Protein AF-0000000084817078 (afdb_homodimer)

Foldseek 3Di:
DQADDQAWDKFKFDDQQRQKIKIFTGHGNVPFWFFQFCVVVWDDPVVNPDGHTFQAWEWEQAPVQCVLQVHLTQIWGKHQQQRMWMFHHFPPDPDRPVSLCDPDPVNVDADDFPVVCLVVDPTDIDGCCQVVWPPNVVVDHHTQWDWDDDPPDDPGKTWIAGNPPGHTFFMKGFDDPVCVVGTHDIDPPGGIMGIGGLVRTHPVVNPDPSNFRQYYGCCVPRHDVVCSVPPQTNPPDPPD/DQADDQAWDKFKFDDQQRQKIKIFTGHGNVPFWFFQFCVVVWDDPVVNPDGHTFQAWEWEQAPVQCVLQVHLTQIWGKHQQQRMWMFHHFPPDPDRPVSLNDDDPVNVDADDFPVVCLVVDPTDIGGCCQVVWPPSPPPDHHTQWDWDDDPPDDPGKTWIAGNPPGHTFFMKGFDDPVCVVGTHDIDPPGGIMGIGGLVRTHPVVNPDPSNFRQYYGCCVPRHDVVCSVPPQTNPPDPPD

Nearest PDB structures (foldseek):
  8ajq-assembly2_C  TM=7.999E-01  e=2.360E-05  Pseudomonas aeruginosa PAO1
  5amk-assembly4_D  TM=5.423E-01  e=1.879E-01  Magnetospirillum gryphiswaldense MSR-1
  8qbn-assembly1_Y  TM=4.848E-01  e=2.842E-01  Homo sapiens
  7cto-assembly6_F  TM=4.925E-01  e=1.174E+00  Staphylococcus aureus
  2bea-assembly2_B  TM=2.921E-01  e=6.515E+00  Psophocarpus tetragonolobus

Radius of gyration: 21.14 Å; Cα contacts (8 Å, |Δi|>4): 1146; chains: 2; bounding box: 54×61×49 Å

Solvent-accessible surface area (backbone atoms only — not comparable to full-atom values): 24711 Å² total; per-residue (Å²): 103,47,55,68,71,56,61,60,50,73,49,48,30,36,46,41,47,52,53,35,33,36,38,38,55,41,54,31,53,94,72,34,47,64,50,39,60,42,43,70,80,50,37,54,73,75,64,39,70,51,90,55,38,40,66,38,40,27,30,42,28,25,33,41,50,16,35,53,41,28,15,76,60,29,42,27,33,38,30,56,20,88,35,27,31,33,21,50,32,39,63,85,51,78,77,66,50,74,31,74,28,40,24,52,75,70,17,34,41,70,55,80,53,71,64,74,49,59,85,70,47,88,40,64,74,36,53,26,74,63,68,61,29,81,82,55,67,53,94,57,73,62,41,34,70,34,64,26,70,45,46,66,38,62,87,60,39,30,36,35,18,34,63,63,54,21,20,34,42,36,38,26,33,51,72,49,80,89,44,50,88,55,27,48,85,50,85,79,80,60,48,45,34,31,33,36,29,50,35,32,38,29,46,77,54,55,55,36,66,44,58,38,30,38,38,59,30,40,42,90,79,34,28,43,57,60,50,53,72,24,49,49,59,32,56,50,90,79,77,123,103,48,52,69,70,56,60,60,50,74,50,48,30,36,45,43,50,56,53,34,34,39,38,38,54,41,56,29,52,94,70,34,47,64,49,38,58,41,44,70,80,50,36,54,73,77,63,41,69,52,90,56,37,41,63,39,39,28,30,42,29,27,33,41,50,17,34,54,39,26,14,76,61,29,40,27,34,38,28,54,20,89,37,28,30,33,19,50,33,41,63,83,52,79,79,66,53,76,34,75,25,37,26,53,76,71,18,34,39,72,57,80,52,71,62,74,51,59,83,73,47,88,42,63,74,37,52,25,75,65,68,62,32,78,84,60,66,54,97,57,73,62,42,35,70,34,62,27,69,46,49,66,38,62,87,61,39,28,37,35,19,34,63,63,54,21,18,35,43,36,38,26,34,52,72,49,80,89,45,51,86,56,27,47,86,52,81,85,78,59,49,45,35,32,33,37,29,50,34,32,38,31,45,76,53,57,54,37,66,42,59,40,31,37,38,60,30,40,42,89,80,36,28,44,57,58,51,53,74,24,49,49,58,32,56,53,90,79,77,121

pLDDT: mean 87.15, std 13.7, range [23.23, 98.56]

Secondary structure (DSSP, 8-state):
-----SS-EEEEEE-TTSSEEEEEEEPPGGGPPBPSB-HHHHS-HHHHTS--BSSEEEEE-SHHHHHHHT-SS-EEEEEEGGGEEEEE-BTT-------S---SGGGGSPPS-GGGGGGG-SSPPEEHHHHS-TT---SS--BSEEEE--TT--TTEEEEEETTT--EEEEEEE--GGGTTTBPPPTTS--EEEEEEGGGB-HHHHTSGGGS--EEESHHHH--HHHHHHB-TT--TT--/-----SS-EEEEEE-TTSSEEEEEEEPPGGGPPBPSB-GGGTS-HHHHTS--BSSEEEEE-SHHHHHHHT-SS-EEEEEEGGGEEEEE-BTT-------S---SGGGGSPPS-GGGGGGG-SSPPEEHHHHS-TT---SS--BSEEEE--TT--TTEEEEEETTT--EEEEEEE--GGGTTTBPPPTTS--EEEEEEGGGB-HHHHTSGGGS--EEESHHHH--HHHHHHB-TT--TT--

Organism: Colletotrichum graminicola (strain M1.001 / M2 / FGSC 10212) (NCBI:txid645133)

Sequence (480 aa):
MPSLPDHAFTITGGCNCSAIRYKISVPALADRPPTHMKVSVFLSPEKAKKDWRLPTLAVCHCASCRRGFGSVVPAMAQCAAYMVSVSALPVKSTEKAEDVGTGGFSALAPRESAGELDGKRQAEFRPATEVFKPGSVSGDEETWVGFYHASGCVRDAARVFCGRCGVHFGKAYRITEEMYGFMDKPAGGWDEVVNINIATMDDEWLGQDWMEPAAQAFGGLWGIPWVVRTVKMGEDEGQVMPSLPDHAFTITGGCNCSAIRYKISVPALADRPPTHMKVSVFLSPEKAKKDWRLPTLAVCHCASCRRGFGSVVPAMAQCAAYMVSVSALPVKSTEKAEDVGTGGFSALAPRESAGELDGKRQAEFRPATEVFKPGSVSGDEETWVGFYHASGCVRDAARVFCGRCGVHFGKAYRITEEMYGFMDKPAGGWDEVVNINIATMDDEWLGQDWMEPAAQAFGGLWGIPWVVRTVKMGEDEGQV

Structure (mmCIF, N/CA/C/O backbone):
data_AF-0000000084817078-model_v1
#
loop_
_entity.id
_entity.type
_entity.pdbx_description
1 polymer 'CENP-V/GFA domain-containing protein'
#
loop_
_atom_site.group_PDB
_atom_site.id
_atom_site.type_symbol
_atom_site.label_atom_id
_atom_site.label_alt_id
_atom_site.label_comp_id
_atom_site.label_asym_id
_atom_site.label_entity_id
_atom_site.label_seq_id
_atom_site.pdbx_PDB_ins_code
_atom_site.Cartn_x
_atom_site.Cartn_y
_atom_site.Cartn_z
_atom_site.occupancy
_atom_site.B_iso_or_equiv
_atom_site.auth_seq_id
_atom_site.auth_comp_id
_atom_site.auth_asym_id
_atom_site.auth_atom_id
_atom_site.pdbx_PDB_model_num
ATOM 1 N N . MET A 1 1 ? -19.844 -12.75 -9.094 1 57.59 1 MET A N 1
ATOM 2 C CA . MET A 1 1 ? -18.469 -12.609 -8.602 1 57.59 1 MET A CA 1
ATOM 3 C C . MET A 1 1 ? -17.5 -12.469 -9.766 1 57.59 1 MET A C 1
ATOM 5 O O . MET A 1 1 ? -17.625 -13.164 -10.773 1 57.59 1 MET A O 1
ATOM 9 N N . PRO A 1 2 ? -16.578 -11.492 -9.648 1 66.19 2 PRO A N 1
ATOM 10 C CA . PRO A 1 2 ? -15.641 -11.367 -10.766 1 66.19 2 PRO A CA 1
ATOM 11 C C . PRO A 1 2 ? -14.766 -12.602 -10.938 1 66.19 2 PRO A C 1
ATOM 13 O O . PRO A 1 2 ? -14.375 -13.234 -9.945 1 66.19 2 PRO A O 1
ATOM 16 N N . SER A 1 3 ? -14.859 -13.055 -12.141 1 79.5 3 SER A N 1
ATOM 17 C CA . SER A 1 3 ? -13.992 -14.164 -12.516 1 79.5 3 SER A CA 1
ATOM 18 C C . SER A 1 3 ? -13.047 -13.773 -13.641 1 79.5 3 SER A C 1
ATOM 20 O O . SER A 1 3 ? -13.43 -13.023 -14.547 1 79.5 3 SER A O 1
ATOM 22 N N . LEU A 1 4 ? -11.828 -14.281 -13.469 1 94.5 4 LEU A N 1
ATOM 23 C CA . LEU A 1 4 ? -10.867 -14.094 -14.547 1 94.5 4 LEU A CA 1
ATOM 24 C C . LEU A 1 4 ? -11.352 -14.758 -15.828 1 94.5 4 LEU A C 1
ATOM 26 O O . LEU A 1 4 ? -12.125 -15.727 -15.781 1 94.5 4 LEU A O 1
ATOM 30 N N . PRO A 1 5 ? -10.891 -14.234 -16.938 1 96.31 5 PRO A N 1
ATOM 31 C CA . PRO A 1 5 ? -11.258 -14.859 -18.203 1 96.31 5 PRO A CA 1
ATOM 32 C C . PRO A 1 5 ? -10.836 -16.328 -18.297 1 96.31 5 PRO A C 1
ATOM 34 O O . PRO A 1 5 ? -9.82 -16.703 -17.703 1 96.31 5 PRO A O 1
ATOM 37 N N . ASP A 1 6 ? -11.586 -17.062 -19.141 1 96.56 6 ASP A N 1
ATOM 38 C CA . ASP A 1 6 ? -11.352 -18.5 -19.219 1 96.56 6 ASP A CA 1
ATOM 39 C C . ASP A 1 6 ? -10.148 -18.812 -20.109 1 96.56 6 ASP A C 1
ATOM 41 O O . ASP A 1 6 ? -9.508 -19.859 -19.953 1 96.56 6 ASP A O 1
ATOM 45 N N . HIS A 1 7 ? -9.883 -17.984 -21.047 1 97.25 7 HIS A N 1
ATOM 46 C CA . HIS A 1 7 ? -8.758 -18.234 -21.938 1 97.25 7 HIS A CA 1
ATOM 47 C C . HIS A 1 7 ? -7.438 -17.812 -21.297 1 97.25 7 HIS A C 1
ATOM 49 O O . HIS A 1 7 ? -7.43 -17.062 -20.312 1 97.25 7 HIS A O 1
ATOM 55 N N . ALA A 1 8 ? -6.371 -18.375 -21.828 1 98.12 8 ALA A N 1
ATOM 56 C CA . ALA A 1 8 ? -5.043 -18 -21.359 1 98.12 8 ALA A CA 1
ATOM 57 C C . ALA A 1 8 ? -4.711 -16.562 -21.703 1 98.12 8 ALA A C 1
ATOM 59 O O . ALA A 1 8 ? -5.043 -16.078 -22.797 1 98.12 8 ALA A O 1
ATOM 60 N N . PHE A 1 9 ? -4.047 -15.844 -20.844 1 97.56 9 PHE A N 1
ATOM 61 C CA . PHE A 1 9 ? -3.594 -14.477 -21.078 1 97.56 9 PHE A CA 1
ATOM 62 C C . PHE A 1 9 ? -2.469 -14.109 -20.109 1 97.56 9 PHE A C 1
ATOM 64 O O . PHE A 1 9 ? -2.084 -14.914 -19.266 1 97.56 9 PHE A O 1
ATOM 71 N N . THR A 1 10 ? -1.902 -12.93 -20.375 1 96.88 10 THR A N 1
ATOM 72 C CA . THR A 1 10 ? -0.792 -12.461 -19.547 1 96.88 10 THR A CA 1
ATOM 73 C C . THR A 1 10 ? -1.111 -11.109 -18.922 1 96.88 10 THR A C 1
ATOM 75 O O . THR A 1 10 ? -1.581 -10.195 -19.609 1 96.88 10 THR A O 1
ATOM 78 N N . ILE A 1 11 ? -0.94 -11.047 -17.594 1 96.62 11 ILE A N 1
ATOM 79 C CA . ILE A 1 11 ? -1.029 -9.773 -16.891 1 96.62 11 ILE A CA 1
ATOM 80 C C . ILE A 1 11 ? 0.371 -9.203 -16.672 1 96.62 11 ILE A C 1
ATOM 82 O O . ILE A 1 11 ? 1.29 -9.93 -16.281 1 96.62 11 ILE A O 1
ATOM 86 N N . THR A 1 12 ? 0.571 -7.973 -17 1 96.06 12 THR A N 1
ATOM 87 C CA . THR A 1 12 ? 1.854 -7.316 -16.766 1 96.06 12 THR A CA 1
ATOM 88 C C . THR A 1 12 ? 1.737 -6.258 -15.672 1 96.06 12 THR A C 1
ATOM 90 O O . THR A 1 12 ? 0.646 -5.75 -15.406 1 96.06 12 THR A O 1
ATOM 93 N N . GLY A 1 13 ? 2.824 -5.996 -15.031 1 95.31 13 GLY A N 1
ATOM 94 C CA . GLY A 1 13 ? 2.896 -4.984 -13.984 1 95.31 13 GLY A CA 1
ATOM 95 C C . GLY A 1 13 ? 4.316 -4.68 -13.547 1 95.31 13 GLY A C 1
ATOM 96 O O . GLY A 1 13 ? 5.273 -5.184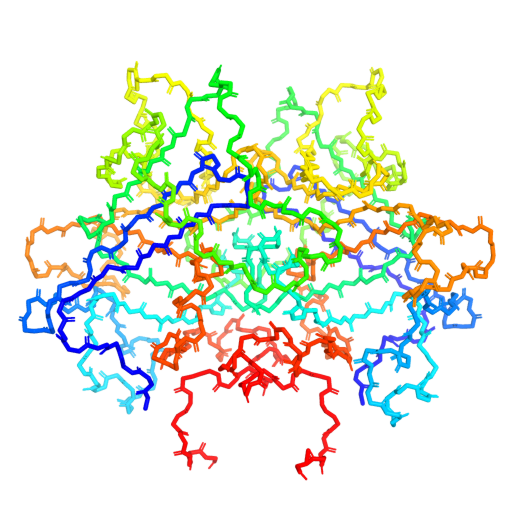 -14.141 1 95.31 13 GLY A O 1
ATOM 97 N N . GLY A 1 14 ? 4.449 -3.799 -12.547 1 94.19 14 GLY A N 1
ATOM 98 C CA . GLY A 1 14 ? 5.75 -3.396 -12.031 1 94.19 14 GLY A CA 1
ATOM 99 C C . GLY A 1 14 ? 5.664 -2.287 -11.008 1 94.19 14 GLY A C 1
ATOM 100 O O . GLY A 1 14 ? 4.574 -1.817 -10.68 1 94.19 14 GLY A O 1
ATOM 101 N N . CYS A 1 15 ? 6.863 -1.994 -10.469 1 93.44 15 CYS A N 1
ATOM 102 C CA . CYS A 1 15 ? 6.922 -0.924 -9.477 1 93.44 15 CYS A CA 1
ATOM 103 C C . CYS A 1 15 ? 6.879 0.443 -10.148 1 93.44 15 CYS A C 1
ATOM 105 O O . CYS A 1 15 ? 6.801 0.534 -11.375 1 93.44 15 CYS A O 1
ATOM 107 N N . ASN A 1 16 ? 6.848 1.482 -9.383 1 89.44 16 ASN A N 1
ATOM 108 C CA . ASN A 1 16 ? 6.668 2.854 -9.852 1 89.44 16 ASN A CA 1
ATOM 109 C C . ASN A 1 16 ? 7.836 3.307 -10.719 1 89.44 16 ASN A C 1
ATOM 111 O O . ASN A 1 16 ? 7.645 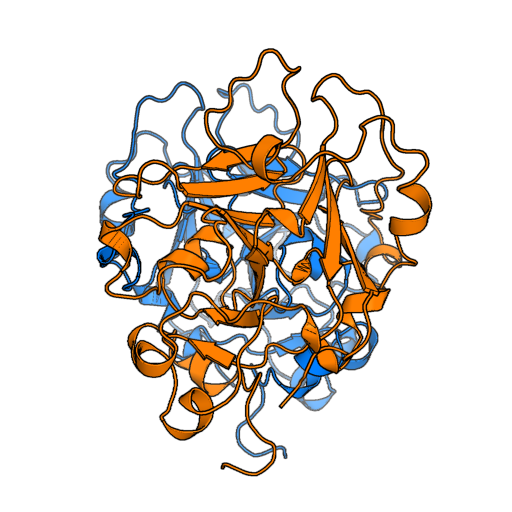4.031 -11.695 1 89.44 16 ASN A O 1
ATOM 115 N N . CYS A 1 17 ? 9.039 2.92 -10.438 1 88.69 17 CYS A N 1
ATOM 116 C CA . CYS A 1 17 ? 10.234 3.4 -11.117 1 88.69 17 CYS A CA 1
ATOM 117 C C . CYS A 1 17 ? 10.617 2.48 -12.273 1 88.69 17 CYS A C 1
ATOM 119 O O . CYS A 1 17 ? 11.594 2.736 -12.977 1 88.69 17 CYS A O 1
ATOM 121 N N . SER A 1 18 ? 9.969 1.377 -12.383 1 89.06 18 SER A N 1
ATOM 122 C CA . SER A 1 18 ? 10.125 0.41 -13.461 1 89.06 18 SER A CA 1
ATOM 123 C C . SER A 1 18 ? 11.391 -0.424 -13.281 1 89.06 18 SER A C 1
ATOM 125 O O . SER A 1 18 ? 11.766 -1.196 -14.172 1 89.06 18 SER A O 1
ATOM 127 N N . ALA A 1 19 ? 12.07 -0.251 -12.188 1 91.75 19 ALA A N 1
ATOM 128 C CA . ALA A 1 19 ? 13.242 -1.093 -11.938 1 91.75 19 ALA A CA 1
ATOM 129 C C . ALA A 1 19 ? 12.852 -2.568 -11.891 1 91.75 19 ALA A C 1
ATOM 131 O O . ALA A 1 19 ? 13.656 -3.438 -12.227 1 91.75 19 ALA A O 1
ATOM 132 N N . ILE A 1 20 ? 11.672 -2.832 -11.492 1 93.62 20 ILE A N 1
ATOM 133 C CA . ILE A 1 20 ? 11.164 -4.199 -11.43 1 93.62 20 ILE A CA 1
ATOM 134 C C . ILE A 1 20 ? 9.859 -4.309 -12.219 1 93.62 20 ILE A C 1
ATOM 136 O O . ILE A 1 20 ? 8.938 -3.52 -12.008 1 93.62 20 ILE A O 1
ATOM 140 N N . ARG A 1 21 ? 9.82 -5.203 -13.133 1 95.19 21 ARG A N 1
ATOM 141 C CA . ARG A 1 21 ? 8.633 -5.551 -13.906 1 95.19 21 ARG A CA 1
ATOM 142 C C . ARG A 1 21 ? 8.328 -7.043 -13.805 1 95.19 21 ARG A C 1
ATOM 144 O O . ARG A 1 21 ? 9.227 -7.848 -13.547 1 95.19 21 ARG A O 1
ATOM 151 N N . TYR A 1 22 ? 7.086 -7.395 -13.969 1 96.69 22 TYR A N 1
ATOM 152 C CA . TYR A 1 22 ? 6.73 -8.805 -13.914 1 96.69 22 TYR A CA 1
ATOM 153 C C . TYR A 1 22 ? 5.648 -9.141 -14.938 1 96.69 22 TYR A C 1
ATOM 155 O O . TYR A 1 22 ? 5.004 -8.234 -15.477 1 96.69 22 TYR A O 1
ATOM 163 N N . LYS A 1 23 ? 5.531 -10.391 -15.234 1 97.5 23 LYS A N 1
ATOM 164 C CA . LYS A 1 23 ? 4.465 -10.992 -16.031 1 97.5 23 LYS A CA 1
ATOM 165 C C . LYS A 1 23 ? 3.826 -12.164 -15.289 1 97.5 23 LYS A C 1
ATOM 167 O O . LYS A 1 23 ? 4.527 -12.992 -14.695 1 97.5 23 LYS A O 1
ATOM 172 N N . ILE A 1 24 ? 2.533 -12.148 -15.219 1 98.31 24 ILE A N 1
ATOM 173 C CA . ILE A 1 24 ? 1.785 -13.305 -14.742 1 98.31 24 ILE A CA 1
ATOM 174 C C . ILE A 1 24 ? 1.171 -14.047 -15.93 1 98.31 24 ILE A C 1
ATOM 176 O O . ILE A 1 24 ? 0.239 -13.539 -16.562 1 98.31 24 ILE A O 1
ATOM 180 N N . SER A 1 25 ? 1.685 -15.188 -16.203 1 98.56 25 SER A N 1
ATOM 181 C CA . SER A 1 25 ? 1.107 -16.031 -17.234 1 98.56 25 SER A CA 1
ATOM 182 C C . SER A 1 25 ? -0.069 -16.844 -16.703 1 98.56 25 SER A C 1
ATOM 184 O O . SER A 1 25 ? 0.123 -17.891 -16.094 1 98.56 25 SER A O 1
ATOM 186 N N . VAL A 1 26 ? -1.255 -16.406 -17 1 98.38 26 VAL A N 1
ATOM 187 C CA . VAL A 1 26 ? -2.467 -17.062 -16.531 1 98.38 26 VAL A CA 1
ATOM 188 C C . VAL A 1 26 ? -2.879 -18.156 -17.516 1 98.38 26 VAL A C 1
ATOM 190 O O . VAL A 1 26 ? -3.195 -17.875 -18.672 1 98.38 26 VAL A O 1
ATOM 193 N N . PRO A 1 27 ? -2.877 -19.391 -17.062 1 97.5 27 PRO A N 1
ATOM 194 C CA . PRO A 1 27 ? -3.301 -20.453 -17.969 1 97.5 27 PRO A CA 1
ATOM 195 C C . PRO A 1 27 ? -4.797 -20.422 -18.266 1 97.5 27 PRO A C 1
ATOM 197 O O . PRO A 1 27 ? -5.543 -19.688 -17.609 1 97.5 27 PRO A O 1
ATOM 200 N N . ALA A 1 28 ? -5.176 -21.172 -19.297 1 98 28 ALA A N 1
ATOM 201 C CA . ALA A 1 28 ? -6.602 -21.391 -19.5 1 98 28 ALA A CA 1
ATOM 202 C C . ALA A 1 28 ? -7.242 -22.047 -18.281 1 98 28 ALA A C 1
ATOM 204 O O . ALA A 1 28 ? -6.578 -22.766 -17.531 1 98 28 ALA A O 1
ATOM 205 N N . LEU A 1 29 ? -8.523 -21.75 -18.109 1 96.56 29 LEU A N 1
ATOM 206 C CA . LEU A 1 29 ? -9.242 -22.172 -16.922 1 96.56 29 LEU A CA 1
ATOM 207 C C . LEU A 1 29 ? -9.031 -23.656 -16.656 1 96.56 29 LEU A C 1
ATOM 209 O O . LEU A 1 29 ? -8.781 -24.078 -15.523 1 96.56 29 LEU A O 1
ATOM 213 N N . ALA A 1 30 ? -9.125 -24.516 -17.719 1 95.44 30 ALA A N 1
ATOM 214 C CA . ALA A 1 30 ? -9.023 -25.969 -17.594 1 95.44 30 ALA A CA 1
ATOM 215 C C . ALA A 1 30 ? -7.66 -26.391 -17.047 1 95.44 30 ALA A C 1
ATOM 217 O O . ALA A 1 30 ? -7.523 -27.453 -16.453 1 95.44 30 ALA A O 1
ATOM 218 N N . ASP A 1 31 ? -6.652 -25.562 -17.156 1 95.56 31 ASP A N 1
ATOM 219 C CA . ASP A 1 31 ? -5.285 -25.891 -16.766 1 95.56 31 ASP A CA 1
ATOM 220 C C . ASP A 1 31 ? -4.887 -25.188 -15.484 1 95.56 31 ASP A C 1
ATOM 222 O O . ASP A 1 31 ? -3.754 -25.328 -15.016 1 95.56 31 ASP A O 1
ATOM 226 N N . ARG A 1 32 ? -5.746 -24.391 -14.898 1 96.19 32 ARG A N 1
ATOM 227 C CA . ARG A 1 32 ? -5.441 -23.672 -13.672 1 96.19 32 ARG A CA 1
ATOM 228 C C . ARG A 1 32 ? -5.562 -24.578 -12.453 1 96.19 32 ARG A C 1
ATOM 230 O O . ARG A 1 32 ? -6.551 -25.297 -12.305 1 96.19 32 ARG A O 1
ATOM 237 N N . PRO A 1 33 ? -4.512 -24.609 -11.648 1 95.88 33 PRO A N 1
ATOM 238 C CA . PRO A 1 33 ? -4.629 -25.422 -10.438 1 95.88 33 PRO A CA 1
ATOM 239 C C . PRO A 1 33 ? -5.629 -24.844 -9.43 1 95.88 33 PRO A C 1
ATOM 241 O O . PRO A 1 33 ? -5.906 -23.656 -9.453 1 95.88 33 PRO A O 1
ATOM 244 N N . PRO A 1 34 ? -6.223 -25.703 -8.57 1 94.38 34 PRO A N 1
ATOM 245 C CA . PRO A 1 34 ? -7.027 -25.172 -7.469 1 94.38 34 PRO A CA 1
ATOM 246 C C . PRO A 1 34 ? -6.215 -24.281 -6.52 1 94.38 34 PRO A C 1
ATOM 248 O O . PRO A 1 34 ? -4.992 -24.422 -6.441 1 94.38 34 PRO A O 1
ATOM 251 N N . THR A 1 35 ? -6.91 -23.375 -5.871 1 94.12 35 THR A N 1
ATOM 252 C CA . THR A 1 35 ? -6.242 -22.578 -4.844 1 94.12 35 THR A CA 1
ATOM 253 C C . THR A 1 35 ? -5.633 -23.484 -3.773 1 94.12 35 THR A C 1
ATOM 255 O O . THR A 1 35 ? -6.188 -24.531 -3.455 1 94.12 35 THR A O 1
ATOM 258 N N . HIS A 1 36 ? -4.535 -23.078 -3.248 1 93.88 36 HIS A N 1
ATOM 259 C CA . HIS A 1 36 ? -3.879 -23.797 -2.166 1 93.88 36 HIS A CA 1
ATOM 260 C C . HIS A 1 36 ? -4.477 -23.438 -0.813 1 93.88 36 HIS A C 1
ATOM 262 O O . HIS A 1 36 ? -4.16 -24.062 0.202 1 93.88 36 HIS A O 1
ATOM 268 N N . MET A 1 37 ? -5.336 -22.422 -0.782 1 92.75 37 MET A N 1
ATOM 269 C CA . MET A 1 37 ? -5.938 -21.953 0.465 1 92.75 37 MET A CA 1
ATOM 270 C C . MET A 1 37 ? -7.078 -22.875 0.896 1 92.75 37 MET A C 1
ATOM 272 O O . MET A 1 37 ? -7.883 -23.297 0.067 1 92.75 37 MET A O 1
ATOM 276 N N . LYS A 1 38 ? -7.047 -23.219 2.152 1 91.56 38 LYS A N 1
ATOM 277 C CA . LYS A 1 38 ? -8.242 -23.844 2.713 1 91.56 38 LYS A CA 1
ATOM 278 C C . LYS A 1 38 ? -9.375 -22.844 2.873 1 91.56 38 LYS A C 1
ATOM 280 O O . LYS A 1 38 ? -9.609 -22.328 3.971 1 91.56 38 LYS A O 1
ATOM 285 N N . VAL A 1 39 ? -10.141 -22.578 1.86 1 89.62 39 VAL A N 1
ATOM 286 C CA . VAL A 1 39 ? -11.055 -21.453 1.736 1 89.62 39 VAL A CA 1
ATOM 287 C C . VAL A 1 39 ? -12.164 -21.578 2.783 1 89.62 39 VAL A C 1
ATOM 289 O O . VAL A 1 39 ? -12.742 -20.562 3.197 1 89.62 39 VAL A O 1
ATOM 292 N N . SER A 1 40 ? -12.492 -22.812 3.25 1 87.75 40 SER A N 1
ATOM 293 C CA . SER A 1 40 ? -13.555 -23.016 4.234 1 87.75 40 SER A CA 1
ATOM 294 C C . SER A 1 40 ? -13.195 -22.375 5.574 1 87.75 40 SER A C 1
ATOM 296 O O . SER A 1 40 ? -14.07 -22.141 6.406 1 87.75 40 SER A O 1
ATOM 298 N N . VAL A 1 41 ? -11.922 -22.156 5.738 1 83.44 41 VAL A N 1
ATOM 299 C CA . VAL A 1 41 ? -11.445 -21.562 6.98 1 83.44 41 VAL A CA 1
ATOM 300 C C . VAL A 1 41 ? -11.664 -20.047 6.941 1 83.44 41 VAL A C 1
ATOM 302 O O . VAL A 1 41 ? -11.82 -19.406 7.984 1 83.44 41 VAL A O 1
ATOM 305 N N . PHE A 1 42 ? -11.75 -19.469 5.746 1 82.69 42 PHE A N 1
ATOM 306 C CA . PHE A 1 42 ? -11.633 -18.016 5.633 1 82.69 42 PHE A CA 1
ATOM 307 C C . PHE A 1 42 ? -12.906 -17.406 5.055 1 82.69 42 PHE A C 1
ATOM 309 O O . PHE A 1 42 ? -13.164 -16.219 5.215 1 82.69 42 PHE A O 1
ATOM 316 N N . LEU A 1 43 ? -13.617 -18.234 4.371 1 86.12 43 LEU A N 1
ATOM 317 C CA . LEU A 1 43 ? -14.766 -17.703 3.635 1 86.12 43 LEU A CA 1
ATOM 318 C C . LEU A 1 43 ? -16.062 -18.281 4.184 1 86.12 43 LEU A C 1
ATOM 320 O O . LEU A 1 43 ? -16.047 -19.312 4.867 1 86.12 43 LEU A O 1
ATOM 324 N N . SER A 1 44 ? -17.141 -17.578 3.873 1 83.88 44 SER A N 1
ATOM 325 C CA . SER A 1 44 ? -18.453 -18.109 4.195 1 83.88 44 SER A CA 1
ATOM 326 C C . SER A 1 44 ? -18.719 -19.438 3.482 1 83.88 44 SER A C 1
ATOM 328 O O . SER A 1 44 ? -18.078 -19.719 2.463 1 83.88 44 SER A O 1
ATOM 330 N N . PRO A 1 45 ? -19.625 -20.234 4.02 1 88 45 PRO A N 1
ATOM 331 C CA . PRO A 1 45 ? -19.938 -21.516 3.379 1 88 45 PRO A CA 1
ATOM 332 C C . PRO A 1 45 ? -20.328 -21.359 1.912 1 88 45 PRO A C 1
ATOM 334 O O . PRO A 1 45 ? -19.953 -22.188 1.08 1 88 45 PRO A O 1
ATOM 337 N N . GLU A 1 46 ? -21.094 -20.297 1.653 1 85.75 46 GLU A N 1
ATOM 338 C CA . GLU A 1 46 ? -21.531 -20.062 0.283 1 85.75 46 GLU A CA 1
ATOM 339 C C . GLU A 1 46 ? -20.359 -19.797 -0.643 1 85.75 46 GLU A C 1
ATOM 341 O O . GLU A 1 46 ? -20.266 -20.375 -1.725 1 85.75 46 GLU A O 1
ATOM 346 N N . LYS A 1 47 ? -19.438 -19.047 -0.238 1 86.56 47 LYS A N 1
ATOM 347 C CA . LYS A 1 47 ? -18.281 -18.719 -1.05 1 86.56 47 LYS A CA 1
ATOM 348 C C . LYS A 1 47 ? -17.297 -19.891 -1.113 1 86.56 47 LYS A C 1
ATOM 350 O O . LYS A 1 47 ? -16.641 -20.094 -2.131 1 86.56 47 LYS A O 1
ATOM 355 N N . ALA A 1 48 ? -17.266 -20.609 -0.065 1 89.75 48 ALA A N 1
ATOM 356 C CA . ALA A 1 48 ? -16.312 -21.719 0.025 1 89.75 48 ALA A CA 1
ATOM 357 C C . ALA A 1 48 ? -16.656 -22.812 -0.975 1 89.75 48 ALA A C 1
ATOM 359 O O . ALA A 1 48 ? -15.797 -23.656 -1.303 1 89.75 48 ALA A O 1
ATOM 360 N N . LYS A 1 49 ? -17.859 -22.891 -1.44 1 90.81 49 LYS A N 1
ATOM 361 C CA . LYS A 1 49 ? -18.312 -23.938 -2.342 1 90.81 49 LYS A CA 1
ATOM 362 C C . LYS A 1 49 ? -17.891 -23.656 -3.779 1 90.81 49 LYS A C 1
ATOM 364 O O . LYS A 1 49 ? -17.953 -24.531 -4.641 1 90.81 49 LYS A O 1
ATOM 369 N N . LYS A 1 50 ? -17.422 -22.5 -3.982 1 89.88 50 LYS A N 1
ATOM 370 C CA . LYS A 1 50 ? -17.016 -22.125 -5.336 1 89.88 50 LYS A CA 1
ATOM 371 C C . LYS A 1 50 ? -15.711 -22.812 -5.727 1 89.88 50 LYS A C 1
ATOM 373 O O . LYS A 1 50 ? -14.93 -23.219 -4.855 1 89.88 50 LYS A O 1
ATOM 378 N N . ASP A 1 51 ? -15.562 -22.953 -7.059 1 92 51 ASP A N 1
ATOM 379 C CA . ASP A 1 51 ? -14.336 -23.547 -7.578 1 92 51 ASP A CA 1
ATOM 380 C C . ASP A 1 51 ? -13.227 -22.516 -7.707 1 92 51 ASP A C 1
ATOM 382 O O . ASP A 1 51 ? -13.055 -21.906 -8.766 1 92 51 ASP A O 1
ATOM 386 N N . TRP A 1 52 ? -12.477 -22.375 -6.68 1 93.5 52 TRP A N 1
ATOM 387 C CA . TRP A 1 52 ? -11.422 -21.359 -6.633 1 93.5 52 TRP A CA 1
ATOM 388 C C . TRP A 1 52 ? -10.148 -21.875 -7.309 1 93.5 52 TRP A C 1
ATOM 390 O O . TRP A 1 52 ? -9.578 -22.875 -6.879 1 93.5 52 TRP A O 1
ATOM 400 N N . ARG A 1 53 ? -9.75 -21.156 -8.344 1 95.06 53 ARG A N 1
ATOM 401 C CA . ARG A 1 53 ? -8.539 -21.5 -9.078 1 95.06 53 ARG A CA 1
ATOM 402 C C . ARG A 1 53 ? -7.512 -20.375 -8.992 1 95.06 53 ARG A C 1
ATOM 404 O O . ARG A 1 53 ? -7.867 -19.234 -8.703 1 95.06 53 ARG A O 1
ATOM 411 N N . LEU A 1 54 ? -6.227 -20.719 -9.203 1 95.94 54 LEU A N 1
ATOM 412 C CA . LEU A 1 54 ? -5.18 -19.703 -9.273 1 95.94 54 LEU A CA 1
ATOM 413 C C . LEU A 1 54 ? -5.047 -19.156 -10.688 1 95.94 54 LEU A C 1
ATOM 415 O O . LEU A 1 54 ? -5.277 -19.875 -11.656 1 95.94 54 LEU A O 1
ATOM 419 N N . PRO A 1 55 ? -4.699 -17.922 -10.836 1 97.5 55 PRO A N 1
ATOM 420 C CA . PRO A 1 55 ? -4.559 -16.953 -9.75 1 97.5 55 PRO A CA 1
ATOM 421 C C . PRO A 1 55 ? -5.895 -16.578 -9.109 1 97.5 55 PRO A C 1
ATOM 423 O O . PRO A 1 55 ? -6.91 -16.484 -9.805 1 97.5 55 PRO A O 1
ATOM 426 N N . THR A 1 56 ? -5.883 -16.375 -7.809 1 96.06 56 THR A N 1
ATOM 427 C CA . THR A 1 56 ? -7.055 -15.906 -7.078 1 96.06 56 THR A CA 1
ATOM 428 C C . THR A 1 56 ? -6.859 -14.477 -6.594 1 96.06 56 THR A C 1
ATOM 430 O O . THR A 1 56 ? -5.879 -14.172 -5.914 1 96.06 56 THR A O 1
ATOM 433 N N . LEU A 1 57 ? -7.738 -13.578 -6.984 1 97.06 57 LEU A N 1
ATOM 434 C CA . LEU A 1 57 ? -7.707 -12.195 -6.52 1 97.06 57 LEU A CA 1
ATOM 435 C C . LEU A 1 57 ? -8.516 -12.031 -5.238 1 97.06 57 LEU A C 1
ATOM 437 O O . LEU A 1 57 ? -9.703 -12.375 -5.199 1 97.06 57 LEU A O 1
ATOM 441 N N . ALA A 1 58 ? -7.883 -11.57 -4.203 1 96 58 ALA A N 1
ATOM 442 C CA . ALA A 1 58 ? -8.562 -11.477 -2.912 1 96 58 ALA A CA 1
ATOM 443 C C . ALA A 1 58 ? -7.996 -10.328 -2.08 1 96 58 ALA A C 1
ATOM 445 O O . ALA A 1 58 ? -6.91 -9.82 -2.371 1 96 58 ALA A O 1
ATOM 446 N N . VAL A 1 59 ? -8.766 -9.867 -1.104 1 96.5 59 VAL A N 1
ATOM 447 C CA . VAL A 1 59 ? -8.328 -8.938 -0.065 1 96.5 59 VAL A CA 1
ATOM 448 C C . VAL A 1 59 ? -8.117 -9.688 1.245 1 96.5 59 VAL A C 1
ATOM 450 O O . VAL A 1 59 ? -8.922 -10.547 1.613 1 96.5 59 VAL A O 1
ATOM 453 N N . CYS A 1 60 ? -7.012 -9.469 1.847 1 94.81 60 CYS A N 1
ATOM 454 C CA . CYS A 1 60 ? -6.766 -10.031 3.17 1 94.81 60 CYS A CA 1
ATOM 455 C C . CYS A 1 60 ? -6.816 -8.945 4.242 1 94.81 60 CYS A C 1
ATOM 457 O O . CYS A 1 60 ? -6.102 -7.949 4.152 1 94.81 60 CYS A O 1
ATOM 459 N N . HIS A 1 61 ? -7.625 -9.133 5.316 1 95.12 61 HIS A N 1
ATOM 460 C CA . HIS A 1 61 ? -7.828 -8.094 6.324 1 95.12 61 HIS A CA 1
ATOM 461 C C . HIS A 1 61 ? -6.953 -8.344 7.551 1 95.12 61 HIS A C 1
ATOM 463 O O . HIS A 1 61 ? -7.055 -7.621 8.547 1 95.12 61 HIS A O 1
ATOM 469 N N . CYS A 1 62 ? -6.055 -9.359 7.488 1 92.88 62 CYS A N 1
ATOM 470 C CA . CYS A 1 62 ? -5.223 -9.594 8.664 1 92.88 62 CYS A CA 1
ATOM 471 C C . CYS A 1 62 ? -4.234 -8.453 8.867 1 92.88 62 CYS A C 1
ATOM 473 O O . CYS A 1 62 ? -3.895 -7.746 7.914 1 92.88 62 CYS A O 1
ATOM 475 N N . ALA A 1 63 ? -3.783 -8.297 10.086 1 91.81 63 ALA A N 1
ATOM 476 C CA . ALA A 1 63 ? -2.881 -7.199 10.438 1 91.81 63 ALA A CA 1
ATOM 477 C C . ALA A 1 63 ? -1.521 -7.375 9.766 1 91.81 63 ALA A C 1
ATOM 479 O O . ALA A 1 63 ? -0.872 -6.395 9.391 1 91.81 63 ALA A O 1
ATOM 480 N N . SER A 1 64 ? -1.079 -8.602 9.594 1 90.19 64 SER A N 1
ATOM 481 C CA . SER A 1 64 ? 0.208 -8.867 8.961 1 90.19 64 SER A CA 1
ATOM 482 C C . SER A 1 64 ? 0.228 -8.359 7.52 1 90.19 64 SER A C 1
ATOM 484 O O . SER A 1 64 ? 1.17 -7.68 7.109 1 90.19 64 SER A O 1
ATOM 486 N N . CYS A 1 65 ? -0.843 -8.68 6.738 1 93.56 65 CYS A N 1
ATOM 487 C CA . CYS A 1 65 ? -0.9 -8.219 5.355 1 93.56 65 CYS A CA 1
ATOM 488 C C . CYS A 1 65 ? -1.04 -6.703 5.285 1 93.56 65 CYS A C 1
ATOM 490 O O . CYS A 1 65 ? -0.418 -6.055 4.445 1 93.56 65 CYS A O 1
ATOM 492 N N . ARG A 1 66 ? -1.86 -6.168 6.211 1 94.19 66 ARG A N 1
ATOM 493 C CA . ARG A 1 66 ? -1.998 -4.715 6.25 1 94.19 66 ARG A CA 1
ATOM 494 C C . ARG A 1 66 ? -0.648 -4.043 6.473 1 94.19 66 ARG A C 1
ATOM 496 O O . ARG A 1 66 ? -0.267 -3.141 5.723 1 94.19 66 ARG A O 1
ATOM 503 N N . ARG A 1 67 ? 0.106 -4.473 7.422 1 91.62 67 ARG A N 1
ATOM 504 C CA . ARG A 1 67 ? 1.386 -3.867 7.777 1 91.62 67 ARG A CA 1
ATOM 505 C C . ARG A 1 67 ? 2.418 -4.082 6.676 1 91.62 67 ARG A C 1
ATOM 507 O O . ARG A 1 67 ? 3.195 -3.18 6.363 1 91.62 67 ARG A O 1
ATOM 514 N N . GLY A 1 68 ? 2.443 -5.227 6.152 1 91.06 68 GLY A N 1
ATOM 515 C CA . GLY A 1 68 ? 3.402 -5.535 5.102 1 91.06 68 GLY A CA 1
ATOM 516 C C . GLY A 1 68 ? 3.152 -4.758 3.822 1 91.06 68 GLY A C 1
ATOM 517 O O . GLY A 1 68 ? 4.066 -4.133 3.279 1 91.06 68 GLY A O 1
ATOM 518 N N . PHE A 1 69 ? 1.925 -4.754 3.377 1 93.81 69 PHE A N 1
ATOM 519 C CA . PHE A 1 69 ? 1.55 -4.074 2.145 1 93.81 69 PHE A CA 1
ATOM 520 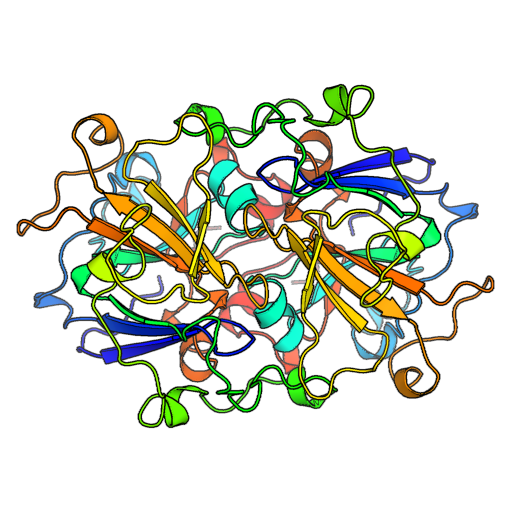C C . PHE A 1 69 ? 1.502 -2.564 2.35 1 93.81 69 PHE A C 1
ATOM 522 O O . PHE A 1 69 ? 1.562 -1.799 1.386 1 93.81 69 PHE A O 1
ATOM 529 N N . GLY A 1 70 ? 1.401 -2.143 3.562 1 93.75 70 GLY A N 1
ATOM 530 C CA . GLY A 1 70 ? 1.108 -0.737 3.787 1 93.75 70 GLY A CA 1
ATOM 531 C C . GLY A 1 70 ? -0.211 -0.298 3.18 1 93.75 70 GLY A C 1
ATOM 532 O O . GLY A 1 70 ? -0.278 0.732 2.506 1 93.75 70 GLY A O 1
ATOM 533 N N . SER A 1 71 ? -1.192 -1.07 3.344 1 97.12 71 SER A N 1
ATOM 534 C CA . SER A 1 71 ? -2.508 -0.814 2.764 1 97.12 71 SER A CA 1
ATOM 535 C C . SER A 1 71 ? -3.621 -1.264 3.701 1 97.12 71 SER A C 1
ATOM 537 O O . SER A 1 71 ? -3.525 -2.322 4.324 1 97.12 71 SER A O 1
ATOM 539 N N . VAL A 1 72 ? -4.668 -0.417 3.82 1 97.19 72 VAL A N 1
ATOM 540 C CA . VAL A 1 72 ? -5.809 -0.821 4.637 1 97.19 72 VAL A CA 1
ATOM 541 C C . VAL A 1 72 ? -6.645 -1.85 3.879 1 97.19 72 VAL A C 1
ATOM 543 O O . VAL A 1 72 ? -7.492 -2.525 4.469 1 97.19 72 VAL A O 1
ATOM 546 N N . VAL A 1 73 ? -6.43 -1.973 2.627 1 97.38 73 VAL A N 1
ATOM 547 C CA . VAL A 1 73 ? -7.098 -2.953 1.776 1 97.38 73 VAL A CA 1
ATOM 548 C C . VAL A 1 73 ? -6.059 -3.701 0.94 1 97.38 73 VAL A C 1
ATOM 550 O O . VAL A 1 73 ? -5.965 -3.494 -0.271 1 97.38 73 VAL A O 1
ATOM 553 N N . PRO A 1 74 ? -5.273 -4.551 1.571 1 97.19 74 PRO A N 1
ATOM 554 C CA . PRO A 1 74 ? -4.297 -5.309 0.786 1 97.19 74 PRO A CA 1
ATOM 555 C C . PRO A 1 74 ? -4.953 -6.25 -0.22 1 97.19 74 PRO A C 1
ATOM 557 O O . PRO A 1 74 ? -5.34 -7.367 0.135 1 97.19 74 PRO A O 1
ATOM 560 N N . ALA A 1 75 ? -5.027 -5.801 -1.43 1 97.69 75 ALA A N 1
ATOM 561 C CA . ALA A 1 75 ? -5.547 -6.598 -2.539 1 97.69 75 ALA A CA 1
ATOM 562 C C . ALA A 1 75 ? -4.418 -7.293 -3.291 1 97.69 75 ALA A C 1
ATOM 564 O O . ALA A 1 75 ? -3.438 -6.656 -3.684 1 97.69 75 ALA A O 1
ATOM 565 N N . MET A 1 76 ? -4.574 -8.617 -3.516 1 97.94 76 MET A N 1
ATOM 566 C CA . MET A 1 76 ? -3.467 -9.359 -4.113 1 97.94 76 MET A CA 1
ATOM 567 C C . MET A 1 76 ? -3.98 -10.438 -5.062 1 97.94 76 MET A C 1
ATOM 569 O O . MET A 1 76 ? -5.129 -10.867 -4.957 1 97.94 76 MET A O 1
ATOM 573 N N . ALA A 1 77 ? -3.154 -10.773 -6.008 1 98.12 77 ALA A N 1
ATOM 574 C CA . ALA A 1 77 ? -3.314 -11.969 -6.824 1 98.12 77 ALA A CA 1
ATOM 575 C C . ALA A 1 77 ? -2.445 -13.109 -6.297 1 98.12 77 ALA A C 1
ATOM 577 O O . ALA A 1 77 ? -1.215 -13.039 -6.355 1 98.12 77 ALA A O 1
ATOM 578 N N . GLN A 1 78 ? -3.086 -14.102 -5.766 1 97.06 78 GLN A N 1
ATOM 579 C CA . GLN A 1 78 ? -2.357 -15.297 -5.344 1 97.06 78 GLN A CA 1
ATOM 580 C C . GLN A 1 78 ? -1.987 -16.172 -6.543 1 97.06 78 GLN A C 1
ATOM 582 O O . GLN A 1 78 ? -2.861 -16.609 -7.293 1 97.06 78 GLN A O 1
ATOM 587 N N . CYS A 1 79 ? -0.701 -16.391 -6.691 1 97.69 79 CYS A N 1
ATOM 588 C CA . CYS A 1 79 ? -0.208 -17.125 -7.852 1 97.69 79 CYS A CA 1
ATOM 589 C C . CYS A 1 79 ? 0.716 -18.266 -7.422 1 97.69 79 CYS A C 1
ATOM 591 O O . CYS A 1 79 ? 1.5 -18.109 -6.484 1 97.69 79 CYS A O 1
ATOM 593 N N . ALA A 1 80 ? 0.537 -19.406 -8.133 1 97.38 80 ALA A N 1
ATOM 594 C CA . ALA A 1 80 ? 1.71 -20.266 -8.109 1 97.38 80 ALA A CA 1
ATOM 595 C C . ALA A 1 80 ? 2.932 -19.562 -8.688 1 97.38 80 ALA A C 1
ATOM 597 O O . ALA A 1 80 ? 2.836 -18.891 -9.711 1 97.38 80 ALA A O 1
ATOM 598 N N . ALA A 1 81 ? 4.043 -19.703 -8.047 1 96.81 81 ALA A N 1
ATOM 599 C CA . ALA A 1 81 ? 5.219 -18.938 -8.43 1 96.81 81 ALA A CA 1
ATOM 600 C C . ALA A 1 81 ? 5.613 -19.219 -9.875 1 96.81 81 ALA A C 1
ATOM 602 O O . ALA A 1 81 ? 6.141 -18.328 -10.562 1 96.81 81 ALA A O 1
ATOM 603 N N . TYR A 1 82 ? 5.367 -20.406 -10.344 1 96.44 82 TYR A N 1
ATOM 604 C CA . TYR A 1 82 ? 5.777 -20.766 -11.695 1 96.44 82 TYR A CA 1
ATOM 605 C C . TYR A 1 82 ? 4.992 -19.984 -12.742 1 96.44 82 TYR A C 1
ATOM 607 O O . TYR A 1 82 ? 5.363 -19.953 -13.914 1 96.44 82 TYR A O 1
ATOM 615 N N . MET A 1 83 ? 3.898 -19.344 -12.391 1 98 83 MET A N 1
ATOM 616 C CA . MET A 1 83 ? 3.104 -18.516 -13.305 1 98 83 MET A CA 1
ATOM 617 C C . MET A 1 83 ? 3.727 -17.141 -13.492 1 98 83 MET A C 1
ATOM 619 O O . MET A 1 83 ? 3.322 -16.391 -14.375 1 98 83 MET A O 1
ATOM 623 N N . VAL A 1 84 ? 4.711 -16.812 -12.648 1 98.44 84 VAL A N 1
ATOM 624 C CA . VAL A 1 84 ? 5.184 -15.43 -12.586 1 98.44 84 VAL A CA 1
ATOM 625 C C . VAL A 1 84 ? 6.641 -15.359 -13.039 1 98.44 84 VAL A C 1
ATOM 627 O O . VAL A 1 84 ? 7.473 -16.156 -12.602 1 98.44 84 VAL A O 1
ATOM 630 N N . SER A 1 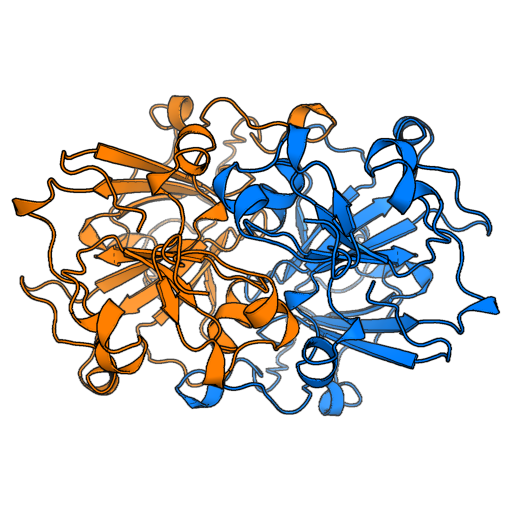85 ? 6.941 -14.469 -13.906 1 98 85 SER A N 1
ATOM 631 C CA . SER A 1 85 ? 8.305 -14.109 -14.281 1 98 85 SER A CA 1
ATOM 632 C C . SER A 1 85 ? 8.609 -12.648 -13.945 1 98 85 SER A C 1
ATOM 634 O O . SER A 1 85 ? 7.711 -11.805 -13.977 1 98 85 SER A O 1
ATOM 636 N N . VAL A 1 86 ? 9.891 -12.359 -13.602 1 97 86 VAL A N 1
ATOM 637 C CA . VAL A 1 86 ? 10.25 -11.047 -13.086 1 97 86 VAL A CA 1
ATOM 638 C C . VAL A 1 86 ? 11.531 -10.555 -13.766 1 97 86 VAL A C 1
ATOM 640 O O . VAL A 1 86 ? 12.477 -11.32 -13.945 1 97 86 VAL A O 1
ATOM 643 N N . SER A 1 87 ? 11.445 -9.359 -14.195 1 95.12 87 SER A N 1
ATOM 644 C CA . SER A 1 87 ? 12.625 -8.617 -14.625 1 95.12 87 SER A CA 1
ATOM 645 C C . SER A 1 87 ? 13.031 -7.574 -13.594 1 95.12 87 SER A C 1
ATOM 647 O O . SER A 1 87 ? 12.266 -6.66 -13.281 1 95.12 87 SER A O 1
ATOM 649 N N . ALA A 1 88 ? 14.203 -7.707 -13.031 1 94.56 88 ALA A N 1
ATOM 650 C CA . ALA A 1 88 ? 14.719 -6.797 -12.008 1 94.56 88 ALA A CA 1
ATOM 651 C C . ALA A 1 88 ? 16.062 -6.207 -12.422 1 94.56 88 ALA A C 1
ATOM 653 O O . ALA A 1 88 ? 17.016 -6.941 -12.656 1 94.56 88 ALA A O 1
ATOM 654 N N . LEU A 1 89 ? 16.125 -4.887 -12.477 1 92.06 89 LEU A N 1
ATOM 655 C CA . LEU A 1 89 ? 17.359 -4.207 -12.859 1 92.06 89 LEU A CA 1
ATOM 656 C C . LEU A 1 89 ? 18.406 -4.332 -11.766 1 92.06 89 LEU A C 1
ATOM 658 O O . LEU A 1 89 ? 18.094 -4.227 -10.578 1 92.06 89 LEU A O 1
ATOM 662 N N . PRO A 1 90 ? 19.672 -4.543 -12.203 1 91.56 90 PRO A N 1
ATOM 663 C CA . PRO A 1 90 ? 20.75 -4.402 -11.219 1 91.56 90 PRO A CA 1
ATOM 664 C C . PRO A 1 90 ? 20.828 -3 -10.625 1 91.56 90 PRO A C 1
ATOM 666 O O . PRO A 1 90 ? 20.5 -2.02 -11.297 1 91.56 90 PRO A O 1
ATOM 669 N N . VAL A 1 91 ? 21.266 -2.939 -9.398 1 91.31 91 VAL A N 1
ATOM 670 C CA . VAL A 1 91 ? 21.391 -1.647 -8.727 1 91.31 91 VAL A CA 1
ATOM 671 C C . VAL A 1 91 ? 22.344 -0.753 -9.508 1 91.31 91 VAL A C 1
ATOM 673 O O . VAL A 1 91 ? 22.156 0.462 -9.586 1 91.31 91 VAL A O 1
ATOM 676 N N . LYS A 1 92 ? 23.359 -1.291 -10.172 1 89.19 92 LYS A N 1
ATOM 677 C CA . LYS A 1 92 ? 24.375 -0.543 -10.898 1 89.19 92 LYS A CA 1
ATOM 678 C C . LYS A 1 92 ? 23.875 -0.129 -12.281 1 89.19 92 LYS A C 1
ATOM 680 O O . LYS A 1 92 ? 24.531 0.633 -12.984 1 89.19 92 LYS A O 1
ATOM 685 N N . SER A 1 93 ? 22.703 -0.684 -12.586 1 85.25 93 SER A N 1
ATOM 686 C CA . SER A 1 93 ? 22.172 -0.366 -13.914 1 85.25 93 SER A CA 1
ATOM 687 C C . SER A 1 93 ? 21.922 1.133 -14.062 1 85.25 93 SER A C 1
ATOM 689 O O . SER A 1 93 ? 21.484 1.795 -13.125 1 85.25 93 SER A O 1
ATOM 691 N N . THR A 1 94 ? 22.141 1.636 -15.234 1 77.44 94 THR A N 1
ATOM 692 C CA . THR A 1 94 ? 21.922 3.047 -15.539 1 77.44 94 THR A CA 1
ATOM 693 C C . THR A 1 94 ? 20.594 3.244 -16.266 1 77.44 94 THR A C 1
ATOM 695 O O . THR A 1 94 ? 20.266 4.359 -16.672 1 77.44 94 THR A O 1
ATOM 698 N N . GLU A 1 95 ? 20.062 2.074 -16.516 1 75.25 95 GLU A N 1
ATOM 699 C CA . GLU A 1 95 ? 18.766 2.18 -17.172 1 75.25 95 GLU A CA 1
ATOM 700 C C . GLU A 1 95 ? 17.766 2.957 -16.312 1 75.25 95 GLU A C 1
ATOM 702 O O . GLU A 1 95 ? 17.625 2.684 -15.117 1 75.25 95 GLU A O 1
ATOM 707 N N . LYS A 1 96 ? 17.547 4.129 -16.781 1 60.75 96 LYS A N 1
ATOM 708 C CA . LYS A 1 96 ? 16.469 4.875 -16.141 1 60.75 96 LYS A CA 1
ATOM 709 C C . LYS A 1 96 ? 15.164 4.75 -16.922 1 60.75 96 LYS A C 1
ATOM 711 O O . LYS A 1 96 ? 15.117 5.074 -18.125 1 60.75 96 LYS A O 1
ATOM 716 N N . ALA A 1 97 ? 14.625 3.582 -16.891 1 54.81 97 ALA A N 1
ATOM 717 C CA . ALA A 1 97 ? 13.359 3.543 -17.609 1 54.81 97 ALA A CA 1
ATOM 718 C C . ALA A 1 97 ? 12.508 4.766 -17.297 1 54.81 97 ALA A C 1
ATOM 720 O O . ALA A 1 97 ? 12.617 5.344 -16.219 1 54.81 97 ALA A O 1
ATOM 721 N N . GLU A 1 98 ? 12.156 5.496 -18.422 1 52.28 98 GLU A N 1
ATOM 722 C CA . GLU A 1 98 ? 11.203 6.578 -18.203 1 52.28 98 GLU A CA 1
ATOM 723 C C . GLU A 1 98 ? 10.297 6.277 -17.016 1 52.28 98 GLU A C 1
ATOM 725 O O . GLU A 1 98 ? 9.664 5.223 -16.953 1 52.28 98 GLU A O 1
ATOM 730 N N . ASP A 1 99 ? 11.07 6.41 -15.93 1 50.91 99 ASP A N 1
ATOM 731 C CA . ASP A 1 99 ? 10.211 6.301 -14.758 1 50.91 99 ASP A CA 1
ATOM 732 C C . ASP A 1 99 ? 8.75 6.539 -15.117 1 50.91 99 ASP A C 1
ATOM 734 O O . ASP A 1 99 ? 8.398 7.594 -15.648 1 50.91 99 ASP A O 1
ATOM 738 N N . VAL A 1 100 ? 8.164 5.559 -15.727 1 49.88 100 VAL A N 1
ATOM 739 C CA . VAL A 1 100 ? 6.711 5.664 -15.828 1 49.88 100 VAL A CA 1
ATOM 740 C C . VAL A 1 100 ? 6.172 6.551 -14.711 1 49.88 100 VAL A C 1
ATOM 742 O O . VAL A 1 100 ? 4.996 6.918 -14.711 1 49.88 100 VAL A O 1
ATOM 745 N N . GLY A 1 101 ? 7.012 6.715 -13.648 1 50.5 101 GLY A N 1
ATOM 746 C CA . GLY A 1 101 ? 6.508 7.586 -12.602 1 50.5 101 GLY A CA 1
ATOM 747 C C . GLY A 1 101 ? 6.512 9.055 -12.992 1 50.5 101 GLY A C 1
ATOM 748 O O . GLY A 1 101 ? 7.535 9.727 -12.875 1 50.5 101 GLY A O 1
ATOM 749 N N . THR A 1 102 ? 5.695 9.297 -14.039 1 52.59 102 THR A N 1
ATOM 750 C CA . THR A 1 102 ? 5.539 10.688 -14.461 1 52.59 102 THR A CA 1
ATOM 751 C C . THR A 1 102 ? 4.992 11.539 -13.328 1 52.59 102 THR A C 1
ATOM 753 O O . THR A 1 102 ? 4.074 11.125 -12.617 1 52.59 102 THR A O 1
ATOM 756 N N . GLY A 1 103 ? 5.973 12.312 -12.781 1 57.88 103 GLY A N 1
ATOM 757 C CA . GLY A 1 103 ? 5.488 13.375 -11.906 1 57.88 103 GLY A CA 1
ATOM 758 C C . GLY A 1 103 ? 4.629 14.398 -12.625 1 57.88 103 GLY A C 1
ATOM 759 O O . GLY A 1 103 ? 4.27 14.203 -13.789 1 57.88 103 GLY A O 1
ATOM 760 N N . GLY A 1 104 ? 4.078 15.188 -12.047 1 64.06 104 GLY A N 1
ATOM 761 C CA . GLY A 1 104 ? 3.234 16.234 -12.594 1 64.06 104 GLY A CA 1
ATOM 762 C C . GLY A 1 104 ? 1.79 15.812 -12.773 1 64.06 104 GLY A C 1
ATOM 763 O O . GLY A 1 104 ? 1.385 14.758 -12.281 1 64.06 104 GLY A O 1
ATOM 764 N N . PHE A 1 105 ? 1.105 16.578 -13.445 1 71.75 105 PHE A N 1
ATOM 765 C CA . PHE A 1 105 ? -0.331 16.359 -13.586 1 71.75 105 PHE A CA 1
ATOM 766 C C . PHE A 1 105 ? -0.618 15.141 -14.445 1 71.75 105 PHE A C 1
ATOM 768 O O . PHE A 1 105 ? -1.608 14.438 -14.227 1 71.75 105 PHE A O 1
ATOM 775 N N . SER A 1 106 ? 0.279 14.867 -15.328 1 75.44 106 SER A N 1
ATOM 776 C CA . SER A 1 106 ? 0.077 13.719 -16.219 1 75.44 106 SER A CA 1
ATOM 777 C C . SER A 1 106 ? 0.16 12.406 -15.438 1 75.44 106 SER A C 1
ATOM 779 O O . SER A 1 106 ? -0.422 11.406 -15.852 1 75.44 106 SER A O 1
ATOM 781 N N . ALA A 1 107 ? 0.829 12.445 -14.312 1 78.69 107 ALA A N 1
ATOM 782 C CA . ALA A 1 107 ? 1.012 11.234 -13.523 1 78.69 107 ALA A CA 1
ATOM 783 C C . ALA A 1 107 ? -0.272 10.859 -12.789 1 78.69 107 ALA A C 1
ATOM 785 O O . ALA A 1 107 ? -0.399 9.742 -12.273 1 78.69 107 ALA A O 1
ATOM 786 N N . LEU A 1 108 ? -1.221 11.742 -12.805 1 83.44 108 LEU A N 1
ATOM 787 C CA . LEU A 1 108 ? -2.467 11.516 -12.078 1 83.44 108 LEU A CA 1
ATOM 788 C C . LEU A 1 108 ? -3.381 10.57 -12.852 1 83.44 108 LEU A C 1
ATOM 790 O O . LEU A 1 108 ? -4.184 9.852 -12.258 1 83.44 108 LEU A O 1
ATOM 794 N N . ALA A 1 109 ? -3.125 10.586 -14.164 1 85.38 109 ALA A N 1
ATOM 795 C CA . ALA A 1 109 ? -3.971 9.773 -15.039 1 85.38 109 ALA A CA 1
ATOM 796 C C . ALA A 1 109 ? -3.352 8.406 -15.281 1 85.38 109 ALA A C 1
ATOM 798 O O . ALA A 1 109 ? -2.131 8.242 -15.195 1 85.38 109 ALA A O 1
ATOM 799 N N . PRO A 1 110 ? -4.277 7.426 -15.57 1 84.38 110 PRO A N 1
ATOM 800 C CA . PRO A 1 110 ? -3.748 6.121 -15.984 1 84.38 110 PRO A CA 1
ATOM 801 C C . PRO A 1 110 ? -2.84 6.215 -17.203 1 84.38 110 PRO A C 1
ATOM 803 O O . PRO A 1 110 ? -3.059 7.059 -18.078 1 84.38 110 PRO A O 1
ATOM 806 N N . ARG A 1 111 ? -1.765 5.496 -17.141 1 77.88 111 ARG A N 1
ATOM 807 C CA . ARG A 1 111 ? -0.812 5.523 -18.25 1 77.88 111 ARG A CA 1
ATOM 808 C C . ARG A 1 111 ? -1.101 4.406 -19.25 1 77.88 111 ARG A C 1
ATOM 810 O O . ARG A 1 111 ? -1.767 3.426 -18.922 1 77.88 111 ARG A O 1
ATOM 817 N N . GLU A 1 112 ? -0.524 4.859 -20.438 1 65.75 112 GLU A N 1
ATOM 818 C CA . GLU A 1 112 ? -0.461 3.764 -21.391 1 65.75 112 GLU A CA 1
ATOM 819 C C . GLU A 1 112 ? 0.641 2.773 -21.031 1 65.75 112 GLU A C 1
ATOM 821 O O . GLU A 1 112 ? 1.751 3.174 -20.672 1 65.75 112 GLU A O 1
ATOM 826 N N . SER A 1 113 ? 0.323 1.518 -21.078 1 59.47 113 SER A N 1
ATOM 827 C CA . SER A 1 113 ? 0.931 0.285 -20.578 1 59.47 113 SER A CA 1
ATOM 828 C C . SER A 1 113 ? 2.451 0.338 -20.688 1 59.47 113 SER A C 1
ATOM 830 O O . SER A 1 113 ? 2.996 0.574 -21.766 1 59.47 113 SER A O 1
ATOM 832 N N . ALA A 1 114 ? 3.189 0.502 -19.531 1 63.5 114 ALA A N 1
ATOM 833 C CA . ALA A 1 114 ? 4.637 0.323 -19.422 1 63.5 114 ALA A CA 1
ATOM 834 C C . ALA A 1 114 ? 5.07 -1.001 -20.047 1 63.5 114 ALA A C 1
ATOM 836 O O . ALA A 1 114 ? 6.234 -1.167 -20.422 1 63.5 114 ALA A O 1
ATOM 837 N N . GLY A 1 115 ? 4.121 -1.837 -20.359 1 68.25 115 GLY A N 1
ATOM 838 C CA . GLY A 1 115 ? 4.406 -3.17 -20.859 1 68.25 115 GLY A CA 1
ATOM 839 C C . GLY A 1 115 ? 4.992 -3.162 -22.266 1 68.25 115 GLY A C 1
ATOM 840 O O . GLY A 1 115 ? 5.66 -4.117 -22.672 1 68.25 115 GLY A O 1
ATOM 841 N N . GLU A 1 116 ? 4.742 -2.07 -22.891 1 72.5 116 GLU A N 1
ATOM 842 C CA . GLU A 1 116 ? 5.242 -1.998 -24.25 1 72.5 116 GLU A CA 1
ATOM 843 C C . GLU A 1 116 ? 6.766 -1.965 -24.281 1 72.5 116 GLU A C 1
ATOM 845 O O . GLU A 1 116 ? 7.383 -2.416 -25.25 1 72.5 116 GLU A O 1
ATOM 850 N N . LEU A 1 117 ? 7.258 -1.558 -23.188 1 76.69 117 LEU A N 1
ATOM 851 C CA . LEU A 1 117 ? 8.711 -1.404 -23.156 1 76.69 117 LEU A CA 1
ATOM 852 C C . LEU A 1 117 ? 9.367 -2.633 -22.531 1 76.69 117 LEU A C 1
ATOM 854 O O . LEU A 1 117 ? 10.594 -2.719 -22.469 1 76.69 117 LEU A O 1
ATOM 858 N N . ASP A 1 118 ? 8.594 -3.588 -22.156 1 86.38 118 ASP A N 1
ATOM 859 C CA . ASP A 1 118 ? 9.117 -4.762 -21.469 1 86.38 118 ASP A CA 1
ATOM 860 C C . ASP A 1 118 ? 10.102 -5.527 -22.359 1 86.38 118 ASP A C 1
ATOM 862 O O . ASP A 1 118 ? 11.055 -6.121 -21.859 1 86.38 118 ASP A O 1
ATOM 866 N N . GLY A 1 119 ? 9.836 -5.477 -23.656 1 83.94 119 GLY A N 1
ATOM 867 C CA . GLY A 1 119 ? 10.711 -6.18 -24.578 1 83.94 119 GLY A CA 1
ATOM 868 C C . GLY A 1 119 ? 12.07 -5.523 -24.734 1 83.94 119 GLY A C 1
ATOM 869 O O . GLY A 1 119 ? 13.008 -6.137 -25.25 1 83.94 119 GLY A O 1
ATOM 870 N N . LYS A 1 120 ? 12.281 -4.344 -24.297 1 83.19 120 LYS A N 1
ATOM 871 C CA . LYS A 1 120 ? 13.508 -3.586 -24.484 1 83.19 120 LYS A CA 1
ATOM 872 C C . LYS A 1 120 ? 14.289 -3.453 -23.188 1 83.19 120 LYS A C 1
ATOM 874 O O . LYS A 1 120 ? 15.32 -2.773 -23.141 1 83.19 120 LYS A O 1
ATOM 879 N N . ARG A 1 121 ? 13.836 -4.141 -22.219 1 87.06 121 ARG A N 1
ATOM 880 C CA . ARG A 1 121 ? 14.484 -4.02 -20.906 1 87.06 121 ARG A CA 1
ATOM 881 C C . ARG A 1 121 ? 15.859 -4.688 -20.922 1 87.06 121 ARG A C 1
ATOM 883 O O . ARG A 1 121 ? 16.047 -5.727 -21.562 1 87.06 121 ARG A O 1
ATOM 890 N N . GLN A 1 122 ? 16.734 -4.027 -20.172 1 80.88 122 GLN A N 1
ATOM 891 C CA . GLN A 1 122 ? 18.078 -4.578 -20.047 1 80.88 122 GLN A CA 1
ATOM 892 C C . GLN A 1 122 ? 18.062 -5.895 -19.281 1 80.88 122 GLN A C 1
ATOM 894 O O . GLN A 1 122 ? 18.812 -6.824 -19.609 1 80.88 122 GLN A O 1
ATOM 899 N N . ALA A 1 123 ? 17.281 -5.953 -18.266 1 88.81 123 ALA A N 1
ATOM 900 C CA . ALA A 1 123 ? 17.188 -7.156 -17.453 1 88.81 123 ALA A CA 1
ATOM 901 C C . ALA A 1 123 ? 16.156 -8.125 -18.016 1 88.81 123 ALA A C 1
ATOM 903 O O . ALA A 1 123 ? 15.023 -7.734 -18.312 1 88.81 123 ALA A O 1
ATOM 904 N N . GLU A 1 124 ? 16.562 -9.359 -18.141 1 93.25 124 GLU A N 1
ATOM 905 C CA . GLU A 1 124 ? 15.672 -10.391 -18.672 1 93.25 124 GLU A CA 1
ATOM 906 C C . GLU A 1 124 ? 14.617 -10.805 -17.641 1 93.25 124 GLU A C 1
ATOM 908 O O . GLU A 1 124 ? 14.852 -10.703 -16.438 1 93.25 124 GLU A O 1
ATOM 913 N N . PHE A 1 125 ? 13.516 -11.289 -18.172 1 96.19 125 PHE A N 1
ATOM 914 C CA . PHE A 1 125 ? 12.516 -11.906 -17.297 1 96.19 125 PHE A CA 1
ATOM 915 C C . PHE A 1 125 ? 12.953 -13.305 -16.875 1 96.19 125 PHE A C 1
ATOM 917 O O . PHE A 1 125 ? 13.289 -14.133 -17.734 1 96.19 125 PHE A O 1
ATOM 924 N N . ARG A 1 126 ? 12.984 -13.539 -15.625 1 95.81 126 ARG A N 1
ATOM 925 C CA . ARG A 1 126 ? 13.336 -14.828 -15.039 1 95.81 126 ARG A CA 1
ATOM 926 C C . ARG A 1 126 ? 12.234 -15.312 -14.102 1 95.81 126 ARG A C 1
ATOM 928 O O . ARG A 1 126 ? 11.422 -14.523 -13.625 1 95.81 126 ARG A O 1
ATOM 935 N N . PRO A 1 127 ? 12.172 -16.641 -13.891 1 96.19 127 PRO A N 1
ATOM 936 C CA . PRO A 1 127 ? 11.125 -17.156 -13 1 96.19 127 PRO A CA 1
ATOM 937 C C . PRO A 1 127 ? 11.133 -16.469 -11.633 1 96.19 127 PRO A C 1
ATOM 939 O O . PRO A 1 127 ? 12.203 -16.188 -11.086 1 96.19 127 PRO A O 1
ATOM 942 N N . ALA A 1 128 ? 9.961 -16.203 -11.117 1 96.12 128 ALA A N 1
ATOM 943 C CA . ALA A 1 128 ? 9.844 -15.578 -9.805 1 96.12 128 ALA A CA 1
ATOM 944 C C . ALA A 1 128 ? 10.523 -16.422 -8.734 1 96.12 128 ALA A C 1
ATOM 946 O O . ALA A 1 128 ? 11.031 -15.898 -7.738 1 96.12 128 ALA A O 1
ATOM 947 N N . THR A 1 129 ? 10.625 -17.75 -8.922 1 93.31 129 THR A N 1
ATOM 948 C CA . THR A 1 129 ? 11.25 -18.672 -7.965 1 93.31 129 THR A CA 1
ATOM 949 C C . THR A 1 129 ? 12.75 -18.391 -7.848 1 93.31 129 THR A C 1
ATOM 951 O O . THR A 1 129 ? 13.398 -18.844 -6.906 1 93.31 129 THR A O 1
ATOM 954 N N . GLU A 1 130 ? 13.227 -17.594 -8.812 1 92.19 130 GLU A N 1
ATOM 955 C CA . GLU A 1 130 ? 14.641 -17.234 -8.797 1 92.19 130 GLU A CA 1
ATOM 956 C C . GLU A 1 130 ? 14.844 -15.805 -8.32 1 92.19 130 GLU A C 1
ATOM 958 O O . GLU A 1 130 ? 15.836 -15.492 -7.664 1 92.19 130 GLU A O 1
ATOM 963 N N . VAL A 1 131 ? 13.906 -14.938 -8.664 1 93.75 131 VAL A N 1
ATOM 964 C CA . VAL A 1 131 ? 14.094 -13.508 -8.461 1 93.75 131 VAL A CA 1
ATOM 965 C C . VAL A 1 131 ? 13.461 -13.086 -7.141 1 93.75 131 VAL A C 1
ATOM 967 O O . VAL A 1 131 ? 14.07 -12.336 -6.371 1 93.75 131 VAL A O 1
ATOM 970 N N . PHE A 1 132 ? 12.234 -13.57 -6.871 1 92.69 132 PHE A N 1
ATOM 971 C CA . PHE A 1 132 ? 11.539 -13.266 -5.621 1 92.69 132 PHE A CA 1
ATOM 972 C C . PHE A 1 132 ? 11.844 -14.32 -4.566 1 92.69 132 PHE A C 1
ATOM 974 O O . PHE A 1 132 ? 10.93 -14.852 -3.928 1 92.69 132 PHE A O 1
ATOM 981 N N . LYS A 1 133 ? 13.055 -14.75 -4.453 1 82.94 133 LYS A N 1
ATOM 982 C CA . LYS A 1 133 ? 13.523 -15.734 -3.486 1 82.94 133 LYS A CA 1
ATOM 983 C C . LYS A 1 133 ? 14.523 -15.109 -2.512 1 82.94 133 LYS A C 1
ATOM 985 O O . LYS A 1 133 ? 15.656 -14.805 -2.885 1 82.94 133 LYS A O 1
ATOM 990 N N . PRO A 1 134 ? 13.953 -14.953 -1.22 1 68.38 134 PRO A N 1
ATOM 991 C CA . PRO A 1 134 ? 14.93 -14.391 -0.281 1 68.38 134 PRO A CA 1
ATOM 992 C C . PRO A 1 134 ? 16.188 -15.242 -0.165 1 68.38 134 PRO A C 1
ATOM 994 O O . PRO A 1 134 ? 16.109 -16.469 -0.199 1 68.38 134 PRO A O 1
ATOM 997 N N . GLY A 1 135 ? 17.328 -14.594 0.109 1 61.91 135 GLY A N 1
ATOM 998 C CA . GLY A 1 135 ? 18.594 -15.297 0.306 1 61.91 135 GLY A CA 1
ATOM 999 C C . GLY A 1 135 ? 19.188 -15.828 -0.985 1 61.91 135 GLY A C 1
ATOM 1000 O O . GLY A 1 135 ? 20.281 -16.391 -0.986 1 61.91 135 GLY A O 1
ATOM 1001 N N . SER A 1 136 ? 18.328 -15.984 -1.932 1 54.69 136 SER A N 1
ATOM 1002 C CA . SER A 1 136 ? 18.891 -16.531 -3.156 1 54.69 136 SER A CA 1
ATOM 1003 C C . SER A 1 136 ? 20.016 -15.641 -3.691 1 54.69 136 SER A C 1
ATOM 1005 O O . SER A 1 136 ? 19.781 -14.461 -3.967 1 54.69 136 SER A O 1
ATOM 1007 N N . VAL A 1 137 ? 21.031 -15.562 -2.846 1 48.31 137 VAL A N 1
ATOM 1008 C CA . VAL A 1 137 ? 22.203 -14.883 -3.371 1 48.31 137 VAL A CA 1
ATOM 1009 C C . VAL A 1 137 ? 22.516 -15.398 -4.773 1 48.31 137 VAL A C 1
ATOM 1011 O O . VAL A 1 137 ? 23.062 -16.5 -4.934 1 48.31 137 VAL A O 1
ATOM 1014 N N . SER A 1 138 ? 21.547 -15.562 -5.488 1 41.62 138 SER A N 1
ATOM 1015 C CA . SER A 1 138 ? 22.156 -16.094 -6.711 1 41.62 138 SER A CA 1
ATOM 1016 C C . SER A 1 138 ? 23.266 -15.172 -7.223 1 41.62 138 SER A C 1
ATOM 1018 O O . SER A 1 138 ? 23.016 -14.008 -7.535 1 41.62 138 SER A O 1
ATOM 1020 N N . GLY A 1 139 ? 24.5 -15.594 -6.902 1 49.59 139 GLY A N 1
ATOM 1021 C CA . GLY A 1 139 ? 25.672 -15.125 -7.617 1 49.59 139 GLY A CA 1
ATOM 1022 C C . GLY A 1 139 ? 25.438 -13.828 -8.359 1 49.59 139 GLY A C 1
ATOM 1023 O O . GLY A 1 139 ? 26.375 -13.273 -8.969 1 49.59 139 GLY A O 1
ATOM 1024 N N . ASP A 1 140 ? 24.219 -13.539 -8.586 1 56.62 140 ASP A N 1
ATOM 1025 C CA . ASP A 1 140 ? 23.844 -12.484 -9.531 1 56.62 140 ASP A CA 1
ATOM 1026 C C . ASP A 1 140 ? 23.938 -11.109 -8.875 1 56.62 140 ASP A C 1
ATOM 1028 O O . ASP A 1 140 ? 23.922 -11 -7.648 1 56.62 140 ASP A O 1
ATOM 1032 N N . GLU A 1 141 ? 24.297 -10.227 -9.625 1 73.81 141 GLU A N 1
ATOM 1033 C CA . GLU A 1 141 ? 24.375 -8.789 -9.383 1 73.81 141 GLU A CA 1
ATOM 1034 C C . GLU A 1 141 ? 23.203 -8.297 -8.555 1 73.81 141 GLU A C 1
ATOM 1036 O O . GLU A 1 141 ? 22.078 -8.781 -8.719 1 73.81 141 GLU A O 1
ATOM 1041 N N . GLU A 1 142 ? 23.531 -7.668 -7.438 1 87.56 142 GLU A N 1
ATOM 1042 C CA . GLU A 1 142 ? 22.516 -7.043 -6.602 1 87.56 142 GLU A CA 1
ATOM 1043 C C . GLU A 1 142 ? 21.5 -6.285 -7.445 1 87.56 142 GLU A C 1
ATOM 1045 O O . GLU A 1 142 ? 21.859 -5.527 -8.344 1 87.56 142 GLU A O 1
ATOM 1050 N N . THR A 1 143 ? 20.234 -6.676 -7.293 1 92.88 143 THR A N 1
ATOM 1051 C CA . THR A 1 143 ? 19.172 -5.984 -8.008 1 92.88 143 THR A CA 1
ATOM 1052 C C . THR A 1 143 ? 18.375 -5.078 -7.062 1 92.88 143 THR A C 1
ATOM 1054 O O . THR A 1 143 ? 18.672 -5.027 -5.863 1 92.88 143 THR A O 1
ATOM 1057 N N . TRP A 1 144 ? 17.422 -4.418 -7.562 1 93.31 144 TRP A N 1
ATOM 1058 C CA . TRP A 1 144 ? 16.609 -3.506 -6.777 1 93.31 144 TRP A CA 1
ATOM 1059 C C . TRP A 1 144 ? 15.531 -4.266 -6.012 1 93.31 144 TRP A C 1
ATOM 1061 O O . TRP A 1 144 ? 14.727 -3.664 -5.293 1 93.31 144 TRP A O 1
ATOM 1071 N N . VAL A 1 145 ? 15.5 -5.629 -6.129 1 95.56 145 VAL A N 1
ATOM 1072 C CA . VAL A 1 145 ? 14.555 -6.414 -5.344 1 95.56 145 VAL A CA 1
ATOM 1073 C C . VAL A 1 145 ? 14.992 -6.441 -3.881 1 95.56 145 VAL A C 1
ATOM 1075 O O . VAL A 1 145 ? 16.109 -6.855 -3.57 1 95.56 145 VAL A O 1
ATOM 1078 N N . GLY A 1 146 ? 14.188 -5.902 -3.059 1 94.62 146 GLY A N 1
ATOM 1079 C CA . GLY A 1 146 ? 14.391 -5.98 -1.621 1 94.62 146 GLY A CA 1
ATOM 1080 C C . GLY A 1 146 ? 13.508 -7.016 -0.95 1 94.62 146 GLY A C 1
ATOM 1081 O O . GLY A 1 146 ? 12.406 -7.309 -1.43 1 94.62 146 GLY A O 1
ATOM 1082 N N . PHE A 1 147 ? 14 -7.535 0.152 1 93.5 147 PHE A N 1
ATOM 1083 C CA . PHE A 1 147 ? 13.266 -8.531 0.927 1 93.5 147 PHE A CA 1
ATOM 1084 C C . PHE A 1 147 ? 13.188 -8.125 2.393 1 93.5 147 PHE A C 1
ATOM 1086 O O . PHE A 1 147 ? 14.133 -7.547 2.936 1 93.5 147 PHE A O 1
ATOM 1093 N N . TYR A 1 148 ? 12.062 -8.414 2.973 1 91.44 148 TYR A N 1
ATOM 1094 C CA . TYR A 1 148 ? 11.93 -8.289 4.422 1 91.44 148 TYR A CA 1
ATOM 1095 C C . TYR A 1 148 ? 11.383 -9.578 5.027 1 91.44 148 TYR A C 1
ATOM 1097 O O . TYR A 1 148 ? 10.344 -10.078 4.602 1 91.44 148 TYR A O 1
ATOM 1105 N N . HIS A 1 149 ? 12.133 -10.023 5.902 1 88 149 HIS A N 1
ATOM 1106 C CA . HIS A 1 149 ? 11.766 -11.211 6.676 1 88 149 HIS A CA 1
ATOM 1107 C C . HIS A 1 149 ? 11.516 -10.859 8.141 1 88 149 HIS A C 1
ATOM 1109 O O . HIS A 1 149 ? 12.461 -10.602 8.891 1 88 149 HIS A O 1
ATOM 1115 N N . ALA A 1 150 ? 10.266 -10.875 8.508 1 80.06 150 ALA A N 1
ATOM 1116 C CA . ALA A 1 150 ? 9.914 -10.477 9.867 1 80.06 150 ALA A CA 1
ATOM 1117 C C . ALA A 1 150 ? 10.289 -11.562 10.867 1 80.06 150 ALA A C 1
ATOM 1119 O O . ALA A 1 150 ? 10.359 -12.75 10.516 1 80.06 150 ALA A O 1
ATOM 1120 N N . SER A 1 151 ? 10.461 -11.102 12.047 1 72.81 151 SER A N 1
ATOM 1121 C CA . SER A 1 151 ? 10.719 -12.07 13.109 1 72.81 151 SER A CA 1
ATOM 1122 C C . SER A 1 151 ? 9.523 -13 13.312 1 72.81 151 SER A C 1
ATOM 1124 O O . SER A 1 151 ? 8.375 -12.562 13.289 1 72.81 151 SER A O 1
ATOM 1126 N N . GLY A 1 152 ? 9.82 -14.32 13.43 1 72.56 152 GLY A N 1
ATOM 1127 C CA . GLY A 1 152 ? 8.773 -15.305 13.648 1 72.56 152 GLY A CA 1
ATOM 1128 C C . GLY A 1 152 ? 8.148 -15.805 12.367 1 72.56 152 GLY A C 1
ATOM 1129 O O . GLY A 1 152 ? 7.297 -16.703 12.391 1 72.56 152 GLY A O 1
ATOM 1130 N N . CYS A 1 153 ? 8.594 -15.211 11.328 1 77.31 153 CYS A N 1
ATOM 1131 C CA . CYS A 1 153 ? 8.086 -15.656 10.031 1 77.31 153 CYS A CA 1
ATOM 1132 C C . CYS A 1 153 ? 8.664 -17.016 9.664 1 77.31 153 CYS A C 1
ATOM 1134 O O . CYS A 1 153 ? 9.766 -17.359 10.078 1 77.31 153 CYS A O 1
ATOM 1136 N N . VAL A 1 154 ? 7.859 -17.734 8.922 1 76.12 154 VAL A N 1
ATOM 1137 C CA . VAL A 1 154 ? 8.352 -19.016 8.43 1 76.12 154 VAL A CA 1
ATOM 1138 C C . VAL A 1 154 ? 9.578 -18.797 7.547 1 76.12 154 VAL A C 1
ATOM 1140 O O . VAL A 1 154 ? 9.711 -17.75 6.906 1 76.12 154 VAL A O 1
ATOM 1143 N N . ARG A 1 155 ? 10.531 -19.688 7.52 1 76.12 155 ARG A N 1
ATOM 1144 C CA . ARG A 1 155 ? 11.875 -19.547 6.953 1 76.12 155 ARG A CA 1
ATOM 1145 C C . ARG A 1 155 ? 11.805 -19.172 5.477 1 76.12 155 ARG A C 1
ATOM 1147 O O . ARG A 1 155 ? 12.547 -18.297 5.023 1 76.12 155 ARG A O 1
ATOM 1154 N N . ASP A 1 156 ? 10.953 -19.797 4.656 1 82.38 156 ASP A N 1
ATOM 1155 C CA . ASP A 1 156 ? 10.945 -19.578 3.213 1 82.38 156 ASP A CA 1
ATOM 1156 C C . ASP A 1 156 ? 9.82 -18.625 2.811 1 82.38 156 ASP A C 1
ATOM 1158 O O . ASP A 1 156 ? 9.055 -18.906 1.888 1 82.38 156 ASP A O 1
ATOM 1162 N N . ALA A 1 157 ? 9.734 -17.547 3.59 1 88.5 157 ALA A N 1
ATOM 1163 C CA . ALA A 1 157 ? 8.758 -16.516 3.285 1 88.5 157 ALA A CA 1
ATOM 1164 C C . ALA A 1 157 ? 9.383 -15.117 3.41 1 88.5 157 ALA A C 1
ATOM 1166 O O . ALA A 1 157 ? 10.227 -14.891 4.277 1 88.5 157 ALA A O 1
ATOM 1167 N N . ALA A 1 158 ? 9.031 -14.266 2.572 1 91.12 158 ALA A N 1
ATOM 1168 C CA . ALA A 1 158 ? 9.5 -12.883 2.656 1 91.12 158 ALA A CA 1
ATOM 1169 C C . ALA A 1 158 ? 8.523 -11.93 1.974 1 91.12 158 ALA A C 1
ATOM 1171 O O . ALA A 1 158 ? 7.809 -12.32 1.046 1 91.12 158 ALA A O 1
ATOM 1172 N N . ARG A 1 159 ? 8.523 -10.781 2.508 1 93.94 159 ARG A N 1
ATOM 1173 C CA . ARG A 1 159 ? 7.941 -9.68 1.746 1 93.94 159 ARG A CA 1
ATOM 1174 C C . ARG A 1 159 ? 8.906 -9.188 0.669 1 93.94 159 ARG A C 1
ATOM 1176 O O . ARG A 1 159 ? 10.125 -9.211 0.862 1 93.94 159 ARG A O 1
ATOM 1183 N N . VAL A 1 160 ? 8.359 -8.773 -0.414 1 95.62 160 VAL A N 1
ATOM 1184 C CA . VAL A 1 160 ? 9.18 -8.336 -1.541 1 95.62 160 VAL A CA 1
ATOM 1185 C C . VAL A 1 160 ? 8.805 -6.902 -1.923 1 95.62 160 VAL A C 1
ATOM 1187 O O . VAL A 1 160 ? 7.625 -6.559 -1.987 1 95.62 160 VAL A O 1
ATOM 1190 N N . PHE A 1 161 ? 9.828 -6.082 -2.131 1 96.75 161 PHE A N 1
ATOM 1191 C CA . PHE A 1 161 ? 9.578 -4.695 -2.5 1 96.75 161 PHE A CA 1
ATOM 1192 C C . PHE A 1 161 ? 10.711 -4.156 -3.371 1 96.75 161 PHE A C 1
ATOM 1194 O O . PHE A 1 161 ? 11.75 -4.797 -3.516 1 96.75 161 PHE A O 1
ATOM 1201 N N . CYS A 1 162 ? 10.43 -3.043 -4.066 1 96 162 CYS A N 1
ATOM 1202 C CA . CYS A 1 162 ? 11.477 -2.361 -4.82 1 96 162 CYS A CA 1
ATOM 1203 C C . CYS A 1 162 ? 12.32 -1.479 -3.91 1 96 162 CYS A C 1
ATOM 1205 O O . CYS A 1 162 ? 11.812 -0.527 -3.316 1 96 162 CYS A O 1
ATOM 1207 N N . GLY A 1 163 ? 13.562 -1.691 -3.875 1 95.19 163 GLY A N 1
ATOM 1208 C CA . GLY A 1 163 ? 14.469 -0.932 -3.025 1 95.19 163 GLY A CA 1
ATOM 1209 C C . GLY A 1 163 ? 14.719 0.476 -3.529 1 95.19 163 GLY A C 1
ATOM 1210 O O . GLY A 1 163 ? 15.242 1.319 -2.797 1 95.19 163 GLY A O 1
ATOM 1211 N N . ARG A 1 164 ? 14.32 0.747 -4.727 1 92.69 164 ARG A N 1
ATOM 1212 C CA . ARG A 1 164 ? 14.57 2.047 -5.34 1 92.69 164 ARG A CA 1
ATOM 1213 C C . ARG A 1 164 ? 13.398 2.998 -5.109 1 92.69 164 ARG A C 1
ATOM 1215 O O . ARG A 1 164 ? 13.602 4.172 -4.793 1 92.69 164 ARG A O 1
ATOM 1222 N N . CYS A 1 165 ? 12.156 2.521 -5.234 1 92.88 165 CYS A N 1
ATOM 1223 C CA . CYS A 1 165 ? 11.031 3.443 -5.164 1 92.88 165 CYS A CA 1
ATOM 1224 C C . CYS A 1 165 ? 10.102 3.082 -4.008 1 92.88 165 CYS A C 1
ATOM 1226 O O . CYS A 1 165 ? 9.141 3.799 -3.732 1 92.88 165 CYS A O 1
ATOM 1228 N N . GLY A 1 166 ? 10.328 1.978 -3.387 1 95.06 166 GLY A N 1
ATOM 1229 C CA . GLY A 1 166 ? 9.609 1.658 -2.16 1 95.06 166 GLY A CA 1
ATOM 1230 C C . GLY A 1 166 ? 8.305 0.923 -2.404 1 95.06 166 GLY A C 1
ATOM 1231 O O . GLY A 1 166 ? 7.594 0.584 -1.458 1 95.06 166 GLY A O 1
ATOM 1232 N N . VAL A 1 167 ? 7.949 0.611 -3.635 1 95.81 167 VAL A N 1
ATOM 1233 C CA . VAL A 1 167 ? 6.688 -0.063 -3.922 1 95.81 167 VAL A CA 1
ATOM 1234 C C . VAL A 1 167 ? 6.762 -1.515 -3.455 1 95.81 167 VAL A C 1
ATOM 1236 O O . VAL A 1 167 ? 7.75 -2.207 -3.713 1 95.81 167 VAL A O 1
ATOM 1239 N N . HIS A 1 168 ? 5.715 -1.884 -2.75 1 96.69 168 HIS A N 1
ATOM 1240 C CA . HIS A 1 168 ? 5.586 -3.236 -2.219 1 96.69 168 HIS A CA 1
ATOM 1241 C C . HIS A 1 168 ? 4.926 -4.164 -3.232 1 96.69 168 HIS A C 1
ATOM 1243 O O . HIS A 1 168 ? 3.811 -3.904 -3.684 1 96.69 168 HIS A O 1
ATOM 1249 N N . PHE A 1 169 ? 5.57 -5.277 -3.596 1 95.88 169 PHE A N 1
ATOM 1250 C CA . PHE A 1 169 ? 5.051 -6.207 -4.59 1 95.88 169 PHE A CA 1
ATOM 1251 C C . PHE A 1 169 ? 4.18 -7.27 -3.936 1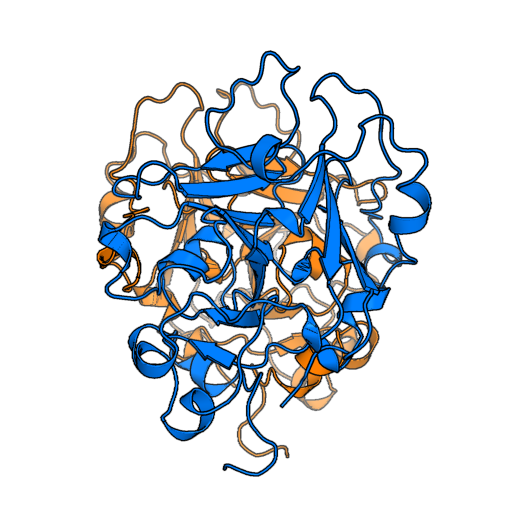 95.88 169 PHE A C 1
ATOM 1253 O O . PHE A 1 169 ? 3.299 -7.844 -4.578 1 95.88 169 PHE A O 1
ATOM 1260 N N . GLY A 1 170 ? 4.5 -7.59 -2.787 1 94.94 170 GLY A N 1
ATOM 1261 C CA . GLY A 1 170 ? 3.734 -8.617 -2.102 1 94.94 170 GLY A CA 1
ATOM 1262 C C . GLY A 1 170 ? 4.602 -9.562 -1.294 1 94.94 170 GLY A C 1
ATOM 1263 O O . GLY A 1 170 ? 5.496 -9.133 -0.568 1 94.94 170 GLY A O 1
ATOM 1264 N N . LYS A 1 171 ? 4.246 -10.828 -1.323 1 94.5 171 LYS A N 1
ATOM 1265 C CA . LYS A 1 171 ? 4.988 -11.812 -0.543 1 94.5 171 LYS A CA 1
ATOM 1266 C C . LYS A 1 171 ? 5.254 -13.078 -1.36 1 94.5 171 LYS A C 1
ATOM 1268 O O . LYS A 1 171 ? 4.461 -13.43 -2.234 1 94.5 171 LYS A O 1
ATOM 1273 N N . ALA A 1 172 ? 6.371 -13.617 -1.123 1 94.62 172 ALA A N 1
ATOM 1274 C CA . ALA A 1 172 ? 6.785 -14.906 -1.666 1 94.62 172 ALA A CA 1
ATOM 1275 C C . ALA A 1 172 ? 7.062 -15.906 -0.548 1 94.62 172 ALA A C 1
ATOM 1277 O O . ALA A 1 172 ? 7.664 -15.562 0.47 1 94.62 172 ALA A O 1
ATOM 1278 N N . TYR A 1 173 ? 6.512 -17.094 -0.755 1 91.94 173 TYR A N 1
ATOM 1279 C CA . TYR A 1 173 ? 6.746 -18.094 0.281 1 91.94 173 TYR A CA 1
ATOM 1280 C C . TYR A 1 173 ? 6.617 -19.5 -0.281 1 91.94 173 TYR A C 1
ATOM 1282 O O . TYR A 1 173 ? 6.082 -19.703 -1.376 1 91.94 173 TYR A O 1
ATOM 1290 N N . ARG A 1 174 ? 7.148 -20.438 0.464 1 92.12 174 ARG A N 1
ATOM 1291 C CA . ARG A 1 174 ? 6.988 -21.859 0.172 1 92.12 174 ARG A CA 1
ATOM 1292 C C . ARG A 1 174 ? 5.973 -22.5 1.113 1 92.12 174 ARG A C 1
ATOM 1294 O O . ARG A 1 174 ? 6.008 -22.266 2.322 1 92.12 174 ARG A O 1
ATOM 1301 N N . ILE A 1 175 ? 5.082 -23.25 0.555 1 91.88 175 ILE A N 1
ATOM 1302 C CA . ILE A 1 175 ? 4.121 -24 1.362 1 91.88 175 ILE A CA 1
ATOM 1303 C C . ILE A 1 175 ? 4.828 -25.156 2.061 1 91.88 175 ILE A C 1
ATOM 1305 O O . ILE A 1 175 ? 5.457 -25.984 1.407 1 91.88 175 ILE A O 1
ATOM 1309 N N . THR A 1 176 ? 4.773 -25.141 3.336 1 88.56 176 THR A N 1
ATOM 1310 C CA . THR A 1 176 ? 5.363 -26.219 4.125 1 88.56 176 THR A CA 1
ATOM 1311 C C . THR A 1 176 ? 4.293 -26.938 4.945 1 88.56 176 THR A C 1
ATOM 1313 O O . THR A 1 176 ? 3.156 -26.469 5.039 1 88.56 176 THR A O 1
ATOM 1316 N N . GLU A 1 177 ? 4.676 -28.047 5.551 1 88.5 177 GLU A N 1
ATOM 1317 C CA . GLU A 1 177 ? 3.74 -28.859 6.328 1 88.5 177 GLU A CA 1
ATOM 1318 C C . GLU A 1 177 ? 3.174 -28.062 7.508 1 88.5 177 GLU A C 1
ATOM 1320 O O . GLU A 1 177 ? 2.027 -28.281 7.906 1 88.5 177 GLU A O 1
ATOM 1325 N N . GLU A 1 178 ? 3.924 -27.172 8.016 1 82.69 178 GLU A N 1
ATOM 1326 C CA . GLU A 1 178 ? 3.506 -26.359 9.156 1 82.69 178 GLU A CA 1
ATOM 1327 C C . GLU A 1 178 ? 2.305 -25.484 8.805 1 82.69 178 GLU A C 1
ATOM 1329 O O . GLU A 1 178 ? 1.566 -25.047 9.688 1 82.69 178 GLU A O 1
ATOM 1334 N N . MET A 1 179 ? 2.057 -25.312 7.484 1 85.19 179 MET A N 1
ATOM 1335 C CA . MET A 1 179 ? 1.007 -24.406 7.039 1 85.19 179 MET A CA 1
ATOM 1336 C C . MET A 1 179 ? -0.255 -25.172 6.66 1 85.19 179 MET A C 1
ATOM 1338 O O . MET A 1 179 ? -1.267 -24.578 6.293 1 85.19 179 MET A O 1
ATOM 1342 N N . TYR A 1 180 ? -0.259 -26.453 6.828 1 87.88 180 TYR A N 1
ATOM 1343 C CA . TYR A 1 180 ? -1.347 -27.281 6.332 1 87.88 180 TYR A CA 1
ATOM 1344 C C . TYR A 1 180 ? -2.619 -27.062 7.141 1 87.88 180 TYR A C 1
ATOM 1346 O O . TYR A 1 180 ? -3.703 -27.484 6.73 1 87.88 180 TYR A O 1
ATOM 1354 N N . GLY A 1 181 ? -2.521 -26.391 8.25 1 82.06 181 GLY A N 1
ATOM 1355 C CA . GLY A 1 181 ? -3.721 -26 8.977 1 82.06 181 GLY A CA 1
ATOM 1356 C C . GLY A 1 181 ? -4.574 -25 8.227 1 82.06 181 GLY A C 1
ATOM 1357 O O . GLY A 1 181 ? -5.789 -24.938 8.414 1 82.06 181 GLY A O 1
ATOM 1358 N N . PHE A 1 182 ? -3.986 -24.203 7.332 1 84 182 PHE A N 1
ATOM 1359 C CA . PHE A 1 182 ? -4.715 -23.141 6.656 1 84 182 PHE A CA 1
ATOM 1360 C C . PHE A 1 182 ? -4.566 -23.266 5.145 1 84 182 PHE A C 1
ATOM 1362 O O . PHE A 1 182 ? -5.27 -22.578 4.391 1 84 182 PHE A O 1
ATOM 1369 N N . MET A 1 183 ? -3.66 -24.203 4.715 1 89.75 183 MET A N 1
ATOM 1370 C CA . MET A 1 183 ? -3.404 -24.375 3.291 1 89.75 183 MET A CA 1
ATOM 1371 C C . MET A 1 183 ? -3.434 -25.859 2.916 1 89.75 183 MET A C 1
ATOM 1373 O O . MET A 1 183 ? -3.203 -26.719 3.762 1 89.75 183 MET A O 1
ATOM 1377 N N . ASP A 1 184 ? -3.721 -26.078 1.747 1 89.38 184 ASP A N 1
ATOM 1378 C CA . ASP A 1 184 ? -3.674 -27.438 1.208 1 89.38 184 ASP A CA 1
ATOM 1379 C C . ASP A 1 184 ? -2.363 -27.688 0.467 1 89.38 184 ASP A C 1
ATOM 1381 O O . ASP A 1 184 ? -1.757 -26.75 -0.065 1 89.38 184 ASP A O 1
ATOM 1385 N N . LYS A 1 185 ? -1.982 -28.922 0.521 1 88.06 185 LYS A N 1
ATOM 1386 C CA . LYS A 1 185 ? -0.885 -29.312 -0.359 1 88.06 185 LYS A CA 1
ATOM 1387 C C . LYS A 1 185 ? -1.273 -29.156 -1.826 1 88.06 185 LYS A C 1
ATOM 1389 O O . LYS A 1 185 ? -2.277 -29.719 -2.271 1 88.06 185 LYS A O 1
ATOM 1394 N N . PRO A 1 186 ? -0.517 -28.328 -2.607 1 89.81 186 PRO A N 1
ATOM 1395 C CA . PRO A 1 186 ? -0.928 -28.094 -3.994 1 89.81 186 PRO A CA 1
ATOM 1396 C C . PRO A 1 186 ? -0.896 -29.375 -4.832 1 89.81 186 PRO A C 1
ATOM 1398 O O . PRO A 1 186 ? -0.017 -30.219 -4.645 1 89.81 186 PRO A O 1
ATOM 1401 N N . ALA A 1 187 ? -1.976 -29.422 -5.832 1 79.31 187 ALA A N 1
ATOM 1402 C CA . ALA A 1 187 ? -2.107 -30.531 -6.789 1 79.31 187 ALA A CA 1
ATOM 1403 C C . ALA A 1 187 ? -1.22 -30.297 -8.008 1 79.31 187 ALA A C 1
ATOM 1405 O O . ALA A 1 187 ? -1.15 -29.188 -8.531 1 79.31 187 ALA A O 1
ATOM 1406 N N . GLY A 1 188 ? 0.071 -30.656 -8.094 1 82.19 188 GLY A N 1
ATOM 1407 C CA . GLY A 1 188 ? 0.882 -30.5 -9.289 1 82.19 188 GLY A CA 1
ATOM 1408 C C . GLY A 1 188 ? 2.369 -30.438 -9 1 82.19 188 GLY A C 1
ATOM 1409 O O . GLY A 1 188 ? 3.166 -30.109 -9.883 1 82.19 188 GLY A O 1
ATOM 1410 N N . GLY A 1 189 ? 2.662 -30.547 -7.832 1 86.06 189 GLY A N 1
ATOM 1411 C CA . GLY A 1 189 ? 4.066 -30.672 -7.48 1 86.06 189 GLY A CA 1
ATOM 1412 C C . GLY A 1 189 ? 4.746 -29.344 -7.223 1 86.06 189 GLY A C 1
ATOM 1413 O O . GLY A 1 189 ? 5.961 -29.281 -7.008 1 86.06 189 GLY A O 1
ATOM 1414 N N . TRP A 1 190 ? 4.016 -28.266 -7.418 1 91.69 190 TRP A N 1
ATOM 1415 C CA . TRP A 1 190 ? 4.586 -26.969 -7.059 1 91.69 190 TRP A CA 1
ATOM 1416 C C . TRP A 1 190 ? 4.336 -26.672 -5.586 1 91.69 190 TRP A C 1
ATOM 1418 O O . TRP A 1 190 ? 3.447 -27.25 -4.961 1 91.69 190 TRP A O 1
ATOM 1428 N N . ASP A 1 191 ? 5.188 -25.797 -4.906 1 94.06 191 ASP A N 1
ATOM 1429 C CA . ASP A 1 191 ? 4.957 -25.438 -3.508 1 94.06 191 ASP A CA 1
ATOM 1430 C C . ASP A 1 191 ? 5.363 -24 -3.236 1 94.06 191 ASP A C 1
ATOM 1432 O O . ASP A 1 191 ? 5.328 -23.531 -2.092 1 94.06 191 ASP A O 1
ATOM 1436 N N . GLU A 1 192 ? 5.762 -23.328 -4.289 1 94.38 192 GLU A N 1
ATOM 1437 C CA . GLU A 1 192 ? 6.141 -21.922 -4.129 1 94.38 192 GLU A CA 1
ATOM 1438 C C . GLU A 1 192 ? 5.035 -21 -4.621 1 94.38 192 GLU A C 1
ATOM 1440 O O . GLU A 1 192 ? 4.445 -21.219 -5.68 1 94.38 192 GLU A O 1
ATOM 1445 N N . VAL A 1 193 ? 4.781 -20 -3.816 1 95.25 193 VAL A N 1
ATOM 1446 C CA . VAL A 1 193 ? 3.688 -19.062 -4.074 1 95.25 193 VAL A CA 1
ATOM 1447 C C . VAL A 1 193 ? 4.227 -17.641 -4.117 1 95.25 193 VAL A C 1
ATOM 1449 O O . VAL A 1 193 ? 5.168 -17.297 -3.396 1 95.25 193 VAL A O 1
ATOM 1452 N N . VAL A 1 194 ? 3.686 -16.859 -4.973 1 96.75 194 VAL A N 1
ATOM 1453 C CA . VAL A 1 194 ? 3.883 -15.414 -4.961 1 96.75 194 VAL A CA 1
ATOM 1454 C C . VAL A 1 194 ? 2.529 -14.703 -4.934 1 96.75 194 VAL A C 1
ATOM 1456 O O . VAL A 1 194 ? 1.687 -14.938 -5.805 1 96.75 194 VAL A O 1
ATOM 1459 N N . ASN A 1 195 ? 2.279 -13.969 -3.943 1 96.75 195 ASN A N 1
ATOM 1460 C CA . ASN A 1 195 ? 1.146 -13.047 -3.896 1 96.75 195 ASN A CA 1
ATOM 1461 C C . ASN A 1 195 ? 1.526 -11.664 -4.414 1 96.75 195 ASN A C 1
ATOM 1463 O O . ASN A 1 195 ? 2.311 -10.953 -3.783 1 96.75 195 ASN A O 1
ATOM 1467 N N . ILE A 1 196 ? 0.928 -11.312 -5.523 1 98.25 196 ILE A N 1
ATOM 1468 C CA . ILE A 1 196 ? 1.289 -10.062 -6.176 1 98.25 196 ILE A CA 1
ATOM 1469 C C . ILE A 1 196 ? 0.281 -8.977 -5.801 1 98.25 196 ILE A C 1
ATOM 1471 O O . ILE A 1 196 ? -0.931 -9.188 -5.891 1 98.25 196 ILE A O 1
ATOM 1475 N N . ASN A 1 197 ? 0.797 -7.855 -5.383 1 98.31 197 ASN A N 1
ATOM 1476 C CA . ASN A 1 197 ? 0.007 -6.664 -5.094 1 98.31 197 ASN A CA 1
ATOM 1477 C C . ASN A 1 197 ? -0.704 -6.148 -6.34 1 98.31 197 ASN A C 1
ATOM 1479 O O . ASN A 1 197 ? -0.056 -5.688 -7.281 1 98.31 197 ASN A O 1
ATOM 1483 N N . ILE A 1 198 ? -1.998 -6.172 -6.363 1 97.88 198 ILE A N 1
ATOM 1484 C CA . ILE A 1 198 ? -2.801 -5.84 -7.535 1 97.88 198 ILE A CA 1
ATOM 1485 C C . ILE A 1 198 ? -2.529 -4.395 -7.953 1 97.88 198 ILE A C 1
ATOM 1487 O O . ILE A 1 198 ? -2.553 -4.07 -9.141 1 97.88 198 ILE A O 1
ATOM 1491 N N . ALA A 1 199 ? -2.197 -3.547 -7.023 1 96.88 199 ALA A N 1
ATOM 1492 C CA . ALA A 1 199 ? -1.989 -2.127 -7.293 1 96.88 199 ALA A CA 1
ATOM 1493 C C . ALA A 1 199 ? -0.787 -1.913 -8.211 1 96.88 199 ALA A C 1
ATOM 1495 O O . ALA A 1 199 ? -0.593 -0.82 -8.75 1 96.88 199 ALA A O 1
ATOM 1496 N N . THR A 1 200 ? 0.047 -2.895 -8.383 1 95.81 200 THR A N 1
ATOM 1497 C CA . THR A 1 200 ? 1.259 -2.75 -9.188 1 95.81 200 THR A CA 1
ATOM 1498 C C . THR A 1 200 ? 1.016 -3.203 -10.625 1 95.81 200 THR A C 1
ATOM 1500 O O . THR A 1 200 ? 1.925 -3.164 -11.453 1 95.81 200 THR A O 1
ATOM 1503 N N . MET A 1 201 ? -0.182 -3.643 -10.93 1 95.75 201 MET A N 1
ATOM 1504 C CA . MET A 1 201 ? -0.492 -4.09 -12.281 1 95.75 201 MET A CA 1
ATOM 1505 C C . MET A 1 201 ? -0.682 -2.9 -13.219 1 95.75 201 MET A C 1
ATOM 1507 O O . MET A 1 201 ? -1.093 -1.823 -12.781 1 95.75 201 MET A O 1
ATOM 1511 N N . ASP A 1 202 ? -0.362 -3.154 -14.453 1 93.62 202 ASP A N 1
ATOM 1512 C CA . ASP A 1 202 ? -0.498 -2.078 -15.43 1 93.62 202 ASP A CA 1
ATOM 1513 C C . ASP A 1 202 ? -1.959 -1.664 -15.586 1 93.62 202 ASP A C 1
ATOM 1515 O O . ASP A 1 202 ? -2.863 -2.49 -15.445 1 93.62 202 ASP A O 1
ATOM 1519 N N . ASP A 1 203 ? -2.16 -0.418 -15.961 1 91.56 203 ASP A N 1
ATOM 1520 C CA . ASP A 1 203 ? -3.471 0.223 -15.969 1 91.56 203 ASP A CA 1
ATOM 1521 C C . ASP A 1 203 ? -4.449 -0.53 -16.859 1 91.56 203 ASP A C 1
ATOM 1523 O O . ASP A 1 203 ? -5.641 -0.611 -16.562 1 91.56 203 ASP A O 1
ATOM 1527 N N . GLU A 1 204 ? -4.004 -1.061 -17.953 1 90.06 204 GLU A N 1
ATOM 1528 C CA . GLU A 1 204 ? -4.895 -1.747 -18.891 1 90.06 204 GLU A CA 1
ATOM 1529 C C . GLU A 1 204 ? -5.559 -2.955 -18.234 1 90.06 204 GLU A C 1
ATOM 1531 O O . GLU A 1 204 ? -6.684 -3.316 -18.578 1 90.06 204 GLU A O 1
ATOM 1536 N N . TRP A 1 205 ? -4.895 -3.516 -17.266 1 93.69 205 TRP A N 1
ATOM 1537 C CA . TRP A 1 205 ? -5.445 -4.676 -16.562 1 93.69 205 TRP A CA 1
ATOM 1538 C C . TRP A 1 205 ? -6.301 -4.242 -15.375 1 93.69 205 TRP A C 1
ATOM 1540 O O . TRP A 1 205 ? -7.391 -4.777 -15.164 1 93.69 205 TRP A O 1
ATOM 1550 N N . LEU A 1 206 ? -5.852 -3.252 -14.625 1 93.5 206 LEU A N 1
ATOM 1551 C CA . LEU A 1 206 ? -6.508 -2.807 -13.398 1 93.5 206 LEU A CA 1
ATOM 1552 C C . LEU A 1 206 ? -7.938 -2.355 -13.688 1 93.5 206 LEU A C 1
ATOM 1554 O O . LEU A 1 206 ? -8.82 -2.5 -12.836 1 93.5 206 LEU A O 1
ATOM 1558 N N . GLY A 1 207 ? -8.117 -1.891 -14.867 1 91.19 207 GLY A N 1
ATOM 1559 C CA . GLY A 1 207 ? -9.414 -1.325 -15.195 1 91.19 207 GLY A CA 1
ATOM 1560 C C . GLY A 1 207 ? -10.445 -2.375 -15.562 1 91.19 207 GLY A C 1
ATOM 1561 O O . GLY A 1 207 ? -11.633 -2.07 -15.672 1 91.19 207 GLY A O 1
ATOM 1562 N N . GLN A 1 208 ? -10.031 -3.617 -15.68 1 94.44 208 GLN A N 1
ATOM 1563 C CA . GLN A 1 208 ? -10.953 -4.68 -16.062 1 94.44 208 GLN A CA 1
ATOM 1564 C C . GLN A 1 208 ? -11.836 -5.09 -14.891 1 94.44 208 GLN A C 1
ATOM 1566 O O . GLN A 1 208 ? -11.352 -5.215 -13.758 1 94.44 208 GLN A O 1
ATOM 1571 N N . ASP A 1 209 ? -13.078 -5.324 -15.164 1 92.69 209 ASP A N 1
ATOM 1572 C CA . ASP A 1 209 ? -14.031 -5.691 -14.117 1 92.69 209 ASP A CA 1
ATOM 1573 C C . ASP A 1 209 ? -13.609 -6.992 -13.43 1 92.69 209 ASP A C 1
ATOM 1575 O O . ASP A 1 209 ? -13.773 -7.137 -12.219 1 92.69 209 ASP A O 1
ATOM 1579 N N . TRP A 1 210 ? -13.07 -7.824 -14.242 1 94.62 210 TRP A N 1
ATOM 1580 C CA . TRP A 1 210 ? -12.742 -9.133 -13.695 1 94.62 210 TRP A CA 1
ATOM 1581 C C . TRP A 1 210 ? -11.484 -9.062 -12.828 1 94.62 210 TRP A C 1
ATOM 1583 O O . TRP A 1 210 ? -11.062 -10.062 -12.25 1 94.62 210 TRP A O 1
ATOM 1593 N N . MET A 1 211 ? -10.898 -7.906 -12.68 1 96.06 211 MET A N 1
ATOM 1594 C CA . MET A 1 211 ? -9.742 -7.691 -11.812 1 96.06 211 MET A CA 1
ATOM 1595 C C . MET A 1 211 ? -10.18 -7.375 -10.391 1 96.06 211 MET A C 1
ATOM 1597 O O . MET A 1 211 ? -9.359 -7.344 -9.469 1 96.06 211 MET A O 1
ATOM 1601 N N . GLU A 1 212 ? -11.477 -7.117 -10.188 1 96.56 212 GLU A N 1
ATOM 1602 C CA . GLU A 1 212 ? -11.977 -6.941 -8.828 1 96.56 212 GLU A CA 1
ATOM 1603 C C . GLU A 1 212 ? -11.742 -8.188 -7.988 1 96.56 212 GLU A C 1
ATOM 1605 O O . GLU A 1 212 ? -12.078 -9.305 -8.406 1 96.56 212 GLU A O 1
ATOM 1610 N N . PRO A 1 213 ? -11.086 -7.996 -6.762 1 96.56 213 PRO A N 1
ATOM 1611 C CA . PRO A 1 213 ? -10.953 -9.164 -5.887 1 96.56 213 PRO A CA 1
ATOM 1612 C C . PRO A 1 213 ? -12.281 -9.875 -5.637 1 96.56 213 PRO A C 1
ATOM 1614 O O . PRO A 1 213 ? -13.289 -9.219 -5.363 1 96.56 213 PRO A O 1
ATOM 1617 N N . ALA A 1 214 ? -12.25 -11.156 -5.707 1 93.25 214 ALA A N 1
ATOM 1618 C CA . ALA A 1 214 ? -13.469 -11.969 -5.66 1 93.25 214 ALA A CA 1
ATOM 1619 C C . ALA A 1 214 ? -13.82 -12.344 -4.223 1 93.25 214 ALA A C 1
ATOM 1621 O O . ALA A 1 214 ? -14.93 -12.805 -3.951 1 93.25 214 ALA A O 1
ATOM 1622 N N . ALA A 1 215 ? -12.906 -12.148 -3.332 1 92.5 215 ALA A N 1
ATOM 1623 C CA . ALA A 1 215 ? -13.133 -12.555 -1.95 1 92.5 215 ALA A CA 1
ATOM 1624 C C . ALA A 1 215 ? -12.367 -11.664 -0.979 1 92.5 215 ALA A C 1
ATOM 1626 O O . ALA A 1 215 ? -11.391 -11.008 -1.361 1 92.5 215 ALA A O 1
ATOM 1627 N N . GLN A 1 216 ? -12.859 -11.602 0.239 1 93.06 216 GLN A N 1
ATOM 1628 C CA . GLN A 1 216 ? -12.188 -10.969 1.373 1 93.06 216 GLN A CA 1
ATOM 1629 C C . GLN A 1 216 ? -12.008 -11.961 2.521 1 93.06 216 GLN A C 1
ATOM 1631 O O . GLN A 1 216 ? -12.961 -12.617 2.939 1 93.06 216 GLN A O 1
ATOM 1636 N N . ALA A 1 217 ? -10.766 -11.984 2.922 1 90.06 217 ALA A N 1
ATOM 1637 C CA . ALA A 1 217 ? -10.469 -12.906 4.016 1 90.06 217 ALA A CA 1
ATOM 1638 C C . ALA A 1 217 ? -10.273 -12.156 5.328 1 90.06 217 ALA A C 1
ATOM 1640 O O . ALA A 1 217 ? -9.789 -11.023 5.34 1 90.06 217 ALA A O 1
ATOM 1641 N N . PHE A 1 218 ? -10.734 -12.672 6.457 1 89.06 218 PHE A N 1
ATOM 1642 C CA . PHE A 1 218 ? -10.438 -12.312 7.84 1 89.06 218 PHE A CA 1
ATOM 1643 C C . PHE A 1 218 ? -11.102 -10.984 8.203 1 89.06 218 PHE A C 1
ATOM 1645 O O . PHE A 1 218 ? -10.688 -10.32 9.156 1 89.06 218 PHE A O 1
ATOM 1652 N N . GLY A 1 219 ? -12.086 -10.57 7.48 1 87.81 219 GLY A N 1
ATOM 1653 C CA . GLY A 1 219 ? -12.758 -9.32 7.77 1 87.81 219 GLY A CA 1
ATOM 1654 C C . GLY A 1 219 ? -13.391 -9.281 9.148 1 87.81 219 GLY A C 1
ATOM 1655 O O . GLY A 1 219 ? -13.188 -8.328 9.906 1 87.81 219 GLY A O 1
ATOM 1656 N N . GLY A 1 220 ? -14.102 -10.273 9.453 1 86.44 220 GLY A N 1
ATOM 1657 C CA . GLY A 1 220 ? -14.797 -10.32 10.727 1 86.44 220 GLY A CA 1
ATOM 1658 C C . GLY A 1 220 ? -13.875 -10.57 11.906 1 86.44 220 GLY A C 1
ATOM 1659 O O . GLY A 1 220 ? -14.203 -10.219 13.039 1 86.44 220 GLY A O 1
ATOM 1660 N N . LEU A 1 221 ? -12.766 -11.086 11.711 1 86.94 221 LEU A N 1
ATOM 1661 C CA . LEU A 1 221 ? -11.867 -11.5 12.781 1 86.94 221 LEU A CA 1
ATOM 1662 C C . LEU A 1 221 ? -10.859 -10.398 13.094 1 86.94 221 LEU A C 1
ATOM 1664 O O . LEU A 1 221 ? -10.734 -9.969 14.242 1 86.94 221 LEU A O 1
ATOM 1668 N N . TRP A 1 222 ? -10.172 -9.914 12.039 1 90.38 222 TRP A N 1
ATOM 1669 C CA . TRP A 1 222 ? -9.031 -9.031 12.289 1 90.38 222 TRP A CA 1
ATOM 1670 C C . TRP A 1 222 ? -9.141 -7.754 11.469 1 90.38 222 TRP A C 1
ATOM 1672 O O . TRP A 1 222 ? -8.234 -6.918 11.484 1 90.38 222 TRP A O 1
ATOM 1682 N N . GLY A 1 223 ? -10.219 -7.633 10.805 1 93.5 223 GLY A N 1
ATOM 1683 C CA . GLY A 1 223 ? -10.367 -6.469 9.945 1 93.5 223 GLY A CA 1
ATOM 1684 C C . GLY A 1 223 ? -10.57 -5.18 10.711 1 93.5 223 GLY A C 1
ATOM 1685 O O . GLY A 1 223 ? -11.094 -5.191 11.828 1 93.5 223 GLY A O 1
ATOM 1686 N N . ILE A 1 224 ? -10.062 -4.051 10.172 1 95.75 224 ILE A N 1
ATOM 1687 C CA . ILE A 1 224 ? -10.406 -2.729 10.68 1 95.75 224 ILE A CA 1
ATOM 1688 C C . ILE A 1 224 ? -11.906 -2.477 10.484 1 95.75 224 ILE A C 1
ATOM 1690 O O . ILE A 1 224 ? -12.414 -2.545 9.359 1 95.75 224 ILE A O 1
ATOM 1694 N N . PRO A 1 225 ? -12.617 -2.127 11.508 1 94.88 225 PRO A N 1
ATOM 1695 C CA . PRO A 1 225 ? -14.078 -2.1 11.43 1 94.88 225 PRO A CA 1
ATOM 1696 C C . PRO A 1 225 ? -14.594 -1.217 10.297 1 94.88 225 PRO A C 1
ATOM 1698 O O . PRO A 1 225 ? -15.461 -1.634 9.531 1 94.88 225 PRO A O 1
ATOM 1701 N N . TRP A 1 226 ? -14.102 -0.013 10.172 1 95.31 226 TRP A N 1
ATOM 1702 C CA . TRP A 1 226 ? -14.625 0.868 9.133 1 95.31 226 TRP A CA 1
ATOM 1703 C C . TRP A 1 226 ? -14.211 0.386 7.746 1 95.31 226 TRP A C 1
ATOM 1705 O O . TRP A 1 226 ? -14.906 0.648 6.762 1 95.31 226 TRP A O 1
ATOM 1715 N N . VAL A 1 227 ? -13.094 -0.326 7.562 1 96.56 227 VAL A N 1
ATOM 1716 C CA . VAL A 1 227 ? -12.727 -0.903 6.273 1 96.56 227 VAL A CA 1
ATOM 1717 C C . VAL A 1 227 ? -13.703 -2.016 5.906 1 96.56 227 VAL A C 1
ATOM 1719 O O . VAL A 1 227 ? -14.219 -2.055 4.789 1 96.56 227 VAL A O 1
ATOM 1722 N N . VAL A 1 228 ? -13.977 -2.902 6.867 1 94.56 228 VAL A N 1
ATOM 1723 C CA . VAL A 1 228 ? -14.891 -4.012 6.641 1 94.56 228 VAL A CA 1
ATOM 1724 C C . VAL A 1 228 ? -16.266 -3.477 6.258 1 94.56 228 VAL A C 1
ATOM 1726 O O . VAL A 1 228 ? -16.938 -4.023 5.371 1 94.56 228 VAL A O 1
ATOM 1729 N N . ARG A 1 229 ? -16.641 -2.441 6.859 1 93.75 229 ARG A N 1
ATOM 1730 C CA . ARG A 1 229 ? -17.969 -1.859 6.613 1 93.75 229 ARG A CA 1
ATOM 1731 C C . ARG A 1 229 ? -18.016 -1.201 5.238 1 93.75 229 ARG A C 1
ATOM 1733 O O . ARG A 1 229 ? -19.062 -1.245 4.57 1 93.75 229 ARG A O 1
ATOM 1740 N N . THR A 1 230 ? -16.953 -0.655 4.773 1 94.56 230 THR A N 1
ATOM 1741 C CA . THR A 1 230 ? -17.047 0.265 3.646 1 94.56 230 THR A CA 1
ATOM 1742 C C . THR A 1 230 ? -16.469 -0.371 2.383 1 94.56 230 THR A C 1
ATOM 1744 O O . THR A 1 230 ? -16.688 0.125 1.276 1 94.56 230 THR A O 1
ATOM 1747 N N . VAL A 1 231 ? -15.703 -1.422 2.467 1 95.06 231 VAL A N 1
ATOM 1748 C CA . VAL A 1 231 ? -15.125 -2.092 1.308 1 95.06 231 VAL A CA 1
ATOM 1749 C C . VAL A 1 231 ? -15.969 -3.307 0.935 1 95.06 231 VAL A C 1
ATOM 1751 O O . VAL A 1 231 ? -15.984 -4.305 1.66 1 95.06 231 VAL A O 1
ATOM 1754 N N . LYS A 1 232 ? -16.547 -3.252 -0.226 1 93.38 232 LYS A N 1
ATOM 1755 C CA . LYS A 1 232 ? -17.547 -4.246 -0.61 1 93.38 232 LYS A CA 1
ATOM 1756 C C . LYS A 1 232 ? -17.062 -5.078 -1.797 1 93.38 232 LYS A C 1
ATOM 1758 O O . LYS A 1 232 ? -17.875 -5.586 -2.574 1 93.38 232 LYS A O 1
ATOM 1763 N N . MET A 1 233 ? -15.805 -5.164 -1.985 1 91.31 233 MET A N 1
ATOM 1764 C CA . MET A 1 233 ? -15.227 -5.988 -3.043 1 91.31 233 MET A CA 1
ATOM 1765 C C . MET A 1 233 ? -15.648 -7.445 -2.891 1 91.31 233 MET A C 1
ATOM 1767 O O . MET A 1 233 ? -15.68 -7.973 -1.776 1 91.31 233 MET A O 1
ATOM 1771 N N . GLY A 1 234 ? -15.922 -8.109 -3.982 1 84.31 234 GLY A N 1
ATOM 1772 C CA . GLY A 1 234 ? -16.219 -9.531 -3.996 1 84.31 234 GLY A CA 1
ATOM 1773 C C . GLY A 1 234 ? -17.641 -9.852 -3.551 1 84.31 234 GLY A C 1
ATOM 1774 O O . GLY A 1 234 ? -18.016 -11.023 -3.463 1 84.31 234 GLY A O 1
ATOM 1775 N N . GLU A 1 235 ? -18.344 -8.852 -3.084 1 78.19 235 GLU A N 1
ATOM 1776 C CA . GLU A 1 235 ? -19.703 -9.109 -2.648 1 78.19 235 GLU A CA 1
ATOM 1777 C C . GLU A 1 235 ? -20.656 -9.242 -3.84 1 78.19 235 GLU A C 1
ATOM 1779 O O . GLU A 1 235 ? -20.453 -8.594 -4.867 1 78.19 235 GLU A O 1
ATOM 1784 N N . ASP A 1 236 ? -21.375 -10.508 -3.762 1 59.16 236 ASP A N 1
ATOM 1785 C CA . ASP A 1 236 ? -22.391 -10.75 -4.785 1 59.16 236 ASP A CA 1
ATOM 1786 C C . ASP A 1 236 ? -23.422 -9.625 -4.82 1 59.16 236 ASP A C 1
ATOM 1788 O O . ASP A 1 236 ? -23.781 -9.086 -3.775 1 59.16 236 ASP A O 1
ATOM 1792 N N . GLU A 1 237 ? -23.562 -9.172 -5.949 1 46 237 GLU A N 1
ATOM 1793 C CA . GLU A 1 237 ? -24.688 -8.289 -6.195 1 46 237 GLU A CA 1
ATOM 1794 C C . GLU A 1 237 ? -25.984 -8.898 -5.668 1 46 237 GLU A C 1
ATOM 1796 O O . GLU A 1 237 ? -26.234 -10.102 -5.828 1 46 237 GLU A O 1
ATOM 1801 N N . GLY A 1 238 ? -26.672 -8.406 -4.477 1 40.44 238 GLY A N 1
ATOM 1802 C CA . GLY A 1 238 ? -27.922 -8.844 -3.889 1 40.44 238 GLY A CA 1
ATOM 1803 C C . GLY A 1 238 ? -27.781 -9.297 -2.447 1 40.44 238 GLY A C 1
ATOM 1804 O O . GLY A 1 238 ? -28.781 -9.648 -1.801 1 40.44 238 GLY A O 1
ATOM 1805 N N . GLN A 1 239 ? -26.797 -9.828 -2.07 1 33.12 239 GLN A N 1
ATOM 1806 C CA . GLN A 1 239 ? -26.812 -10.266 -0.679 1 33.12 239 GLN A CA 1
ATOM 1807 C C . GLN A 1 239 ? -26.656 -9.086 0.274 1 33.12 239 GLN A C 1
ATOM 1809 O O . GLN A 1 239 ? -25.547 -8.547 0.418 1 33.12 239 GLN A O 1
ATOM 1814 N N . VAL A 1 240 ? -27.516 -8.258 0.388 1 23.23 240 VAL A N 1
ATOM 1815 C CA . VAL A 1 240 ? -27.719 -7.293 1.462 1 23.23 240 VAL A CA 1
ATOM 1816 C C . VAL A 1 240 ? -28.328 -7.992 2.678 1 23.23 240 VAL A C 1
ATOM 1818 O O . VAL A 1 240 ? -29.281 -8.766 2.549 1 23.23 240 VAL A O 1
ATOM 1821 N N . MET B 1 1 ? -20.359 11.938 8.562 1 58 1 MET B N 1
ATOM 1822 C CA . MET B 1 1 ? -18.984 11.828 8.086 1 58 1 MET B CA 1
ATOM 1823 C C . MET B 1 1 ? -18.016 11.711 9.25 1 58 1 MET B C 1
ATOM 1825 O O . MET B 1 1 ? -18.172 12.391 10.266 1 58 1 MET B O 1
ATOM 1829 N N . PRO B 1 2 ? -17.078 10.758 9.125 1 66.5 2 PRO B N 1
ATOM 1830 C CA . PRO B 1 2 ? -16.141 10.656 10.242 1 66.5 2 PRO B CA 1
ATOM 1831 C C . PRO B 1 2 ? -15.297 11.922 10.43 1 66.5 2 PRO B C 1
ATOM 1833 O O . PRO B 1 2 ? -14.922 12.57 9.453 1 66.5 2 PRO B O 1
ATOM 1836 N N . SER B 1 3 ? -15.414 12.336 11.648 1 79.44 3 SER B N 1
ATOM 1837 C CA . SER B 1 3 ? -14.586 13.477 12.039 1 79.44 3 SER B CA 1
ATOM 1838 C C . SER B 1 3 ? -13.656 13.117 13.188 1 79.44 3 SER B C 1
ATOM 1840 O O . SER B 1 3 ? -14.039 12.367 14.086 1 79.44 3 SER B O 1
ATOM 1842 N N . LEU B 1 4 ? -12.469 13.656 13.047 1 94.44 4 LEU B N 1
ATOM 1843 C CA . LEU B 1 4 ? -11.523 13.508 14.148 1 94.44 4 LEU B CA 1
ATOM 1844 C C . LEU B 1 4 ? -12.055 14.156 15.414 1 94.44 4 LEU B C 1
ATOM 1846 O O . LEU B 1 4 ? -12.852 15.102 15.352 1 94.44 4 LEU B O 1
ATOM 1850 N N . PRO B 1 5 ? -11.602 13.648 16.547 1 96.31 5 PRO B N 1
ATOM 1851 C CA . PRO B 1 5 ? -12.008 14.273 17.797 1 96.31 5 PRO B CA 1
ATOM 1852 C C . PRO B 1 5 ? -11.625 15.742 17.891 1 96.31 5 PRO B C 1
ATOM 1854 O O . PRO B 1 5 ? -10.602 16.156 17.328 1 96.31 5 PRO B O 1
ATOM 1857 N N . ASP B 1 6 ? -12.406 16.469 18.719 1 96.5 6 ASP B N 1
ATOM 1858 C CA . ASP B 1 6 ? -12.211 17.906 18.812 1 96.5 6 ASP B CA 1
ATOM 1859 C C . ASP B 1 6 ? -11.039 18.25 19.719 1 96.5 6 ASP B C 1
ATOM 1861 O O . ASP B 1 6 ? -10.422 19.312 19.578 1 96.5 6 ASP B O 1
ATOM 1865 N N . HIS B 1 7 ? -10.766 17.438 20.641 1 97.25 7 HIS B N 1
ATOM 1866 C CA . HIS B 1 7 ? -9.664 17.719 21.562 1 97.25 7 HIS B CA 1
ATOM 1867 C C . HIS B 1 7 ? -8.32 17.328 20.953 1 97.25 7 HIS B C 1
ATOM 1869 O O . HIS B 1 7 ? -8.273 16.578 19.969 1 97.25 7 HIS B O 1
ATOM 1875 N N . ALA B 1 8 ? -7.289 17.906 21.516 1 98.06 8 ALA B N 1
ATOM 1876 C CA . ALA B 1 8 ? -5.941 17.578 21.062 1 98.06 8 ALA B CA 1
ATOM 1877 C C . ALA B 1 8 ? -5.578 16.141 21.422 1 98.06 8 ALA B C 1
ATOM 1879 O O . ALA B 1 8 ? -5.926 15.656 22.5 1 98.06 8 ALA B O 1
ATOM 1880 N N . PHE B 1 9 ? -4.875 15.445 20.562 1 97.5 9 PHE B N 1
ATOM 1881 C CA . PHE B 1 9 ? -4.391 14.086 20.812 1 97.5 9 PHE B CA 1
ATOM 1882 C C . PHE B 1 9 ? -3.236 13.75 19.875 1 97.5 9 PHE B C 1
ATOM 1884 O O . PHE B 1 9 ? -2.859 14.562 19.016 1 97.5 9 PHE B O 1
ATOM 1891 N N . THR B 1 10 ? -2.646 12.586 20.141 1 96.88 10 THR B N 1
ATOM 1892 C CA . THR B 1 10 ? -1.506 12.148 19.344 1 96.88 10 THR B CA 1
ATOM 1893 C C . THR B 1 10 ? -1.777 10.789 18.703 1 96.88 10 THR B C 1
ATOM 1895 O O . THR B 1 10 ? -2.24 9.867 19.375 1 96.88 10 THR B O 1
ATOM 1898 N N . ILE B 1 11 ? -1.567 10.727 17.391 1 96.62 11 ILE B N 1
ATOM 1899 C CA . ILE B 1 11 ? -1.607 9.445 16.672 1 96.62 11 ILE B CA 1
ATOM 1900 C C . ILE B 1 11 ? -0.188 8.914 16.5 1 96.62 11 ILE B C 1
ATOM 1902 O O . ILE B 1 11 ? 0.716 9.664 16.109 1 96.62 11 ILE B O 1
ATOM 1906 N N . THR B 1 12 ? 0.03 7.688 16.812 1 96.12 12 THR B N 1
ATOM 1907 C CA . THR B 1 12 ? 1.335 7.066 16.609 1 96.12 12 THR B CA 1
ATOM 1908 C C . THR B 1 12 ? 1.27 6.008 15.516 1 96.12 12 THR B C 1
ATOM 1910 O O . THR B 1 12 ? 0.198 5.469 15.234 1 96.12 12 THR B O 1
ATOM 1913 N N . GLY B 1 13 ? 2.379 5.77 14.898 1 95.31 13 GLY B N 1
ATOM 1914 C CA . GLY B 1 13 ? 2.498 4.758 13.859 1 95.31 13 GLY B CA 1
ATOM 1915 C C . GLY B 1 13 ? 3.936 4.492 13.453 1 95.31 13 GLY B C 1
ATOM 1916 O O . GLY B 1 13 ? 4.867 5.023 14.062 1 95.31 13 GLY B O 1
ATOM 1917 N N . GLY B 1 14 ? 4.105 3.615 12.453 1 94.12 14 GLY B N 1
ATOM 1918 C CA . GLY B 1 14 ? 5.426 3.25 11.961 1 94.12 14 GLY B CA 1
ATOM 1919 C C . GLY B 1 14 ? 5.395 2.139 10.93 1 94.12 14 GLY B C 1
ATOM 1920 O O . GLY B 1 14 ? 4.324 1.636 10.586 1 94.12 14 GLY B O 1
ATOM 1921 N N . CYS B 1 15 ? 6.602 1.887 10.398 1 93.44 15 CYS B N 1
ATOM 1922 C CA . CYS B 1 15 ? 6.707 0.822 9.414 1 93.44 15 CYS B CA 1
ATOM 1923 C C . CYS B 1 15 ? 6.688 -0.548 10.078 1 93.44 15 CYS B C 1
ATOM 1925 O O . CYS B 1 15 ? 6.598 -0.645 11.305 1 93.44 15 CYS B O 1
ATOM 1927 N N . ASN B 1 16 ? 6.691 -1.592 9.312 1 89.5 16 ASN B N 1
ATOM 1928 C CA . ASN B 1 16 ? 6.547 -2.967 9.773 1 89.5 16 ASN B CA 1
ATOM 1929 C C . ASN B 1 16 ? 7.711 -3.389 10.664 1 89.5 16 ASN B C 1
ATOM 1931 O O . ASN B 1 16 ? 7.523 -4.125 11.633 1 89.5 16 ASN B O 1
ATOM 1935 N N . CYS B 1 17 ? 8.906 -2.961 10.414 1 88.75 17 CYS B N 1
ATOM 1936 C CA . CYS B 1 17 ? 10.109 -3.408 11.109 1 88.75 17 CYS B CA 1
ATOM 1937 C C . CYS B 1 17 ? 10.438 -2.48 12.273 1 88.75 17 CYS B C 1
ATOM 1939 O O . CYS B 1 17 ? 11.406 -2.711 13 1 88.75 17 CYS B O 1
ATOM 1941 N N . SER B 1 18 ? 9.758 -1.4 12.375 1 89.06 18 SER B N 1
ATOM 1942 C CA . SER B 1 18 ? 9.867 -0.431 13.461 1 89.06 18 SER B CA 1
ATOM 1943 C C . SER B 1 18 ? 11.109 0.437 13.305 1 89.06 18 SER B C 1
ATOM 1945 O O . SER B 1 18 ? 11.438 1.223 14.195 1 89.06 18 SER B O 1
ATOM 1947 N N . ALA B 1 19 ? 11.828 0.289 12.234 1 91.69 19 ALA B N 1
ATOM 1948 C CA . ALA B 1 19 ? 12.977 1.164 12.008 1 91.69 19 ALA B CA 1
ATOM 1949 C C . ALA B 1 19 ? 12.547 2.627 11.953 1 91.69 19 ALA B C 1
ATOM 1951 O O . ALA B 1 19 ? 13.328 3.52 12.305 1 91.69 19 ALA B O 1
ATOM 1952 N N . ILE B 1 20 ? 11.375 2.855 11.531 1 93.56 20 ILE B N 1
ATOM 1953 C CA . ILE B 1 20 ? 10.836 4.207 11.453 1 93.56 20 ILE B CA 1
ATOM 1954 C C . ILE B 1 20 ? 9.516 4.281 12.211 1 93.56 20 ILE B C 1
ATOM 1956 O O . ILE B 1 20 ? 8.609 3.469 11.984 1 93.56 20 ILE B O 1
ATOM 1960 N N . ARG B 1 21 ? 9.422 5.176 13.133 1 95.12 21 ARG B N 1
ATOM 1961 C CA . ARG B 1 21 ? 8.211 5.492 13.883 1 95.12 21 ARG B CA 1
ATOM 1962 C C . ARG B 1 21 ? 7.871 6.973 13.773 1 95.12 21 ARG B C 1
ATOM 1964 O O . ARG B 1 21 ? 8.75 7.805 13.531 1 95.12 21 ARG B O 1
ATOM 1971 N N . TYR B 1 22 ? 6.613 7.293 13.914 1 96.62 22 TYR B N 1
ATOM 1972 C CA . TYR B 1 22 ? 6.223 8.695 13.852 1 96.62 22 TYR B CA 1
ATOM 1973 C C . TYR B 1 22 ? 5.109 9 14.852 1 96.62 22 TYR B C 1
ATOM 1975 O O . TYR B 1 22 ? 4.477 8.078 15.383 1 96.62 22 TYR B O 1
ATOM 1983 N N . LYS B 1 23 ? 4.953 10.242 15.156 1 97.56 23 LYS B N 1
ATOM 1984 C CA . LYS B 1 23 ? 3.859 10.82 15.93 1 97.56 23 LYS B CA 1
ATOM 1985 C C . LYS B 1 23 ? 3.203 11.977 15.18 1 97.56 23 LYS B C 1
ATOM 1987 O O . LYS B 1 23 ? 3.893 12.82 14.609 1 97.56 23 LYS B O 1
ATOM 1992 N N . ILE B 1 24 ? 1.915 11.93 15.07 1 98.31 24 ILE B N 1
ATOM 1993 C CA . ILE B 1 24 ? 1.145 13.07 14.586 1 98.31 24 ILE B CA 1
ATOM 1994 C C . ILE B 1 24 ? 0.491 13.789 15.766 1 98.31 24 ILE B C 1
ATOM 1996 O O . ILE B 1 24 ? -0.438 13.266 16.391 1 98.31 24 ILE B O 1
ATOM 2000 N N . SER B 1 25 ? 0.971 14.93 16.047 1 98.56 25 SER B N 1
ATOM 2001 C CA . SER B 1 25 ? 0.354 15.766 17.078 1 98.56 25 SER B CA 1
ATOM 2002 C C . SER B 1 25 ? -0.832 16.547 16.516 1 98.56 25 SER B C 1
ATOM 2004 O O . SER B 1 25 ? -0.656 17.609 15.914 1 98.56 25 SER B O 1
ATOM 2006 N N . VAL B 1 26 ? -2.01 16.094 16.797 1 98.38 26 VAL B N 1
ATOM 2007 C CA . VAL B 1 26 ? -3.229 16.719 16.297 1 98.38 26 VAL B CA 1
ATOM 2008 C C . VAL B 1 26 ? -3.691 17.797 17.266 1 98.38 26 VAL B C 1
ATOM 2010 O O . VAL B 1 26 ? -4.023 17.5 18.422 1 98.38 26 VAL B O 1
ATOM 2013 N N . PRO B 1 27 ? -3.725 19.016 16.812 1 97.5 27 PRO B N 1
ATOM 2014 C CA . PRO B 1 27 ? -4.195 20.078 17.703 1 97.5 27 PRO B CA 1
ATOM 2015 C C . PRO B 1 27 ? -5.695 20 17.984 1 97.5 27 PRO B C 1
ATOM 2017 O O . PRO B 1 27 ? -6.406 19.25 17.312 1 97.5 27 PRO B O 1
ATOM 2020 N N . ALA B 1 28 ? -6.109 20.75 19 1 97.94 28 ALA B N 1
ATOM 2021 C CA . ALA B 1 28 ? -7.547 20.938 19.188 1 97.94 28 ALA B CA 1
ATOM 2022 C C . ALA B 1 28 ? -8.18 21.562 17.938 1 97.94 28 ALA B C 1
ATOM 2024 O O . ALA B 1 28 ? -7.516 22.312 17.203 1 97.94 28 ALA B O 1
AT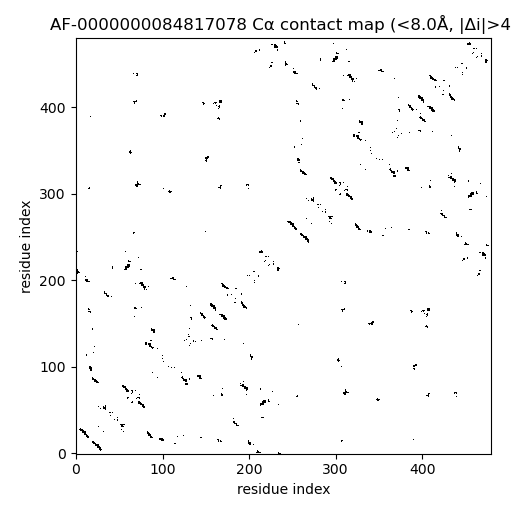OM 2025 N N . LEU B 1 29 ? -9.445 21.25 17.766 1 96.56 29 LEU B N 1
ATOM 2026 C CA . LEU B 1 29 ? -10.141 21.641 16.547 1 96.56 29 LEU B CA 1
ATOM 2027 C C . LEU B 1 29 ? -9.969 23.141 16.297 1 96.56 29 LEU B C 1
ATOM 2029 O O . LEU B 1 29 ? -9.711 23.547 15.164 1 96.56 29 LEU B O 1
ATOM 2033 N N . ALA B 1 30 ? -10.117 24 17.328 1 95.38 30 ALA B N 1
ATOM 2034 C CA . ALA B 1 30 ? -10.047 25.453 17.203 1 95.38 30 ALA B CA 1
ATOM 2035 C C . ALA B 1 30 ? -8.688 25.906 16.688 1 95.38 30 ALA B C 1
ATOM 2037 O O . ALA B 1 30 ? -8.57 26.984 16.094 1 95.38 30 ALA B O 1
ATOM 2038 N N . ASP B 1 31 ? -7.664 25.094 16.844 1 95.62 31 ASP B N 1
ATOM 2039 C CA . ASP B 1 31 ? -6.297 25.469 16.484 1 95.62 31 ASP B CA 1
ATOM 2040 C C . ASP B 1 31 ? -5.855 24.781 15.195 1 95.62 31 ASP B C 1
ATOM 2042 O O . ASP B 1 31 ? -4.719 24.953 14.75 1 95.62 31 ASP B O 1
ATOM 2046 N N . ARG B 1 32 ? -6.676 23.953 14.602 1 96.19 32 ARG B N 1
ATOM 2047 C CA . ARG B 1 32 ? -6.328 23.234 13.375 1 96.19 32 ARG B CA 1
ATOM 2048 C C . ARG B 1 32 ? -6.449 24.141 12.156 1 96.19 32 ARG B C 1
ATOM 2050 O O . ARG B 1 32 ? -7.457 24.828 11.984 1 96.19 32 ARG B O 1
ATOM 2057 N N . PRO B 1 33 ? -5.391 24.203 11.352 1 95.88 33 PRO B N 1
ATOM 2058 C CA . PRO B 1 33 ? -5.508 25.016 10.141 1 95.88 33 PRO B CA 1
ATOM 2059 C C . PRO B 1 33 ? -6.469 24.406 9.117 1 95.88 33 PRO B C 1
ATOM 2061 O O . PRO B 1 33 ? -6.715 23.203 9.133 1 95.88 33 PRO B O 1
ATOM 2064 N N . PRO B 1 34 ? -7.07 25.25 8.242 1 94.44 34 PRO B N 1
ATOM 2065 C CA . PRO B 1 34 ? -7.836 24.688 7.129 1 94.44 34 PRO B CA 1
ATOM 2066 C C . PRO B 1 34 ? -6.98 23.828 6.199 1 94.44 34 PRO B C 1
ATOM 2068 O O . PRO B 1 34 ? -5.762 23.984 6.148 1 94.44 34 PRO B O 1
ATOM 2071 N N . THR B 1 35 ? -7.637 22.891 5.539 1 94.19 35 THR B N 1
ATOM 2072 C CA . THR B 1 35 ? -6.926 22.109 4.531 1 94.19 35 THR B CA 1
ATOM 2073 C C . THR B 1 35 ? -6.316 23.031 3.471 1 94.19 35 THR B C 1
ATOM 2075 O O . THR B 1 35 ? -6.887 24.062 3.137 1 94.19 35 THR B O 1
ATOM 2078 N N . HIS B 1 36 ? -5.203 22.641 2.965 1 93.94 36 HIS B N 1
ATOM 2079 C CA . HIS B 1 36 ? -4.543 23.391 1.896 1 93.94 36 HIS B CA 1
ATOM 2080 C C . HIS B 1 36 ? -5.098 23 0.53 1 93.94 36 HIS B C 1
ATOM 2082 O O . HIS B 1 36 ? -4.77 23.625 -0.478 1 93.94 36 HIS B O 1
ATOM 2088 N N . MET B 1 37 ? -5.93 21.969 0.496 1 92.75 37 MET B N 1
ATOM 2089 C CA . MET B 1 37 ? -6.488 21.484 -0.764 1 92.75 37 MET B CA 1
ATOM 2090 C C . MET B 1 37 ? -7.645 22.375 -1.221 1 92.75 37 MET B C 1
ATOM 2092 O O . MET B 1 37 ? -8.477 22.781 -0.411 1 92.75 37 MET B O 1
ATOM 2096 N N . LYS B 1 38 ? -7.598 22.703 -2.49 1 91.56 38 LYS B N 1
ATOM 2097 C CA . LYS B 1 38 ? -8.797 23.312 -3.078 1 91.56 38 LYS B CA 1
ATOM 2098 C C . LYS B 1 38 ? -9.898 22.266 -3.256 1 91.56 38 LYS B C 1
ATOM 2100 O O . LYS B 1 38 ? -10.094 21.75 -4.359 1 91.56 38 LYS B O 1
ATOM 2105 N N . VAL B 1 39 ? -10.656 21.984 -2.254 1 89.81 39 VAL B N 1
ATOM 2106 C CA . VAL B 1 39 ? -11.547 20.828 -2.146 1 89.81 39 VAL B CA 1
ATOM 2107 C C . VAL B 1 39 ? -12.641 20.922 -3.207 1 89.81 39 VAL B C 1
ATOM 2109 O O . VAL B 1 39 ? -13.188 19.891 -3.639 1 89.81 39 VAL B O 1
ATOM 2112 N N . SER B 1 40 ? -13.008 22.156 -3.67 1 87.81 40 SER B N 1
ATOM 2113 C CA . SER B 1 40 ? -14.055 22.328 -4.672 1 87.81 40 SER B CA 1
ATOM 2114 C C . SER B 1 40 ? -13.656 21.719 -6.004 1 87.81 40 SER B C 1
ATOM 2116 O O . SER B 1 40 ? -14.508 21.453 -6.852 1 87.81 40 SER B O 1
ATOM 2118 N N . VAL B 1 41 ? -12.383 21.516 -6.152 1 83.75 41 VAL B N 1
ATOM 2119 C CA . VAL B 1 41 ? -11.867 20.938 -7.387 1 83.75 41 VAL B CA 1
ATOM 2120 C C . VAL B 1 41 ? -12.055 19.422 -7.355 1 83.75 41 VAL B C 1
ATOM 2122 O O . VAL B 1 41 ? -12.188 18.781 -8.406 1 83.75 41 VAL B O 1
ATOM 2125 N N . PHE B 1 42 ? -12.148 18.828 -6.164 1 82.94 42 PHE B N 1
ATOM 2126 C CA . PHE B 1 42 ? -12 17.391 -6.059 1 82.94 42 PHE B CA 1
ATOM 2127 C C . PHE B 1 42 ? -13.266 16.75 -5.5 1 82.94 42 PHE B C 1
ATOM 2129 O O . PHE B 1 42 ? -13.5 15.555 -5.672 1 82.94 42 PHE B O 1
ATOM 2136 N N . LEU B 1 43 ? -13.992 17.547 -4.816 1 86.44 43 LEU B N 1
ATOM 2137 C CA . LEU B 1 43 ? -15.141 17 -4.105 1 86.44 43 LEU B CA 1
ATOM 2138 C C . LEU B 1 43 ? -16.453 17.547 -4.676 1 86.44 43 LEU B C 1
ATOM 2140 O O . LEU B 1 43 ? -16.453 18.578 -5.355 1 86.44 43 LEU B O 1
ATOM 2144 N N . SER B 1 44 ? -17.516 16.828 -4.383 1 84 44 SER B N 1
ATOM 2145 C CA . SER B 1 44 ? -18.844 17.312 -4.73 1 84 44 SER B CA 1
ATOM 2146 C C . SER B 1 44 ? -19.141 18.641 -4.016 1 84 44 SER B C 1
ATOM 2148 O O . SER B 1 44 ? -18.547 18.938 -2.984 1 84 44 SER B O 1
ATOM 2150 N N . PRO B 1 45 ? -20.062 19.406 -4.574 1 88.19 45 PRO B N 1
ATOM 2151 C CA . PRO B 1 45 ? -20.406 20.672 -3.938 1 88.19 45 PRO B CA 1
ATOM 2152 C C . PRO B 1 45 ? -20.828 20.5 -2.479 1 88.19 45 PRO B C 1
ATOM 2154 O O . PRO B 1 45 ? -20.5 21.344 -1.637 1 88.19 45 PRO B O 1
ATOM 2157 N N . GLU B 1 46 ? -21.562 19.438 -2.24 1 86 46 GLU B N 1
ATOM 2158 C CA . GLU B 1 46 ? -22.031 19.188 -0.88 1 86 46 GLU B CA 1
ATOM 2159 C C . GLU B 1 46 ? -20.859 18.953 0.069 1 86 46 GLU B C 1
ATOM 2161 O O . GLU B 1 46 ? -20.812 19.531 1.155 1 86 46 GLU B O 1
ATOM 2166 N N . LYS B 1 47 ? -19.938 18.219 -0.329 1 86.69 47 LYS B N 1
ATOM 2167 C CA . LYS B 1 47 ? -18.766 17.922 0.504 1 86.69 47 LYS B CA 1
ATOM 2168 C C . LYS B 1 47 ? -17.828 19.109 0.585 1 86.69 47 LYS B C 1
ATOM 2170 O O . LYS B 1 47 ? -17.188 19.328 1.615 1 86.69 47 LYS B O 1
ATOM 2175 N N . ALA B 1 48 ? -17.797 19.844 -0.457 1 89.81 48 ALA B N 1
ATOM 2176 C CA . ALA B 1 48 ? -16.875 20.969 -0.527 1 89.81 48 ALA B CA 1
ATOM 2177 C C . ALA B 1 48 ? -17.266 22.062 0.466 1 89.81 48 ALA B C 1
ATOM 2179 O O . ALA B 1 48 ? -16.438 22.922 0.811 1 89.81 48 ALA B O 1
ATOM 2180 N N . LYS B 1 49 ? -18.469 22.109 0.911 1 90.75 49 LYS B N 1
ATOM 2181 C CA . LYS B 1 49 ? -18.969 23.156 1.802 1 90.75 49 LYS B CA 1
ATOM 2182 C C . LYS B 1 49 ? -18.562 22.875 3.248 1 90.75 49 LYS B C 1
ATOM 2184 O O . LYS B 1 49 ? -18.672 23.75 4.105 1 90.75 49 LYS B O 1
ATOM 2189 N N . LYS B 1 50 ? -18.078 21.734 3.463 1 89.94 50 LYS B N 1
ATOM 2190 C CA . LYS B 1 50 ? -17.688 21.375 4.824 1 89.94 50 LYS B CA 1
ATOM 2191 C C . LYS B 1 50 ? -16.406 22.094 5.238 1 89.94 50 LYS B C 1
ATOM 2193 O O . LYS B 1 50 ? -15.625 22.516 4.387 1 89.94 50 LYS B O 1
ATOM 2198 N N . ASP B 1 51 ? -16.297 22.25 6.578 1 92.06 51 ASP B N 1
ATOM 2199 C CA . ASP B 1 51 ? -15.102 22.875 7.121 1 92.06 51 ASP B CA 1
ATOM 2200 C C . ASP B 1 51 ? -13.969 21.859 7.266 1 92.06 51 ASP B C 1
ATOM 2202 O O . ASP B 1 51 ? -13.805 21.25 8.328 1 92.06 51 ASP B O 1
ATOM 2206 N N . TRP B 1 52 ? -13.18 21.734 6.254 1 93.56 52 TRP B N 1
ATOM 2207 C CA . TRP B 1 52 ? -12.094 20.766 6.227 1 93.56 52 TRP B CA 1
ATOM 2208 C C . TRP B 1 52 ? -10.852 21.312 6.922 1 93.56 52 TRP B C 1
ATOM 2210 O O . TRP B 1 52 ? -10.297 22.328 6.5 1 93.56 52 TRP B O 1
ATOM 2220 N N . ARG B 1 53 ? -10.461 20.609 7.961 1 95.12 53 ARG B N 1
ATOM 2221 C CA . ARG B 1 53 ? -9.266 20.984 8.719 1 95.12 53 ARG B CA 1
ATOM 2222 C C . ARG B 1 53 ? -8.219 19.891 8.656 1 95.12 53 ARG B C 1
ATOM 2224 O O . ARG B 1 53 ? -8.531 18.734 8.359 1 95.12 53 ARG B O 1
ATOM 2231 N N . LEU B 1 54 ? -6.945 20.266 8.883 1 95.94 54 LEU B N 1
ATOM 2232 C CA . LEU B 1 54 ? -5.875 19.281 8.977 1 95.94 54 LEU B CA 1
ATOM 2233 C C . LEU B 1 54 ? -5.762 18.734 10.398 1 95.94 54 LEU B C 1
ATOM 2235 O O . LEU B 1 54 ? -6.031 19.438 11.367 1 95.94 54 LEU B O 1
ATOM 2239 N N . PRO B 1 55 ? -5.387 17.516 10.547 1 97.5 55 PRO B N 1
ATOM 2240 C CA . PRO B 1 55 ? -5.195 16.547 9.461 1 97.5 55 PRO B CA 1
ATOM 2241 C C . PRO B 1 55 ? -6.508 16.141 8.797 1 97.5 55 PRO B C 1
ATOM 2243 O O . PRO B 1 55 ? -7.535 16.016 9.477 1 97.5 55 PRO B O 1
ATOM 2246 N N . THR B 1 56 ? -6.453 15.922 7.504 1 96.12 56 THR B N 1
ATOM 2247 C CA . THR B 1 56 ? -7.602 15.43 6.75 1 96.12 56 THR B CA 1
ATOM 2248 C C . THR B 1 56 ? -7.359 14 6.273 1 96.12 56 THR B C 1
ATOM 2250 O O . THR B 1 56 ? -6.359 13.719 5.613 1 96.12 56 THR B O 1
ATOM 2253 N N . LEU B 1 57 ? -8.234 13.078 6.648 1 97.06 57 LEU B N 1
ATOM 2254 C CA . LEU B 1 57 ? -8.156 11.695 6.188 1 97.06 57 LEU B CA 1
ATOM 2255 C C . LEU B 1 57 ? -8.938 11.516 4.887 1 97.06 57 LEU B C 1
ATOM 2257 O O . LEU B 1 57 ? -10.125 11.828 4.82 1 97.06 57 LEU B O 1
ATOM 2261 N N . ALA B 1 58 ? -8.266 11.07 3.861 1 96.06 58 ALA B N 1
ATOM 2262 C CA . ALA B 1 58 ? -8.914 10.961 2.557 1 96.06 58 ALA B CA 1
ATOM 2263 C C . ALA B 1 58 ? -8.297 9.828 1.737 1 96.06 58 ALA B C 1
ATOM 2265 O O . ALA B 1 58 ? -7.207 9.352 2.047 1 96.06 58 ALA B O 1
ATOM 2266 N N . VAL B 1 59 ? -9.039 9.336 0.749 1 96.62 59 VAL B N 1
ATOM 2267 C CA . VAL B 1 59 ? -8.555 8.422 -0.28 1 96.62 59 VAL B CA 1
ATOM 2268 C C . VAL B 1 59 ? -8.336 9.188 -1.586 1 96.62 59 VAL B C 1
ATOM 2270 O O . VAL B 1 59 ? -9.156 10.023 -1.968 1 96.62 59 VAL B O 1
ATOM 2273 N N . CYS B 1 60 ? -7.219 8.992 -2.162 1 94.94 60 CYS B N 1
ATOM 2274 C CA . CYS B 1 60 ? -6.965 9.562 -3.482 1 94.94 60 CYS B CA 1
ATOM 2275 C C . CYS B 1 60 ? -6.965 8.477 -4.551 1 94.94 60 CYS B C 1
ATOM 2277 O O . CYS B 1 60 ? -6.23 7.492 -4.445 1 94.94 60 CYS B O 1
ATOM 2279 N N . HIS B 1 61 ? -7.762 8.633 -5.641 1 95.25 61 HIS B N 1
ATOM 2280 C CA . HIS B 1 61 ? -7.918 7.594 -6.652 1 95.25 61 HIS B CA 1
ATOM 2281 C C . HIS B 1 61 ? -7.023 7.863 -7.859 1 95.25 61 HIS B C 1
ATOM 2283 O O . HIS B 1 61 ? -7.082 7.137 -8.852 1 95.25 61 HIS B O 1
ATOM 2289 N N . CYS B 1 62 ? -6.16 8.914 -7.789 1 92.88 62 CYS B N 1
ATOM 2290 C CA . CYS B 1 62 ? -5.312 9.172 -8.945 1 92.88 62 CYS B CA 1
ATOM 2291 C C . CYS B 1 62 ? -4.285 8.055 -9.133 1 92.88 62 CYS B C 1
ATOM 2293 O O . CYS B 1 62 ? -3.949 7.352 -8.18 1 92.88 62 CYS B O 1
ATOM 2295 N N . ALA B 1 63 ? -3.793 7.906 -10.344 1 91.81 63 ALA B N 1
ATOM 2296 C CA . ALA B 1 63 ? -2.857 6.832 -10.672 1 91.81 63 ALA B CA 1
ATOM 2297 C C . ALA B 1 63 ? -1.515 7.047 -9.977 1 91.81 63 ALA B C 1
ATOM 2299 O O . ALA B 1 63 ? -0.849 6.082 -9.586 1 91.81 63 ALA B O 1
ATOM 2300 N N . SER B 1 64 ? -1.114 8.289 -9.805 1 90.31 64 SER B N 1
ATOM 2301 C CA . SER B 1 64 ? 0.152 8.586 -9.148 1 90.31 64 SER B CA 1
ATOM 2302 C C . SER B 1 64 ? 0.159 8.078 -7.707 1 90.31 64 SER B C 1
ATOM 2304 O O . SER B 1 64 ? 1.11 7.422 -7.277 1 90.31 64 SER B O 1
ATOM 2306 N N . CYS B 1 65 ? -0.936 8.359 -6.941 1 93.62 65 CYS B N 1
ATOM 2307 C CA . CYS B 1 65 ? -1.005 7.902 -5.559 1 93.62 65 CYS B CA 1
ATOM 2308 C C . CYS B 1 65 ? -1.109 6.383 -5.492 1 93.62 65 CYS B C 1
ATOM 2310 O O . CYS B 1 65 ? -0.485 5.75 -4.637 1 93.62 65 CYS B O 1
ATOM 2312 N N . ARG B 1 66 ? -1.897 5.832 -6.43 1 94.19 66 ARG B N 1
ATOM 2313 C CA . ARG B 1 66 ? -1.997 4.375 -6.469 1 94.19 66 ARG B CA 1
ATOM 2314 C C . ARG B 1 66 ? -0.626 3.736 -6.664 1 94.19 66 ARG B C 1
ATOM 2316 O O . ARG B 1 66 ? -0.238 2.844 -5.91 1 94.19 66 ARG B O 1
ATOM 2323 N N . ARG B 1 67 ? 0.133 4.191 -7.598 1 91.62 67 ARG B N 1
ATOM 2324 C CA . ARG B 1 67 ? 1.433 3.617 -7.93 1 91.62 67 ARG B CA 1
ATOM 2325 C C . ARG B 1 67 ? 2.441 3.859 -6.809 1 91.62 67 ARG B C 1
ATOM 2327 O O . ARG B 1 67 ? 3.234 2.975 -6.48 1 91.62 67 ARG B O 1
ATOM 2334 N N . GLY B 1 68 ? 2.428 5.004 -6.293 1 91.12 68 GLY B N 1
ATOM 2335 C CA . GLY B 1 68 ? 3.361 5.332 -5.227 1 91.12 68 GLY B CA 1
ATOM 2336 C C . GLY B 1 68 ? 3.109 4.555 -3.949 1 91.12 68 GLY B C 1
ATOM 2337 O O . GLY B 1 68 ? 4.031 3.961 -3.387 1 91.12 68 GLY B O 1
ATOM 2338 N N . PHE B 1 69 ? 1.869 4.508 -3.529 1 93.94 69 PHE B N 1
ATOM 2339 C CA . PHE B 1 69 ? 1.489 3.818 -2.303 1 93.94 69 PHE B CA 1
ATOM 2340 C C . PHE B 1 69 ? 1.484 2.309 -2.508 1 93.94 69 PHE B C 1
ATOM 2342 O O . PHE B 1 69 ? 1.549 1.544 -1.542 1 93.94 69 PHE B O 1
ATOM 2349 N N . GLY B 1 70 ? 1.417 1.895 -3.723 1 93.94 70 GLY B N 1
ATOM 2350 C CA . GLY B 1 70 ? 1.167 0.48 -3.951 1 93.94 70 GLY B CA 1
ATOM 2351 C C . GLY B 1 70 ? -0.15 0.005 -3.367 1 93.94 70 GLY B C 1
ATOM 2352 O O . GLY B 1 70 ? -0.199 -1.024 -2.691 1 93.94 70 GLY B O 1
ATOM 2353 N N . SER B 1 71 ? -1.138 0.744 -3.545 1 97.19 71 SER B N 1
ATOM 2354 C CA . SER B 1 71 ? -2.455 0.451 -2.99 1 97.19 71 SER B CA 1
ATOM 2355 C C . SER B 1 71 ? -3.564 0.871 -3.949 1 97.19 71 SER B C 1
ATOM 2357 O O . SER B 1 71 ? -3.49 1.937 -4.562 1 97.19 71 SER B O 1
ATOM 2359 N N . VAL B 1 72 ? -4.586 0.001 -4.094 1 97.19 72 VAL B N 1
ATOM 2360 C CA . VAL B 1 72 ? -5.719 0.374 -4.934 1 97.19 72 VAL B CA 1
ATOM 2361 C C . VAL B 1 72 ? -6.598 1.379 -4.191 1 97.19 72 VAL B C 1
ATOM 2363 O O . VAL B 1 72 ? -7.449 2.033 -4.801 1 97.19 72 VAL B O 1
ATOM 2366 N N . VAL B 1 73 ? -6.414 1.505 -2.936 1 97.38 73 VAL B N 1
ATOM 2367 C CA . VAL B 1 73 ? -7.121 2.467 -2.1 1 97.38 73 VAL B CA 1
ATOM 2368 C C . VAL B 1 73 ? -6.125 3.24 -1.239 1 97.38 73 VAL B C 1
ATOM 2370 O O . VAL B 1 73 ? -6.047 3.029 -0.027 1 97.38 73 VAL B O 1
ATOM 2373 N N . PRO B 1 74 ? -5.352 4.109 -1.853 1 97.19 74 PRO B N 1
ATOM 2374 C CA . PRO B 1 74 ? -4.414 4.895 -1.044 1 97.19 74 PRO B CA 1
ATOM 2375 C C . PRO B 1 74 ? -5.121 5.812 -0.05 1 97.19 74 PRO B C 1
ATOM 2377 O O . PRO B 1 74 ? -5.535 6.918 -0.413 1 97.19 74 PRO B O 1
ATOM 2380 N N . ALA B 1 75 ? -5.211 5.371 1.153 1 97.69 75 ALA B N 1
ATOM 2381 C CA . ALA B 1 75 ? -5.773 6.148 2.252 1 97.69 75 ALA B CA 1
ATOM 2382 C C . ALA B 1 75 ? -4.68 6.875 3.029 1 97.69 75 ALA B C 1
ATOM 2384 O O . ALA B 1 75 ? -3.691 6.262 3.439 1 97.69 75 ALA B O 1
ATOM 2385 N N . MET B 1 76 ? -4.879 8.188 3.25 1 97.94 76 MET B N 1
ATOM 2386 C CA . MET B 1 76 ? -3.801 8.961 3.869 1 97.94 76 MET B CA 1
ATOM 2387 C C . MET B 1 76 ? -4.359 10.023 4.805 1 97.94 76 MET B C 1
ATOM 2389 O O . MET B 1 76 ? -5.516 10.422 4.676 1 97.94 76 MET B O 1
ATOM 2393 N N . ALA B 1 77 ? -3.553 10.391 5.758 1 98.12 77 ALA B N 1
ATOM 2394 C CA . ALA B 1 77 ? -3.758 11.594 6.57 1 98.12 77 ALA B CA 1
ATOM 2395 C C . ALA B 1 77 ? -2.91 12.75 6.055 1 98.12 77 ALA B C 1
ATOM 2397 O O . ALA B 1 77 ? -1.68 12.719 6.141 1 98.12 77 ALA B O 1
ATOM 2398 N N . GLN B 1 78 ? -3.566 13.727 5.512 1 97.06 78 GLN B N 1
ATOM 2399 C CA . GLN B 1 78 ? -2.861 14.938 5.109 1 97.06 78 GLN B CA 1
ATOM 2400 C C . GLN B 1 78 ? -2.537 15.812 6.316 1 97.06 78 GLN B C 1
ATOM 2402 O O . GLN B 1 78 ? -3.438 16.219 7.051 1 97.06 78 GLN B O 1
ATOM 2407 N N . CYS B 1 79 ? -1.263 16.094 6.477 1 97.75 79 CYS B N 1
ATOM 2408 C CA . CYS B 1 79 ? -0.811 16.844 7.645 1 97.75 79 CYS B CA 1
ATOM 2409 C C . CYS B 1 79 ? 0.094 18 7.234 1 97.75 79 CYS B C 1
ATOM 2411 O O . CYS B 1 79 ? 0.899 17.859 6.312 1 97.75 79 CYS B O 1
ATOM 2413 N N . ALA B 1 80 ? -0.13 19.125 7.953 1 97.38 80 ALA B N 1
ATOM 2414 C CA . ALA B 1 80 ? 1.019 20.031 7.953 1 97.38 80 ALA B CA 1
ATOM 2415 C C . ALA B 1 80 ? 2.248 19.344 8.555 1 97.38 80 ALA B C 1
ATOM 2417 O O . ALA B 1 80 ? 2.15 18.672 9.578 1 97.38 80 ALA B O 1
ATOM 2418 N N . ALA B 1 81 ? 3.365 19.531 7.934 1 96.81 81 ALA B N 1
ATOM 2419 C CA . ALA B 1 81 ? 4.555 18.797 8.336 1 96.81 81 ALA B CA 1
ATOM 2420 C C . ALA B 1 81 ? 4.914 19.078 9.789 1 96.81 81 ALA B C 1
ATOM 2422 O O . ALA B 1 81 ? 5.453 18.219 10.484 1 96.81 81 ALA B O 1
ATOM 2423 N N . TYR B 1 82 ? 4.625 20.266 10.258 1 96.44 82 TYR B N 1
ATOM 2424 C CA . TYR B 1 82 ? 5.004 20.641 11.617 1 96.44 82 TYR B CA 1
ATOM 2425 C C . TYR B 1 82 ? 4.219 19.828 12.641 1 96.44 82 TYR B C 1
ATOM 2427 O O . TYR B 1 82 ? 4.57 19.812 13.82 1 96.44 82 TYR B O 1
ATOM 2435 N N . MET B 1 83 ? 3.152 19.156 12.281 1 98 83 MET B N 1
ATOM 2436 C CA . MET B 1 83 ? 2.361 18.312 13.18 1 98 83 MET B CA 1
ATOM 2437 C C . MET B 1 83 ? 3.018 16.953 13.383 1 98 83 MET B C 1
ATOM 2439 O O . MET B 1 83 ? 2.615 16.188 14.258 1 98 83 MET B O 1
ATOM 2443 N N . VAL B 1 84 ? 4.027 16.641 12.555 1 98.44 84 VAL B N 1
ATOM 2444 C CA . VAL B 1 84 ? 4.539 15.273 12.5 1 98.44 84 VAL B CA 1
ATOM 2445 C C . VAL B 1 84 ? 5.988 15.242 12.984 1 98.44 84 VAL B C 1
ATOM 2447 O O . VAL B 1 84 ? 6.805 16.062 12.562 1 98.44 84 VAL B O 1
ATOM 2450 N N . SER B 1 85 ? 6.293 14.352 13.852 1 98 85 SER B N 1
ATOM 2451 C CA . SER B 1 85 ? 7.66 14.031 14.25 1 98 85 SER B CA 1
ATOM 2452 C C . SER B 1 85 ? 8 12.578 13.922 1 98 85 SER B C 1
ATOM 2454 O O . SER B 1 85 ? 7.129 11.711 13.938 1 98 85 SER B O 1
ATOM 2456 N N . VAL B 1 86 ? 9.305 12.328 13.594 1 97.06 86 VAL B N 1
ATOM 2457 C CA . VAL B 1 86 ? 9.711 11.023 13.086 1 97.06 86 VAL B CA 1
ATOM 2458 C C . VAL B 1 86 ? 10.984 10.57 13.789 1 97.06 86 VAL B C 1
ATOM 2460 O O . VAL B 1 86 ? 11.914 11.359 13.984 1 97.06 86 VAL B O 1
ATOM 2463 N N . SER B 1 87 ? 10.922 9.375 14.219 1 95.12 87 SER B N 1
ATOM 2464 C CA . SER B 1 87 ? 12.117 8.664 14.672 1 95.12 87 SER B CA 1
ATOM 2465 C C . SER B 1 87 ? 12.57 7.637 13.648 1 95.12 87 SER B C 1
ATOM 2467 O O . SER B 1 87 ? 11.836 6.699 13.328 1 95.12 87 SER B O 1
ATOM 2469 N N . ALA B 1 88 ? 13.75 7.797 13.102 1 94.56 88 ALA B N 1
ATOM 2470 C CA . ALA B 1 88 ? 14.305 6.902 12.094 1 94.56 88 ALA B CA 1
ATOM 2471 C C . ALA B 1 88 ? 15.656 6.348 12.531 1 94.56 88 ALA B C 1
ATOM 2473 O O . ALA B 1 88 ? 16.594 7.109 12.781 1 94.56 88 ALA B O 1
ATOM 2474 N N . LEU B 1 89 ? 15.75 5.039 12.594 1 92 89 LEU B N 1
ATOM 2475 C CA . LEU B 1 89 ? 17 4.395 13 1 92 89 LEU B CA 1
ATOM 2476 C C . LEU B 1 89 ? 18.062 4.555 11.922 1 92 89 LEU B C 1
ATOM 2478 O O . LEU B 1 89 ? 17.781 4.441 10.727 1 92 89 LEU B O 1
ATOM 2482 N N . PRO B 1 90 ? 19.312 4.797 12.383 1 91.56 90 PRO B N 1
ATOM 2483 C CA . PRO B 1 90 ? 20.422 4.688 11.422 1 91.56 90 PRO B CA 1
ATOM 2484 C C . PRO B 1 90 ? 20.547 3.289 10.82 1 91.56 90 PRO B C 1
ATOM 2486 O O . PRO B 1 90 ? 20.234 2.297 11.492 1 91.56 90 PRO B O 1
ATOM 2489 N N . VAL B 1 91 ? 21 3.246 9.602 1 91.38 91 VAL B N 1
ATOM 2490 C CA . VAL B 1 91 ? 21.172 1.96 8.93 1 91.38 91 VAL B CA 1
ATOM 2491 C C . VAL B 1 91 ? 22.141 1.091 9.727 1 91.38 91 VAL B C 1
ATOM 2493 O O . VAL B 1 91 ? 21.984 -0.129 9.797 1 91.38 91 VAL B O 1
ATOM 2496 N N . LYS B 1 92 ? 23.125 1.652 10.414 1 89.19 92 LYS B N 1
ATOM 2497 C CA . LYS B 1 92 ? 24.141 0.936 11.164 1 89.19 92 LYS B CA 1
ATOM 2498 C C . LYS B 1 92 ? 23.625 0.505 12.531 1 89.19 92 LYS B C 1
ATOM 2500 O O . LYS B 1 92 ? 24.297 -0.239 13.25 1 89.19 92 LYS B O 1
ATOM 2505 N N . SER B 1 93 ? 22.438 1.009 12.82 1 85.19 93 SER B N 1
ATOM 2506 C CA . SER B 1 93 ? 21.891 0.676 14.133 1 85.19 93 SER B CA 1
ATOM 2507 C C . SER B 1 93 ? 21.688 -0.829 14.289 1 85.19 93 SER B C 1
ATOM 2509 O O . SER B 1 93 ? 21.297 -1.505 13.336 1 85.19 93 SER B O 1
ATOM 2511 N N . THR B 1 94 ? 21.906 -1.324 15.477 1 77 94 THR B N 1
ATOM 2512 C CA . THR B 1 94 ? 21.719 -2.74 15.773 1 77 94 THR B CA 1
ATOM 2513 C C . THR B 1 94 ? 20.375 -2.973 16.484 1 77 94 THR B C 1
ATOM 2515 O O . THR B 1 94 ? 20.062 -4.102 16.859 1 77 94 THR B O 1
ATOM 2518 N N . GLU B 1 95 ? 19.812 -1.814 16.719 1 74.94 95 GLU B N 1
ATOM 2519 C CA . GLU B 1 95 ? 18.5 -1.956 17.359 1 74.94 95 GLU B CA 1
ATOM 2520 C C . GLU B 1 95 ? 17.547 -2.766 16.484 1 74.94 95 GLU B C 1
ATOM 2522 O O . GLU B 1 95 ? 17.422 -2.502 15.289 1 7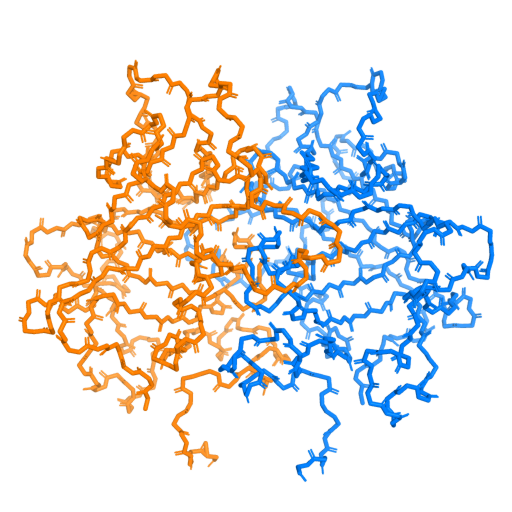4.94 95 GLU B O 1
ATOM 2527 N N . LYS B 1 96 ? 17.391 -3.953 16.984 1 59.66 96 LYS B N 1
ATOM 2528 C CA . LYS B 1 96 ? 16.328 -4.73 16.328 1 59.66 96 LYS B CA 1
ATOM 2529 C C . LYS B 1 96 ? 15.031 -4.668 17.125 1 59.66 96 LYS B C 1
ATOM 2531 O O . LYS B 1 96 ? 15.008 -4.957 18.312 1 59.66 96 LYS B O 1
ATOM 2536 N N . ALA B 1 97 ? 14.414 -3.535 17.109 1 54.09 97 ALA B N 1
ATOM 2537 C CA . ALA B 1 97 ? 13.156 -3.549 17.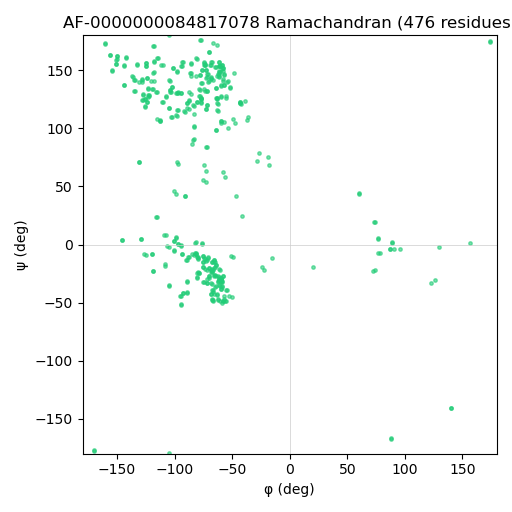844 1 54.09 97 ALA B CA 1
ATOM 2538 C C . ALA B 1 97 ? 12.367 -4.82 17.547 1 54.09 97 ALA B C 1
ATOM 2540 O O . ALA B 1 97 ? 12.508 -5.418 16.484 1 54.09 97 ALA B O 1
ATOM 2541 N N . GLU B 1 98 ? 12.086 -5.586 18.719 1 51.28 98 GLU B N 1
ATOM 2542 C CA . GLU B 1 98 ? 11.195 -6.727 18.531 1 51.28 98 GLU B CA 1
ATOM 2543 C C . GLU B 1 98 ? 10.25 -6.516 17.359 1 51.28 98 GLU B C 1
ATOM 2545 O O . GLU B 1 98 ? 9.562 -5.496 17.281 1 51.28 98 GLU B O 1
ATOM 2550 N N . ASP B 1 99 ? 10.914 -6.754 16.281 1 50.03 99 ASP B N 1
ATOM 2551 C CA . ASP B 1 99 ? 10.117 -6.746 15.047 1 50.03 99 ASP B CA 1
ATOM 2552 C C . ASP B 1 99 ? 8.633 -6.898 15.359 1 50.03 99 ASP B C 1
ATOM 2554 O O . ASP B 1 99 ? 8.195 -7.945 15.844 1 50.03 99 ASP B O 1
ATOM 2558 N N . VAL B 1 100 ? 7.992 -5.945 15.969 1 48.91 100 VAL B N 1
ATOM 2559 C CA . VAL B 1 100 ? 6.539 -5.969 15.859 1 48.91 100 VAL B CA 1
ATOM 2560 C C . VAL B 1 100 ? 6.121 -6.766 14.625 1 48.91 100 VAL B C 1
ATOM 2562 O O . VAL B 1 100 ? 4.945 -7.082 14.453 1 48.91 100 VAL B O 1
ATOM 2565 N N . GLY B 1 101 ? 7.043 -6.906 13.656 1 50.25 101 GLY B N 1
ATOM 2566 C CA . GLY B 1 101 ? 6.652 -7.727 12.523 1 50.25 101 GLY B CA 1
ATOM 2567 C C . GLY B 1 101 ? 6.602 -9.211 12.844 1 50.25 101 GLY B C 1
ATOM 2568 O O . GLY B 1 101 ? 7.578 -9.93 12.641 1 50.25 101 GLY B O 1
ATOM 2569 N N . THR B 1 102 ? 5.816 -9.414 13.906 1 52.38 102 THR B N 1
ATOM 2570 C CA . THR B 1 102 ? 5.645 -10.805 14.312 1 52.38 102 THR B CA 1
ATOM 2571 C C . THR B 1 102 ? 5.098 -11.641 13.164 1 52.38 102 THR B C 1
ATOM 2573 O O . THR B 1 102 ? 4.207 -11.195 12.438 1 52.38 102 THR B O 1
ATOM 2576 N N . GLY B 1 103 ? 6.055 -12.414 12.656 1 57.94 103 GLY B N 1
ATOM 2577 C CA . GLY B 1 103 ? 5.578 -13.469 11.781 1 57.94 103 GLY B CA 1
ATOM 2578 C C . GLY B 1 103 ? 4.754 -14.523 12.492 1 57.94 103 GLY B C 1
ATOM 2579 O O . GLY B 1 103 ? 4.363 -14.328 13.648 1 57.94 103 GLY B O 1
ATOM 2580 N N . GLY B 1 104 ? 4.25 -15.305 11.945 1 64.12 104 GLY B N 1
ATOM 2581 C CA . GLY B 1 104 ? 3.436 -16.391 12.477 1 64.12 104 GLY B CA 1
ATOM 2582 C C . GLY B 1 104 ? 1.975 -16.016 12.633 1 64.12 104 GLY B C 1
ATOM 2583 O O . GLY B 1 104 ? 1.541 -14.969 12.148 1 64.12 104 GLY B O 1
ATOM 2584 N N . PHE B 1 105 ? 1.308 -16.781 13.305 1 71.81 105 PHE B N 1
ATOM 2585 C CA . PHE B 1 105 ? -0.138 -16.625 13.414 1 71.81 105 PHE B CA 1
ATOM 2586 C C . PHE B 1 105 ? -0.484 -15.414 14.266 1 71.81 105 PHE B C 1
ATOM 2588 O O . PHE B 1 105 ? -1.49 -14.742 14.023 1 71.81 105 PHE B O 1
ATOM 2595 N N . SER B 1 106 ? 0.379 -15.109 15.188 1 75.31 106 SER B N 1
ATOM 2596 C CA . SER B 1 106 ? 0.12 -13.969 16.062 1 75.31 106 SER B CA 1
ATOM 2597 C C . SER B 1 106 ? 0.179 -12.656 15.281 1 75.31 106 SER B C 1
ATOM 2599 O O . SER B 1 106 ? -0.448 -11.664 15.672 1 75.31 106 SER B O 1
ATOM 2601 N N . ALA B 1 107 ? 0.883 -12.68 14.172 1 78.5 107 ALA B N 1
ATOM 2602 C CA . ALA B 1 107 ? 1.047 -11.461 13.375 1 78.5 107 ALA B CA 1
ATOM 2603 C C . ALA B 1 107 ? -0.231 -11.133 12.609 1 78.5 107 ALA B C 1
ATOM 2605 O O . ALA B 1 107 ? -0.38 -10.023 12.086 1 78.5 107 ALA B O 1
ATOM 2606 N N . LEU B 1 108 ? -1.149 -12.047 12.625 1 83.38 108 LEU B N 1
ATOM 2607 C CA . LEU B 1 108 ? -2.387 -11.859 11.875 1 83.38 108 LEU B CA 1
ATOM 2608 C C . LEU B 1 108 ? -3.346 -10.945 12.625 1 83.38 108 LEU B C 1
ATOM 2610 O O . LEU B 1 108 ? -4.16 -10.25 12.008 1 83.38 108 LEU B O 1
ATOM 2614 N N . ALA B 1 109 ? -3.125 -10.945 13.938 1 85.25 109 ALA B N 1
ATOM 2615 C CA . ALA B 1 109 ? -4.012 -10.156 14.789 1 85.25 109 ALA B CA 1
ATOM 2616 C C . ALA B 1 109 ? -3.436 -8.773 15.055 1 85.25 109 ALA B C 1
ATOM 2618 O O . ALA B 1 109 ? -2.219 -8.578 15 1 85.25 109 ALA B O 1
ATOM 2619 N N . PRO B 1 110 ? -4.383 -7.832 15.32 1 84.25 110 PRO B N 1
ATOM 2620 C CA . PRO B 1 110 ? -3.896 -6.516 15.742 1 84.25 110 PRO B CA 1
ATOM 2621 C C . PRO B 1 110 ? -3.02 -6.582 16.984 1 84.25 110 PRO B C 1
ATOM 2623 O O . PRO B 1 110 ? -3.248 -7.418 17.859 1 84.25 110 PRO B O 1
ATOM 2626 N N . ARG B 1 111 ? -1.96 -5.844 16.953 1 77.88 111 ARG B N 1
ATOM 2627 C CA . ARG B 1 111 ? -1.035 -5.844 18.078 1 77.88 111 ARG B CA 1
ATOM 2628 C C . ARG B 1 111 ? -1.366 -4.723 19.047 1 77.88 111 ARG B C 1
ATOM 2630 O O . ARG B 1 111 ? -2.037 -3.752 18.688 1 77.88 111 ARG B O 1
ATOM 2637 N N . GLU B 1 112 ? -0.82 -5.137 20.281 1 65.81 112 GLU B N 1
ATOM 2638 C CA . GLU B 1 112 ? -0.792 -4.027 21.219 1 65.81 112 GLU B CA 1
ATOM 2639 C C . GLU B 1 112 ? 0.294 -3.02 20.859 1 65.81 112 GLU B C 1
ATOM 2641 O O . GLU B 1 112 ? 1.417 -3.402 20.531 1 65.81 112 GLU B O 1
ATOM 2646 N N . SER B 1 113 ? -0.102 -1.804 20.859 1 59.19 113 SER B N 1
ATOM 2647 C CA . SER B 1 113 ? 0.498 -0.583 20.344 1 59.19 113 SER B CA 1
ATOM 2648 C C . SER B 1 113 ? 2.012 -0.589 20.516 1 59.19 113 SER B C 1
ATOM 2650 O O . SER B 1 113 ? 2.514 -0.799 21.625 1 59.19 113 SER B O 1
ATOM 2652 N N . ALA B 1 114 ? 2.811 -0.71 19.375 1 63 114 ALA B N 1
ATOM 2653 C CA . ALA B 1 114 ? 4.254 -0.492 19.312 1 63 114 ALA B CA 1
ATOM 2654 C C . ALA B 1 114 ? 4.633 0.848 19.938 1 63 114 ALA B C 1
ATOM 2656 O O . ALA B 1 114 ? 5.785 1.058 20.328 1 63 114 ALA B O 1
ATOM 2657 N N . GLY B 1 115 ? 3.654 1.649 20.234 1 67.62 115 GLY B N 1
ATOM 2658 C CA . GLY B 1 115 ? 3.891 2.99 20.75 1 67.62 115 GLY B CA 1
ATOM 2659 C C . GLY B 1 115 ? 4.445 3 22.156 1 67.62 115 GLY B C 1
ATOM 2660 O O . GLY B 1 115 ? 5.074 3.975 22.578 1 67.62 115 GLY B O 1
ATOM 2661 N N . GLU B 1 116 ? 4.227 1.896 22.781 1 72.25 116 GLU B N 1
ATOM 2662 C CA . GLU B 1 116 ? 4.699 1.836 24.156 1 72.25 116 GLU B CA 1
ATOM 2663 C C . GLU B 1 116 ? 6.227 1.844 24.219 1 72.25 116 GLU B C 1
ATOM 2665 O O . GLU B 1 116 ? 6.809 2.305 25.203 1 72.25 116 GLU B O 1
ATOM 2670 N N . LEU B 1 117 ? 6.754 1.45 23.125 1 76.25 117 LEU B N 1
ATOM 2671 C CA . LEU B 1 117 ? 8.203 1.335 23.109 1 76.25 117 LEU B CA 1
ATOM 2672 C C . LEU B 1 117 ? 8.844 2.584 22.5 1 76.25 117 LEU B C 1
ATOM 2674 O O . LEU B 1 117 ? 10.07 2.701 22.469 1 76.25 117 LEU B O 1
ATOM 2678 N N . ASP B 1 118 ? 8.055 3.529 22.109 1 86.44 118 ASP B N 1
ATOM 2679 C CA . ASP B 1 118 ? 8.562 4.719 21.438 1 86.44 118 ASP B CA 1
ATOM 2680 C C . ASP B 1 118 ? 9.508 5.508 22.344 1 86.44 118 ASP B C 1
ATOM 2682 O O . ASP B 1 118 ? 10.453 6.133 21.859 1 86.44 118 ASP B O 1
ATOM 2686 N N . GLY B 1 119 ? 9.234 5.441 23.641 1 83.31 119 GLY B N 1
ATOM 2687 C CA . GLY B 1 119 ? 10.07 6.168 24.578 1 83.31 119 GLY B CA 1
ATOM 2688 C C . GLY B 1 119 ? 11.438 5.539 24.766 1 83.31 119 GLY B C 1
ATOM 2689 O O . GLY B 1 119 ? 12.352 6.172 25.297 1 83.31 119 GLY B O 1
ATOM 2690 N N . LYS B 1 120 ? 11.719 4.34 24.359 1 82.94 120 LYS B N 1
ATOM 2691 C CA . LYS B 1 120 ? 12.961 3.611 24.578 1 82.94 120 LYS B CA 1
ATOM 2692 C C . LYS B 1 120 ? 13.773 3.51 23.281 1 82.94 120 LYS B C 1
ATOM 2694 O O . LYS B 1 120 ? 14.82 2.859 23.25 1 82.94 120 LYS B O 1
ATOM 2699 N N . ARG B 1 121 ? 13.305 4.227 22.266 1 87.44 121 ARG B N 1
ATOM 2700 C CA . ARG B 1 121 ? 13.992 4.129 20.984 1 87.44 121 ARG B CA 1
ATOM 2701 C C . ARG B 1 121 ? 15.344 4.84 21.016 1 87.44 121 ARG B C 1
ATOM 2703 O O . ARG B 1 121 ? 15.477 5.891 21.656 1 87.44 121 ARG B O 1
ATOM 2710 N N . GLN B 1 122 ? 16.25 4.191 20.297 1 81 122 GLN B N 1
ATOM 2711 C CA . GLN B 1 122 ? 17.578 4.785 20.188 1 81 122 GLN B CA 1
ATOM 2712 C C . GLN B 1 122 ? 17.531 6.105 19.422 1 81 122 GLN B C 1
ATOM 2714 O O . GLN B 1 122 ? 18.234 7.059 19.781 1 81 122 GLN B O 1
ATOM 2719 N N . ALA B 1 123 ? 16.797 6.121 18.391 1 89 123 ALA B N 1
ATOM 2720 C CA . ALA B 1 123 ? 16.688 7.324 17.562 1 89 123 ALA B CA 1
ATOM 2721 C C . ALA B 1 123 ? 15.609 8.266 18.109 1 89 123 ALA B C 1
ATOM 2723 O O . ALA B 1 123 ? 14.492 7.836 18.391 1 89 123 ALA B O 1
ATOM 2724 N N . GLU B 1 124 ? 15.969 9.508 18.266 1 93.12 124 GLU B N 1
ATOM 2725 C CA . GLU B 1 124 ? 15.047 10.516 18.781 1 93.12 124 GLU B CA 1
ATOM 2726 C C . GLU B 1 124 ? 14 10.898 17.734 1 93.12 124 GLU B C 1
ATOM 2728 O O . GLU B 1 124 ? 14.258 10.805 16.531 1 93.12 124 GLU B O 1
ATOM 2733 N N . PHE B 1 125 ? 12.875 11.352 18.25 1 96.19 125 PHE B N 1
ATOM 2734 C CA . PHE B 1 125 ? 11.875 11.938 17.359 1 96.19 125 PHE B CA 1
ATOM 2735 C C . PHE B 1 125 ? 12.281 13.352 16.953 1 96.19 125 PHE B C 1
ATOM 2737 O O . PHE B 1 125 ? 12.578 14.188 17.812 1 96.19 125 PHE B O 1
ATOM 2744 N N . ARG B 1 126 ? 12.336 13.602 15.688 1 96 126 ARG B N 1
ATOM 2745 C CA . ARG B 1 126 ? 12.664 14.898 15.102 1 96 126 ARG B CA 1
ATOM 2746 C C . ARG B 1 126 ? 11.562 15.359 14.148 1 96 126 ARG B C 1
ATOM 2748 O O . ARG B 1 126 ? 10.789 14.539 13.648 1 96 126 ARG B O 1
ATOM 2755 N N . PRO B 1 127 ? 11.469 16.672 13.93 1 96.19 127 PRO B N 1
ATOM 2756 C CA . PRO B 1 127 ? 10.43 17.156 13.016 1 96.19 127 PRO B CA 1
ATOM 2757 C C . PRO B 1 127 ? 10.484 16.484 11.648 1 96.19 127 PRO B C 1
ATOM 2759 O O . PRO B 1 127 ? 11.57 16.234 11.125 1 96.19 127 PRO B O 1
ATOM 2762 N N . ALA B 1 128 ? 9.32 16.188 11.117 1 96.12 128 ALA B N 1
ATOM 2763 C CA . ALA B 1 128 ? 9.242 15.562 9.805 1 96.12 128 ALA B CA 1
ATOM 2764 C C . ALA B 1 128 ? 9.922 16.422 8.742 1 96.12 128 ALA B C 1
ATOM 2766 O O . ALA B 1 128 ? 10.453 15.914 7.758 1 96.12 128 ALA B O 1
ATOM 2767 N N . THR B 1 129 ? 9.984 17.766 8.938 1 93.31 129 THR B N 1
ATOM 2768 C CA . THR B 1 129 ? 10.602 18.688 7.996 1 93.31 129 THR B CA 1
ATOM 2769 C C . THR B 1 129 ? 12.109 18.453 7.906 1 93.31 129 THR B C 1
ATOM 2771 O O . THR B 1 129 ? 12.766 18.922 6.98 1 93.31 129 THR B O 1
ATOM 2774 N N . GLU B 1 130 ? 12.586 17.672 8.875 1 92.12 130 GLU B N 1
ATOM 2775 C CA . GLU B 1 130 ? 14.016 17.344 8.883 1 92.12 130 GLU B CA 1
ATOM 2776 C C . GLU B 1 130 ? 14.258 15.914 8.414 1 92.12 130 GLU B C 1
ATOM 2778 O O . GLU B 1 130 ? 15.258 15.633 7.758 1 92.12 130 GLU B O 1
ATOM 2783 N N . VAL B 1 131 ? 13.344 15.023 8.758 1 93.75 131 VAL B N 1
ATOM 2784 C CA . VAL B 1 131 ? 13.578 13.602 8.555 1 93.75 131 VAL B CA 1
ATOM 2785 C C . VAL B 1 131 ? 12.984 13.164 7.219 1 93.75 131 VAL B C 1
ATOM 2787 O O . VAL B 1 131 ? 13.625 12.43 6.457 1 93.75 131 VAL B O 1
ATOM 2790 N N . PHE B 1 132 ? 11.75 13.609 6.918 1 92.75 132 PHE B N 1
ATOM 2791 C CA . PHE B 1 132 ? 11.086 13.297 5.656 1 92.75 132 PHE B CA 1
ATOM 2792 C C . PHE B 1 132 ? 11.383 14.367 4.613 1 92.75 132 PHE B C 1
ATOM 2794 O O . PHE B 1 132 ? 10.461 14.875 3.965 1 92.75 132 PHE B O 1
ATOM 2801 N N . LYS B 1 133 ? 12.586 14.828 4.527 1 82.69 133 LYS B N 1
ATOM 2802 C CA . LYS B 1 133 ? 13.039 15.836 3.578 1 82.69 133 LYS B CA 1
ATOM 2803 C C . LYS B 1 133 ? 14.023 15.25 2.572 1 82.69 133 LYS B C 1
ATOM 2805 O O . LYS B 1 133 ? 15.172 14.961 2.914 1 82.69 133 LYS B O 1
ATOM 2810 N N . PRO B 1 134 ? 13.461 15.086 1.291 1 68.12 134 PRO B N 1
ATOM 2811 C CA . PRO B 1 134 ? 14.422 14.562 0.314 1 68.12 134 PRO B CA 1
ATOM 2812 C C . PRO B 1 134 ? 15.656 15.445 0.17 1 68.12 134 PRO B C 1
ATOM 2814 O O . PRO B 1 134 ? 15.555 16.672 0.22 1 68.12 134 PRO B O 1
ATOM 2817 N N . GLY B 1 135 ? 16.812 14.82 -0.197 1 61.72 135 GLY B N 1
ATOM 2818 C CA . GLY B 1 135 ? 18.047 15.57 -0.428 1 61.72 135 GLY B CA 1
ATOM 2819 C C . GLY B 1 135 ? 18.672 16.094 0.849 1 61.72 135 GLY B C 1
ATOM 2820 O O . GLY B 1 135 ? 19.75 16.703 0.816 1 61.72 135 GLY B O 1
ATOM 2821 N N . SER B 1 136 ? 17.828 16.219 1.823 1 53.94 136 SER B N 1
ATOM 2822 C CA . SER B 1 136 ? 18.453 16.75 3.029 1 53.94 136 SER B CA 1
ATOM 2823 C C . SER B 1 136 ? 19.625 15.891 3.477 1 53.94 136 SER B C 1
ATOM 2825 O O . SER B 1 136 ? 19.469 14.711 3.793 1 53.94 136 SER B O 1
ATOM 2827 N N . VAL B 1 137 ? 20.578 15.789 2.51 1 47.22 137 VAL B N 1
ATOM 2828 C CA . VAL B 1 137 ? 21.828 15.141 2.924 1 47.22 137 VAL B CA 1
ATOM 2829 C C . VAL B 1 137 ? 22.219 15.625 4.312 1 47.22 137 VAL B C 1
ATOM 2831 O O . VAL B 1 137 ? 22.859 16.672 4.453 1 47.22 137 VAL B O 1
ATOM 2834 N N . SER B 1 138 ? 21.375 16.031 5.031 1 40.84 138 SER B N 1
ATOM 2835 C CA . SER B 1 138 ? 22.172 16.516 6.156 1 40.84 138 SER B CA 1
ATOM 2836 C C . SER B 1 138 ? 23.188 15.469 6.602 1 40.84 138 SER B C 1
ATOM 2838 O O . SER B 1 138 ? 23.016 14.273 6.324 1 40.84 138 SER B O 1
ATOM 2840 N N . GLY B 1 139 ? 24.406 15.883 7.113 1 47.66 139 GLY B N 1
ATOM 2841 C CA . GLY B 1 139 ? 25.5 15.398 7.945 1 47.66 139 GLY B CA 1
ATOM 2842 C C . GLY B 1 139 ? 25.141 14.156 8.742 1 47.66 139 GLY B C 1
ATOM 2843 O O . GLY B 1 139 ? 25.969 13.625 9.477 1 47.66 139 GLY B O 1
ATOM 2844 N N . ASP B 1 140 ? 23.812 13.906 8.711 1 55.53 140 ASP B N 1
ATOM 2845 C CA . ASP B 1 140 ? 23.375 12.891 9.656 1 55.53 140 ASP B CA 1
ATOM 2846 C C . ASP B 1 140 ? 23.516 11.492 9.062 1 55.53 140 ASP B C 1
ATOM 2848 O O . ASP B 1 140 ? 23.578 11.328 7.84 1 55.53 140 ASP B O 1
ATOM 2852 N N . GLU B 1 141 ? 23.828 10.641 9.828 1 73.81 141 GLU B N 1
ATOM 2853 C CA . GLU B 1 141 ? 23.969 9.203 9.617 1 73.81 141 GLU B CA 1
ATOM 2854 C C . GLU B 1 141 ? 22.812 8.664 8.773 1 73.81 141 GLU B C 1
ATOM 2856 O O . GLU B 1 141 ? 21.672 9.109 8.906 1 73.81 141 GLU B O 1
ATOM 2861 N N . GLU B 1 142 ? 23.172 8.047 7.668 1 87.62 142 GLU B N 1
ATOM 2862 C CA . GLU B 1 142 ? 22.203 7.379 6.816 1 87.62 142 GLU B CA 1
ATOM 2863 C C . GLU B 1 142 ? 21.188 6.594 7.645 1 87.62 142 GLU B C 1
ATOM 2865 O O . GLU B 1 142 ? 21.562 5.848 8.555 1 87.62 142 GLU B O 1
ATOM 2870 N N . THR B 1 143 ? 19.906 6.945 7.473 1 92.94 143 THR B N 1
ATOM 2871 C CA . THR B 1 143 ? 18.844 6.219 8.172 1 92.94 143 THR B CA 1
ATOM 2872 C C . THR B 1 143 ? 18.109 5.293 7.215 1 92.94 143 THR B C 1
ATOM 2874 O O . THR B 1 143 ? 18.406 5.25 6.02 1 92.94 143 THR B O 1
ATOM 2877 N N . TRP B 1 144 ? 17.156 4.613 7.699 1 93.25 144 TRP B N 1
ATOM 2878 C CA . TRP B 1 144 ? 16.375 3.676 6.902 1 93.25 144 TRP B CA 1
ATOM 2879 C C . TRP B 1 144 ? 15.289 4.402 6.113 1 93.25 144 TRP B C 1
ATOM 2881 O O . TRP B 1 144 ? 14.516 3.777 5.383 1 93.25 144 TRP B O 1
ATOM 2891 N N . VAL B 1 145 ? 15.219 5.754 6.23 1 95.56 145 VAL B N 1
ATOM 2892 C CA . VAL B 1 145 ? 14.273 6.516 5.426 1 95.56 145 VAL B CA 1
ATOM 2893 C C . VAL B 1 145 ? 14.742 6.555 3.975 1 95.56 145 VAL B C 1
ATOM 2895 O O . VAL B 1 145 ? 15.859 7 3.689 1 95.56 145 VAL B O 1
ATOM 2898 N N . GLY B 1 146 ? 13.969 6 3.139 1 94.62 146 GLY B N 1
ATOM 2899 C CA . GLY B 1 146 ? 14.195 6.09 1.706 1 94.62 146 GLY B CA 1
ATOM 2900 C C . GLY B 1 146 ? 13.297 7.102 1.02 1 94.62 146 GLY B C 1
ATOM 2901 O O . GLY B 1 146 ? 12.188 7.359 1.476 1 94.62 146 GLY B O 1
ATOM 2902 N N . PHE B 1 147 ? 13.797 7.641 -0.069 1 93.44 147 PHE B N 1
ATOM 2903 C CA . PHE B 1 147 ? 13.055 8.617 -0.859 1 93.44 147 PHE B CA 1
ATOM 2904 C C . PHE B 1 147 ? 13.016 8.211 -2.326 1 93.44 147 PHE B C 1
ATOM 2906 O O . PHE B 1 147 ? 13.984 7.66 -2.852 1 93.44 147 PHE B O 1
ATOM 2913 N N . TYR B 1 148 ? 11.898 8.453 -2.93 1 91.31 148 TYR B N 1
ATOM 2914 C CA . TYR B 1 148 ? 11.797 8.328 -4.379 1 91.31 148 TYR B CA 1
ATOM 2915 C C . TYR B 1 148 ? 11.227 9.602 -5 1 91.31 148 TYR B C 1
ATOM 2917 O O . TYR B 1 148 ? 10.164 10.078 -4.59 1 91.31 148 TYR B O 1
ATOM 2925 N N . HIS B 1 149 ? 11.977 10.062 -5.863 1 87.81 149 HIS B N 1
ATOM 2926 C CA . HIS B 1 149 ? 11.602 11.234 -6.645 1 87.81 149 HIS B CA 1
ATOM 2927 C C . HIS B 1 149 ? 11.383 10.875 -8.109 1 87.81 149 HIS B C 1
ATOM 2929 O O . HIS B 1 149 ? 12.352 10.641 -8.844 1 87.81 149 HIS B O 1
ATOM 2935 N N . ALA B 1 150 ? 10.133 10.852 -8.492 1 80.06 150 ALA B N 1
ATOM 2936 C CA . ALA B 1 150 ? 9.82 10.453 -9.859 1 80.06 150 ALA B CA 1
ATOM 2937 C C . ALA B 1 150 ? 10.18 11.555 -10.852 1 80.06 150 ALA B C 1
ATOM 2939 O O . ALA B 1 150 ? 10.203 12.734 -10.5 1 80.06 150 ALA B O 1
ATOM 2940 N N . SER B 1 151 ? 10.375 11.109 -12.031 1 72.44 151 SER B N 1
ATOM 2941 C CA . SER B 1 151 ? 10.625 12.086 -13.086 1 72.44 151 SER B CA 1
ATOM 2942 C C . SER B 1 151 ? 9.414 12.984 -13.305 1 72.44 151 SER B C 1
ATOM 2944 O O . SER B 1 151 ? 8.273 12.516 -13.297 1 72.44 151 SER B O 1
ATOM 2946 N N . GLY B 1 152 ? 9.68 14.297 -13.414 1 72.69 152 GLY B N 1
ATOM 2947 C CA . GLY B 1 152 ? 8.617 15.266 -13.648 1 72.69 152 GLY B CA 1
ATOM 2948 C C . GLY B 1 152 ? 7.965 15.75 -12.375 1 72.69 152 GLY B C 1
ATOM 2949 O O . GLY B 1 152 ? 7.098 16.625 -12.406 1 72.69 152 GLY B O 1
ATOM 2950 N N . CYS B 1 153 ? 8.422 15.156 -11.328 1 77.38 153 CYS B N 1
ATOM 2951 C CA . CYS B 1 153 ? 7.879 15.586 -10.039 1 77.38 153 CYS B CA 1
ATOM 2952 C C . CYS B 1 153 ? 8.422 16.969 -9.664 1 77.38 153 CYS B C 1
ATOM 2954 O O . CYS B 1 153 ? 9.516 17.344 -10.07 1 77.38 153 CYS B O 1
ATOM 2956 N N . VAL B 1 154 ? 7.582 17.656 -8.922 1 76.44 154 VAL B N 1
ATOM 2957 C CA . VAL B 1 154 ? 8.039 18.953 -8.422 1 76.44 154 VAL B CA 1
ATOM 2958 C C . VAL B 1 154 ? 9.258 18.75 -7.52 1 76.44 154 VAL B C 1
ATOM 2960 O O . VAL B 1 154 ? 9.398 17.703 -6.883 1 76.44 154 VAL B O 1
ATOM 2963 N N . ARG B 1 155 ? 10.172 19.672 -7.473 1 76.25 155 ARG B N 1
ATOM 2964 C CA . ARG B 1 155 ? 11.5 19.578 -6.875 1 76.25 155 ARG B CA 1
ATOM 2965 C C . ARG B 1 155 ? 11.406 19.188 -5.406 1 76.25 155 ARG B C 1
ATOM 2967 O O . ARG B 1 155 ? 12.164 18.344 -4.938 1 76.25 155 ARG B O 1
ATOM 2974 N N . ASP B 1 156 ? 10.539 19.797 -4.605 1 82.44 156 ASP B N 1
ATOM 2975 C CA . ASP B 1 156 ? 10.5 19.578 -3.162 1 82.44 156 ASP B CA 1
ATOM 2976 C C . ASP B 1 156 ? 9.398 18.578 -2.789 1 82.44 156 ASP B C 1
ATOM 2978 O O . ASP B 1 156 ? 8.609 18.844 -1.882 1 82.44 156 ASP B O 1
ATOM 2982 N N . ALA B 1 157 ? 9.344 17.516 -3.588 1 88.5 157 ALA B N 1
ATOM 2983 C CA . ALA B 1 157 ? 8.391 16.453 -3.307 1 88.5 157 ALA B CA 1
ATOM 2984 C C . ALA B 1 157 ? 9.047 15.078 -3.424 1 88.5 157 ALA B C 1
ATOM 2986 O O . ALA B 1 157 ? 9.922 14.867 -4.27 1 88.5 157 ALA B O 1
ATOM 2987 N N . ALA B 1 158 ? 8.703 14.211 -2.594 1 91.12 158 ALA B N 1
ATOM 2988 C CA . ALA B 1 158 ? 9.203 12.844 -2.672 1 91.12 158 ALA B CA 1
ATOM 2989 C C . ALA B 1 158 ? 8.234 11.867 -2.012 1 91.12 158 ALA B C 1
ATOM 2991 O O . ALA B 1 158 ? 7.496 12.234 -1.097 1 91.12 158 ALA B O 1
ATOM 2992 N N . ARG B 1 159 ? 8.281 10.703 -2.545 1 93.94 159 ARG B N 1
ATOM 2993 C CA . ARG B 1 159 ? 7.719 9.586 -1.792 1 93.94 159 ARG B CA 1
ATOM 2994 C C . ARG B 1 159 ? 8.672 9.133 -0.693 1 93.94 159 ARG B C 1
ATOM 2996 O O . ARG B 1 159 ? 9.891 9.195 -0.859 1 93.94 159 ARG B O 1
ATOM 3003 N N . VAL B 1 160 ? 8.117 8.711 0.379 1 95.62 160 VAL B N 1
ATOM 3004 C CA . VAL B 1 160 ? 8.922 8.297 1.523 1 95.62 160 VAL B CA 1
ATOM 3005 C C . VAL B 1 160 ? 8.586 6.855 1.9 1 95.62 160 VAL B C 1
ATOM 3007 O O . VAL B 1 160 ? 7.414 6.477 1.945 1 95.62 160 VAL B O 1
ATOM 3010 N N . PHE B 1 161 ? 9.625 6.059 2.123 1 96.75 161 PHE B N 1
ATOM 3011 C CA . PHE B 1 161 ? 9.406 4.66 2.486 1 96.75 161 PHE B CA 1
ATOM 3012 C C . PHE B 1 161 ? 10.531 4.152 3.377 1 96.75 161 PHE B C 1
ATOM 3014 O O . PHE B 1 161 ? 11.555 4.82 3.537 1 96.75 161 PHE B O 1
ATOM 3021 N N . CYS B 1 162 ? 10.266 3.039 4.07 1 95.94 162 CYS B N 1
ATOM 3022 C CA . CYS B 1 162 ? 11.312 2.389 4.844 1 95.94 162 CYS B CA 1
ATOM 3023 C C . CYS B 1 162 ? 12.203 1.531 3.949 1 95.94 162 CYS B C 1
ATOM 3025 O O . CYS B 1 162 ? 11.727 0.569 3.34 1 95.94 162 CYS B O 1
ATOM 3027 N N . GLY B 1 163 ? 13.445 1.773 3.943 1 95.06 163 GLY B N 1
ATOM 3028 C CA . GLY B 1 163 ? 14.383 1.04 3.113 1 95.06 163 GLY B CA 1
ATOM 3029 C C . GLY B 1 163 ? 14.664 -0.362 3.621 1 95.06 163 GLY B C 1
ATOM 3030 O O . GLY B 1 163 ? 15.219 -1.191 2.898 1 95.06 163 GLY B O 1
ATOM 3031 N N . ARG B 1 164 ? 14.242 -0.644 4.812 1 92.75 164 ARG B N 1
ATOM 3032 C CA . ARG B 1 164 ? 14.516 -1.938 5.43 1 92.75 164 ARG B CA 1
ATOM 3033 C C . ARG B 1 164 ? 13.375 -2.918 5.176 1 92.75 164 ARG B C 1
ATOM 3035 O O . ARG B 1 164 ? 13.609 -4.086 4.867 1 92.75 164 ARG B O 1
ATOM 3042 N N . CYS B 1 165 ? 12.125 -2.475 5.273 1 92.88 165 CYS B N 1
ATOM 3043 C CA . CYS B 1 165 ? 11.023 -3.428 5.18 1 92.88 165 CYS B CA 1
ATOM 3044 C C . CYS B 1 165 ? 10.109 -3.096 4.008 1 92.88 165 CYS B C 1
ATOM 3046 O O . CYS B 1 165 ? 9.172 -3.84 3.713 1 92.88 165 CYS B O 1
ATOM 3048 N N . GLY B 1 166 ? 10.305 -1.986 3.387 1 94.94 166 GLY B N 1
ATOM 3049 C CA . GLY B 1 166 ? 9.609 -1.688 2.146 1 94.94 166 GLY B CA 1
ATOM 3050 C C . GLY B 1 166 ? 8.273 -0.993 2.367 1 94.94 166 GLY B C 1
ATOM 3051 O O . GLY B 1 166 ? 7.566 -0.684 1.408 1 94.94 166 GLY B O 1
ATOM 3052 N N . VAL B 1 167 ? 7.895 -0.687 3.596 1 95.75 167 VAL B N 1
ATOM 3053 C CA . VAL B 1 167 ? 6.609 -0.045 3.857 1 95.75 167 VAL B CA 1
ATOM 3054 C C . VAL B 1 167 ? 6.652 1.408 3.389 1 95.75 167 VAL B C 1
ATOM 3056 O O . VAL B 1 167 ? 7.617 2.127 3.66 1 95.75 167 VAL B O 1
ATOM 3059 N N . HIS B 1 168 ? 5.609 1.752 2.658 1 96.62 168 HIS B N 1
ATOM 3060 C CA . HIS B 1 168 ? 5.457 3.102 2.125 1 96.62 168 HIS B CA 1
ATOM 3061 C C . HIS B 1 168 ? 4.75 4.012 3.125 1 96.62 168 HIS B C 1
ATOM 3063 O O . HIS B 1 168 ? 3.631 3.719 3.553 1 96.62 168 HIS B O 1
ATOM 3069 N N . PHE B 1 169 ? 5.355 5.133 3.508 1 95.88 169 PHE B N 1
ATOM 3070 C CA . PHE B 1 169 ? 4.793 6.047 4.492 1 95.88 169 PHE B CA 1
ATOM 3071 C C . PHE B 1 169 ? 3.904 7.086 3.818 1 95.88 169 PHE B C 1
ATOM 3073 O O . PHE B 1 169 ? 2.986 7.625 4.441 1 95.88 169 PHE B O 1
ATOM 3080 N N . GLY B 1 170 ? 4.246 7.41 2.672 1 95.06 170 GLY B N 1
ATOM 3081 C CA . GLY B 1 170 ? 3.465 8.422 1.971 1 95.06 170 GLY B CA 1
ATOM 3082 C C . GLY B 1 170 ? 4.32 9.391 1.184 1 95.06 170 GLY B C 1
ATOM 3083 O O . GLY B 1 170 ? 5.242 8.984 0.474 1 95.06 170 GLY B O 1
ATOM 3084 N N . LYS B 1 171 ? 3.941 10.656 1.213 1 94.56 171 LYS B N 1
ATOM 3085 C CA . LYS B 1 171 ? 4.676 11.664 0.448 1 94.56 171 LYS B CA 1
ATOM 3086 C C . LYS B 1 171 ? 4.887 12.93 1.27 1 94.56 171 LYS B C 1
ATOM 3088 O O . LYS B 1 171 ? 4.07 13.266 2.131 1 94.56 171 LYS B O 1
ATOM 3093 N N . ALA B 1 172 ? 5.984 13.5 1.047 1 94.62 172 ALA B N 1
ATOM 3094 C CA . ALA B 1 172 ? 6.355 14.797 1.597 1 94.62 172 ALA B CA 1
ATOM 3095 C C . ALA B 1 172 ? 6.629 15.805 0.484 1 94.62 172 ALA B C 1
ATOM 3097 O O . ALA B 1 172 ? 7.262 15.477 -0.521 1 94.62 172 ALA B O 1
ATOM 3098 N N . TYR B 1 173 ? 6.047 16.984 0.691 1 91.88 173 TYR B N 1
ATOM 3099 C CA . TYR B 1 173 ? 6.277 17.984 -0.341 1 91.88 173 TYR B CA 1
ATOM 3100 C C . TYR B 1 173 ? 6.094 19.391 0.218 1 91.88 173 TYR B C 1
ATOM 3102 O O . TYR B 1 173 ? 5.531 19.562 1.302 1 91.88 173 TYR B O 1
ATOM 3110 N N . ARG B 1 174 ? 6.617 20.328 -0.521 1 92.06 174 ARG B N 1
ATOM 3111 C CA . ARG B 1 174 ? 6.41 21.75 -0.234 1 92.06 174 ARG B CA 1
ATOM 3112 C C . ARG B 1 174 ? 5.395 22.359 -1.194 1 92.06 174 ARG B C 1
ATOM 3114 O O . ARG B 1 174 ? 5.461 22.125 -2.404 1 92.06 174 ARG B O 1
ATOM 3121 N N . ILE B 1 175 ? 4.473 23.078 -0.639 1 91.88 175 ILE B N 1
ATOM 3122 C CA . ILE B 1 175 ? 3.506 23.797 -1.465 1 91.88 175 ILE B CA 1
ATOM 3123 C C . ILE B 1 175 ? 4.191 24.984 -2.146 1 91.88 175 ILE B C 1
ATOM 3125 O O . ILE B 1 175 ? 4.777 25.844 -1.478 1 91.88 175 ILE B O 1
ATOM 3129 N N . THR B 1 176 ? 4.16 24.969 -3.432 1 88.5 176 THR B N 1
ATOM 3130 C CA . THR B 1 176 ? 4.73 26.078 -4.207 1 88.5 176 THR B CA 1
ATOM 3131 C C . THR B 1 176 ? 3.66 26.75 -5.055 1 88.5 176 THR B C 1
ATOM 3133 O O . THR B 1 176 ? 2.543 26.234 -5.176 1 88.5 176 THR B O 1
ATOM 3136 N N . GLU B 1 177 ? 4.023 27.875 -5.652 1 88.38 177 GLU B N 1
ATOM 3137 C CA . GLU B 1 177 ? 3.082 28.641 -6.457 1 88.38 177 GLU B CA 1
ATOM 3138 C C . GLU B 1 177 ? 2.57 27.828 -7.645 1 88.38 177 GLU B C 1
ATOM 3140 O O . GLU B 1 177 ? 1.427 28 -8.07 1 88.38 177 GLU B O 1
ATOM 3145 N N . GLU B 1 178 ? 3.357 26.953 -8.133 1 82.62 178 GLU B N 1
ATOM 3146 C CA . GLU B 1 178 ? 2.994 26.125 -9.281 1 82.62 178 GLU B CA 1
ATOM 3147 C C . GLU B 1 178 ? 1.812 25.219 -8.953 1 82.62 178 GLU B C 1
ATOM 3149 O O . GLU B 1 178 ? 1.105 24.766 -9.852 1 82.62 178 GLU B O 1
ATOM 3154 N N . MET B 1 179 ? 1.54 25.047 -7.637 1 85.19 179 MET B N 1
ATOM 3155 C CA . MET B 1 179 ? 0.508 24.109 -7.215 1 85.19 179 MET B CA 1
ATOM 3156 C C . MET B 1 179 ? -0.784 24.844 -6.863 1 85.19 179 MET B C 1
ATOM 3158 O O . MET B 1 179 ? -1.786 24.203 -6.52 1 85.19 179 MET B O 1
ATOM 3162 N N . TYR B 1 180 ? -0.825 26.125 -7.027 1 87.75 180 TYR B N 1
ATOM 3163 C CA . TYR B 1 180 ? -1.946 26.922 -6.551 1 87.75 180 TYR B CA 1
ATOM 3164 C C . TYR B 1 180 ? -3.193 26.672 -7.387 1 87.75 180 TYR B C 1
ATOM 3166 O O . TYR B 1 180 ? -4.297 27.062 -7.004 1 87.75 180 TYR B O 1
ATOM 3174 N N . GLY B 1 181 ? -3.059 26 -8.492 1 82 181 GLY B N 1
ATOM 3175 C CA . GLY B 1 181 ? -4.227 25.562 -9.242 1 82 181 GLY B CA 1
ATOM 3176 C C . GLY B 1 181 ? -5.059 24.531 -8.5 1 82 181 GLY B C 1
ATOM 3177 O O . GLY B 1 181 ? -6.27 24.438 -8.711 1 82 181 GLY B O 1
ATOM 3178 N N . PHE B 1 182 ? -4.465 23.75 -7.609 1 83.94 182 PHE B N 1
ATOM 3179 C CA . PHE B 1 182 ? -5.156 22.656 -6.938 1 83.94 182 PHE B CA 1
ATOM 3180 C C . PHE B 1 182 ? -5.059 22.797 -5.426 1 83.94 182 PHE B C 1
ATOM 3182 O O . PHE B 1 182 ? -5.762 22.109 -4.684 1 83.94 182 PHE B O 1
ATOM 3189 N N . MET B 1 183 ? -4.199 23.781 -4.984 1 89.62 183 MET B N 1
ATOM 3190 C CA . MET B 1 183 ? -3.982 23.984 -3.553 1 89.62 183 MET B CA 1
ATOM 3191 C C . MET B 1 183 ? -4.074 25.453 -3.182 1 89.62 183 MET B C 1
ATOM 3193 O O . MET B 1 183 ? -3.861 26.328 -4.027 1 89.62 183 MET B O 1
ATOM 3197 N N . ASP B 1 184 ? -4.375 25.672 -2.018 1 89.5 184 ASP B N 1
ATOM 3198 C CA . ASP B 1 184 ? -4.387 27.016 -1.48 1 89.5 184 ASP B CA 1
ATOM 3199 C C . ASP B 1 184 ? -3.096 27.312 -0.718 1 89.5 184 ASP B C 1
ATOM 3201 O O . ASP B 1 184 ? -2.463 26.406 -0.179 1 89.5 184 ASP B O 1
ATOM 3205 N N . LYS B 1 185 ? -2.754 28.562 -0.781 1 88.19 185 LYS B N 1
ATOM 3206 C CA . LYS B 1 185 ? -1.687 28.984 0.119 1 88.19 185 LYS B CA 1
ATOM 3207 C C . LYS B 1 185 ? -2.094 28.812 1.579 1 88.19 185 LYS B C 1
ATOM 3209 O O . LYS B 1 185 ? -3.123 29.328 2.01 1 88.19 185 LYS B O 1
ATOM 3214 N N . PRO B 1 186 ? -1.283 27.969 2.355 1 89.75 186 PRO B N 1
ATOM 3215 C CA . PRO B 1 186 ? -1.708 27.719 3.736 1 89.75 186 PRO B CA 1
ATOM 3216 C C . PRO B 1 186 ? -1.738 29 4.578 1 89.75 186 PRO B C 1
ATOM 3218 O O . PRO B 1 186 ? -0.891 29.875 4.402 1 89.75 186 PRO B O 1
ATOM 3221 N N . ALA B 1 187 ? -2.801 28.875 5.52 1 78.12 187 ALA B N 1
ATOM 3222 C CA . ALA B 1 187 ? -2.936 29.938 6.508 1 78.12 187 ALA B CA 1
ATOM 3223 C C . ALA B 1 187 ? -2.004 29.719 7.695 1 78.12 187 ALA B C 1
ATOM 3225 O O . ALA B 1 187 ? -1.787 28.578 8.109 1 78.12 187 ALA B O 1
ATOM 3226 N N . GLY B 1 188 ? -0.932 30.531 7.973 1 83 188 GLY B N 1
ATOM 3227 C CA . GLY B 1 188 ? -0.124 30.406 9.18 1 83 188 GLY B CA 1
ATOM 3228 C C . GLY B 1 188 ? 1.364 30.344 8.891 1 83 188 GLY B C 1
ATOM 3229 O O . GLY B 1 188 ? 2.162 30.047 9.789 1 83 188 GLY B O 1
ATOM 3230 N N . GLY B 1 189 ? 1.667 30.359 7.688 1 86.25 189 GLY B N 1
ATOM 3231 C CA . GLY B 1 189 ? 3.074 30.531 7.363 1 86.25 189 GLY B CA 1
ATOM 3232 C C . GLY B 1 189 ? 3.799 29.234 7.117 1 86.25 189 GLY B C 1
ATOM 3233 O O . GLY B 1 189 ? 5.016 29.219 6.914 1 86.25 189 GLY B O 1
ATOM 3234 N N . TRP B 1 190 ? 3.105 28.109 7.309 1 91.69 190 TRP B N 1
ATOM 3235 C CA . TRP B 1 190 ? 3.723 26.844 6.961 1 91.69 190 TRP B CA 1
ATOM 3236 C C . TRP B 1 190 ? 3.514 26.516 5.484 1 91.69 190 TRP B C 1
ATOM 3238 O O . TRP B 1 190 ? 2.619 27.078 4.84 1 91.69 190 TRP B O 1
ATOM 3248 N N . ASP B 1 191 ? 4.406 25.656 4.816 1 94 191 ASP B N 1
ATOM 3249 C CA . ASP B 1 191 ? 4.211 25.281 3.416 1 94 191 ASP B CA 1
ATOM 3250 C C . ASP B 1 191 ? 4.664 23.859 3.154 1 94 191 ASP B C 1
ATOM 3252 O O . ASP B 1 191 ? 4.664 23.391 2.008 1 94 191 ASP B O 1
ATOM 3256 N N . GLU B 1 192 ? 5.07 23.188 4.223 1 94.31 192 GLU B N 1
ATOM 3257 C CA . GLU B 1 192 ? 5.488 21.797 4.066 1 94.31 192 GLU B CA 1
ATOM 3258 C C . GLU B 1 192 ? 4.395 20.844 4.535 1 94.31 192 GLU B C 1
ATOM 3260 O O . GLU B 1 192 ? 3.777 21.062 5.582 1 94.31 192 GLU B O 1
ATOM 3265 N N . VAL B 1 193 ? 4.18 19.828 3.723 1 95.25 193 VAL B N 1
ATOM 3266 C CA . VAL B 1 193 ? 3.109 18.875 3.961 1 95.25 193 VAL B CA 1
ATOM 3267 C C . VAL B 1 193 ? 3.686 17.469 4.016 1 95.25 193 VAL B C 1
ATOM 3269 O O . VAL B 1 193 ? 4.652 17.156 3.312 1 95.25 193 VAL B O 1
ATOM 3272 N N . VAL B 1 194 ? 3.143 16.672 4.859 1 96.69 194 VAL B N 1
ATOM 3273 C CA . VAL B 1 194 ? 3.377 15.227 4.852 1 96.69 194 VAL B CA 1
ATOM 3274 C C . VAL B 1 194 ? 2.045 14.484 4.801 1 96.69 194 VAL B C 1
ATOM 3276 O O . VAL B 1 194 ? 1.177 14.695 5.652 1 96.69 194 VAL B O 1
ATOM 3279 N N . ASN B 1 195 ? 1.837 13.727 3.803 1 96.81 195 ASN B N 1
ATOM 3280 C CA . ASN B 1 195 ? 0.73 12.781 3.738 1 96.81 195 ASN B CA 1
ATOM 3281 C C . ASN B 1 195 ? 1.14 11.406 4.258 1 96.81 195 ASN B C 1
ATOM 3283 O O . ASN B 1 195 ? 1.962 10.727 3.646 1 96.81 195 ASN B O 1
ATOM 3287 N N . ILE B 1 196 ? 0.517 11.031 5.355 1 98.31 196 ILE B N 1
ATOM 3288 C CA . ILE B 1 196 ? 0.9 9.789 6.012 1 98.31 196 ILE B CA 1
ATOM 3289 C C . ILE B 1 196 ? -0.074 8.68 5.621 1 98.31 196 ILE B C 1
ATOM 3291 O O . ILE B 1 196 ? -1.292 8.859 5.688 1 98.31 196 ILE B O 1
ATOM 3295 N N . ASN B 1 197 ? 0.487 7.57 5.215 1 98.31 197 ASN B N 1
ATOM 3296 C CA . ASN B 1 197 ? -0.27 6.359 4.91 1 98.31 197 ASN B CA 1
ATOM 3297 C C . ASN B 1 197 ? -0.99 5.824 6.145 1 98.31 197 ASN B C 1
ATOM 3299 O O . ASN B 1 197 ? -0.35 5.387 7.102 1 98.31 197 ASN B O 1
ATOM 3303 N N . ILE B 1 198 ? -2.293 5.812 6.129 1 97.94 198 ILE B N 1
ATOM 3304 C CA . ILE B 1 198 ? -3.109 5.461 7.285 1 97.94 198 ILE B CA 1
ATOM 3305 C C . ILE B 1 198 ? -2.807 4.027 7.711 1 97.94 198 ILE B C 1
ATOM 3307 O O . ILE B 1 198 ? -2.842 3.703 8.898 1 97.94 198 ILE B O 1
ATOM 3311 N N . ALA B 1 199 ? -2.43 3.182 6.801 1 96.88 199 ALA B N 1
ATOM 3312 C CA . ALA B 1 199 ? -2.186 1.77 7.078 1 96.88 199 ALA B CA 1
ATOM 3313 C C . ALA B 1 199 ? -0.995 1.593 8.016 1 96.88 199 ALA B C 1
ATOM 3315 O O . ALA B 1 199 ? -0.781 0.506 8.562 1 96.88 199 ALA B O 1
ATOM 3316 N N . THR B 1 200 ? -0.197 2.6 8.203 1 95.81 200 THR B N 1
ATOM 3317 C CA . THR B 1 200 ? 1.002 2.492 9.023 1 95.81 200 THR B CA 1
ATOM 3318 C C . THR B 1 200 ? 0.715 2.936 10.461 1 95.81 200 THR B C 1
ATOM 3320 O O . THR B 1 200 ? 1.604 2.912 11.312 1 95.81 200 THR B O 1
ATOM 3323 N N . MET B 1 201 ? -0.49 3.352 10.742 1 95.75 201 MET B N 1
ATOM 3324 C CA . MET B 1 201 ? -0.841 3.789 12.086 1 95.75 201 MET B CA 1
ATOM 3325 C C . MET B 1 201 ? -1.018 2.594 13.023 1 95.75 201 MET B C 1
ATOM 3327 O O . MET B 1 201 ? -1.392 1.507 12.578 1 95.75 201 MET B O 1
ATOM 3331 N N . ASP B 1 202 ? -0.73 2.857 14.266 1 93.5 202 ASP B N 1
ATOM 3332 C CA . ASP B 1 202 ? -0.852 1.774 15.234 1 93.5 202 ASP B CA 1
ATOM 3333 C C . ASP B 1 202 ? -2.303 1.319 15.375 1 93.5 202 ASP B C 1
ATOM 3335 O O . ASP B 1 202 ? -3.227 2.119 15.219 1 93.5 202 ASP B O 1
ATOM 3339 N N . ASP B 1 203 ? -2.475 0.062 15.742 1 91.56 203 ASP B N 1
ATOM 3340 C CA . ASP B 1 203 ? -3.768 -0.616 15.719 1 91.56 203 ASP B CA 1
ATOM 3341 C C . ASP B 1 203 ? -4.781 0.108 16.609 1 91.56 203 ASP B C 1
ATOM 3343 O O . ASP B 1 203 ? -5.973 0.151 16.281 1 91.56 203 ASP B O 1
ATOM 3347 N N . GLU B 1 204 ? -4.367 0.659 17.703 1 89.94 204 GLU B N 1
ATOM 3348 C CA . GLU B 1 204 ? -5.297 1.317 18.609 1 89.94 204 GLU B CA 1
ATOM 3349 C C . GLU B 1 204 ? -5.984 2.504 17.938 1 89.94 204 GLU B C 1
ATOM 3351 O O . GLU B 1 204 ? -7.129 2.83 18.266 1 89.94 204 GLU B O 1
ATOM 3356 N N . TRP B 1 205 ? -5.324 3.09 16.984 1 93.69 205 TRP B N 1
ATOM 3357 C CA . TRP B 1 205 ? -5.898 4.23 16.281 1 93.69 205 TRP B CA 1
ATOM 3358 C C . TRP B 1 205 ? -6.719 3.773 15.078 1 93.69 205 TRP B C 1
ATOM 3360 O O . TRP B 1 205 ? -7.816 4.281 14.844 1 93.69 205 TRP B O 1
ATOM 3370 N N . LEU B 1 206 ? -6.238 2.793 14.336 1 93.44 206 LEU B N 1
ATOM 3371 C CA . LEU B 1 206 ? -6.859 2.33 13.094 1 93.44 206 LEU B CA 1
ATOM 3372 C C . LEU B 1 206 ? -8.281 1.839 13.352 1 93.44 206 LEU B C 1
ATOM 3374 O O . LEU B 1 206 ? -9.148 1.957 12.484 1 93.44 206 LEU B O 1
ATOM 3378 N N . GLY B 1 207 ? -8.461 1.381 14.539 1 91 207 GLY B N 1
ATOM 3379 C CA . GLY B 1 207 ? -9.75 0.784 14.836 1 91 207 GLY B CA 1
ATOM 3380 C C . GLY B 1 207 ? -10.812 1.809 15.188 1 91 207 GLY B C 1
ATOM 3381 O O . GLY B 1 207 ? -12 1.478 15.273 1 91 207 GLY B O 1
ATOM 3382 N N . GLN B 1 208 ? -10.43 3.057 15.328 1 94.44 208 GLN B N 1
ATOM 3383 C CA . GLN B 1 208 ? -11.383 4.098 15.688 1 94.44 208 GLN B CA 1
ATOM 3384 C C . GLN B 1 208 ? -12.25 4.484 14.492 1 94.44 208 GLN B C 1
ATOM 3386 O O . GLN B 1 208 ? -11.75 4.625 13.375 1 94.44 208 GLN B O 1
ATOM 3391 N N . ASP B 1 209 ? -13.508 4.688 14.734 1 92.62 209 ASP B N 1
ATOM 3392 C CA . ASP B 1 209 ? -14.445 5.031 13.664 1 92.62 209 ASP B CA 1
ATOM 3393 C C . ASP B 1 209 ? -14.055 6.344 12.992 1 92.62 209 ASP B C 1
ATOM 3395 O O . ASP B 1 209 ? -14.195 6.484 11.773 1 92.62 209 ASP B O 1
ATOM 3399 N N . TRP B 1 210 ? -13.555 7.191 13.805 1 94.62 210 TRP B N 1
ATOM 3400 C CA . TRP B 1 210 ? -13.25 8.516 13.266 1 94.62 210 TRP B CA 1
ATOM 3401 C C . TRP B 1 210 ? -11.969 8.469 12.43 1 94.62 210 TRP B C 1
ATOM 3403 O O . TRP B 1 210 ? -11.57 9.484 11.859 1 94.62 210 TRP B O 1
ATOM 3413 N N . MET B 1 211 ? -11.352 7.328 12.281 1 96.12 211 MET B N 1
ATOM 3414 C CA . MET B 1 211 ? -10.18 7.145 11.438 1 96.12 211 MET B CA 1
ATOM 3415 C C . MET B 1 211 ? -10.586 6.812 10.008 1 96.12 211 MET B C 1
ATOM 3417 O O . MET B 1 211 ? -9.742 6.797 9.102 1 96.12 211 MET B O 1
ATOM 3421 N N . GLU B 1 212 ? -11.859 6.52 9.781 1 96.62 212 GLU B N 1
ATOM 3422 C CA . GLU B 1 212 ? -12.336 6.332 8.414 1 96.62 212 GLU B CA 1
ATOM 3423 C C . GLU B 1 212 ? -12.109 7.586 7.574 1 96.62 212 GLU B C 1
ATOM 3425 O O . GLU B 1 212 ? -12.484 8.688 7.98 1 96.62 212 GLU B O 1
ATOM 3430 N N . PRO B 1 213 ? -11.422 7.414 6.359 1 96.62 213 PRO B N 1
ATOM 3431 C CA . PRO B 1 213 ? -11.297 8.578 5.484 1 96.62 213 PRO B CA 1
ATOM 3432 C C . PRO B 1 213 ? -12.641 9.258 5.203 1 96.62 213 PRO B C 1
ATOM 3434 O O . PRO B 1 213 ? -13.625 8.578 4.906 1 96.62 213 PRO B O 1
ATOM 3437 N N . ALA B 1 214 ? -12.641 10.539 5.289 1 93.31 214 ALA B N 1
ATOM 3438 C CA . ALA B 1 214 ? -13.875 11.32 5.219 1 93.31 214 ALA B CA 1
ATOM 3439 C C . ALA B 1 214 ? -14.203 11.688 3.775 1 93.31 214 ALA B C 1
ATOM 3441 O O . ALA B 1 214 ? -15.32 12.125 3.48 1 93.31 214 ALA B O 1
ATOM 3442 N N . ALA B 1 215 ? -13.266 11.508 2.893 1 92.56 215 ALA B N 1
ATOM 3443 C CA . ALA B 1 215 ? -13.477 11.922 1.506 1 92.56 215 ALA B CA 1
ATOM 3444 C C . ALA B 1 215 ? -12.672 11.039 0.549 1 92.56 215 ALA B C 1
ATOM 3446 O O . ALA B 1 215 ? -11.688 10.414 0.951 1 92.56 215 ALA B O 1
ATOM 3447 N N . GLN B 1 216 ? -13.148 10.961 -0.681 1 93.12 216 GLN B N 1
ATOM 3448 C CA . GLN B 1 216 ? -12.438 10.344 -1.802 1 93.12 216 GLN B CA 1
ATOM 3449 C C . GLN B 1 216 ? -12.266 11.336 -2.947 1 93.12 216 GLN B C 1
ATOM 3451 O O . GLN B 1 216 ? -13.227 11.969 -3.385 1 93.12 216 GLN B O 1
ATOM 3456 N N . ALA B 1 217 ? -11.008 11.414 -3.312 1 90.19 217 ALA B N 1
ATOM 3457 C CA . ALA B 1 217 ? -10.711 12.344 -4.398 1 90.19 217 ALA B CA 1
ATOM 3458 C C . ALA B 1 217 ? -10.477 11.602 -5.711 1 90.19 217 ALA B C 1
ATOM 3460 O O . ALA B 1 217 ? -9.969 10.477 -5.711 1 90.19 217 ALA B O 1
ATOM 3461 N N . PHE B 1 218 ? -10.938 12.094 -6.848 1 89.19 218 PHE B N 1
ATOM 3462 C CA . PHE B 1 218 ? -10.602 11.742 -8.227 1 89.19 218 PHE B CA 1
ATOM 3463 C C . PHE B 1 218 ? -11.227 10.398 -8.602 1 89.19 218 PHE B C 1
ATOM 3465 O O . PHE B 1 218 ? -10.781 9.75 -9.555 1 89.19 218 PHE B O 1
ATOM 3472 N N . GLY B 1 219 ? -12.203 9.961 -7.891 1 88 219 GLY B N 1
ATOM 3473 C CA . GLY B 1 219 ? -12.844 8.688 -8.195 1 88 219 GLY B CA 1
ATOM 3474 C C . GLY B 1 219 ? -13.438 8.633 -9.586 1 88 219 GLY B C 1
ATOM 3475 O O . GLY B 1 219 ? -13.195 7.691 -10.344 1 88 219 GLY B O 1
ATOM 3476 N N . GLY B 1 220 ? -14.18 9.602 -9.906 1 86.56 220 GLY B N 1
ATOM 3477 C CA . GLY B 1 220 ? -14.852 9.633 -11.195 1 86.56 220 GLY B CA 1
ATOM 3478 C C . GLY B 1 220 ? -13.906 9.898 -12.359 1 86.56 220 GLY B C 1
ATOM 3479 O O . GLY B 1 220 ? -14.195 9.531 -13.5 1 86.56 220 GLY B O 1
ATOM 3480 N N . LEU B 1 221 ? -12.82 10.453 -12.148 1 87.06 221 LEU B N 1
ATOM 3481 C CA . LEU B 1 221 ? -11.914 10.891 -13.203 1 87.06 221 LEU B CA 1
ATOM 3482 C C . LEU B 1 221 ? -10.867 9.828 -13.492 1 87.06 221 LEU B C 1
ATOM 3484 O O . LEU B 1 221 ? -10.703 9.398 -14.633 1 87.06 221 LEU B O 1
ATOM 3488 N N . TRP B 1 222 ? -10.188 9.352 -12.422 1 90.5 222 TRP B N 1
ATOM 3489 C CA . TRP B 1 222 ? -9.023 8.508 -12.648 1 90.5 222 TRP B CA 1
ATOM 3490 C C . TRP B 1 222 ? -9.109 7.227 -11.828 1 90.5 222 TRP B C 1
ATOM 3492 O O . TRP B 1 222 ? -8.18 6.418 -11.82 1 90.5 222 TRP B O 1
ATOM 3502 N N . GLY B 1 223 ? -10.195 7.07 -11.18 1 93.56 223 GLY B N 1
ATOM 3503 C CA . GLY B 1 223 ? -10.336 5.902 -10.328 1 93.56 223 GLY B CA 1
ATOM 3504 C C . GLY B 1 223 ? -10.484 4.605 -11.102 1 93.56 223 GLY B C 1
ATOM 3505 O O . GLY B 1 223 ? -10.984 4.605 -12.227 1 93.56 223 GLY B O 1
ATOM 3506 N N . ILE B 1 224 ? -9.961 3.5 -10.547 1 95.81 224 ILE B N 1
ATOM 3507 C CA . ILE B 1 224 ? -10.258 2.17 -11.062 1 95.81 224 ILE B CA 1
ATOM 3508 C C . ILE B 1 224 ? -11.742 1.871 -10.898 1 95.81 224 ILE B C 1
ATOM 3510 O O . ILE B 1 224 ? -12.273 1.923 -9.781 1 95.81 224 ILE B O 1
ATOM 3514 N N . PRO B 1 225 ? -12.43 1.505 -11.938 1 94.88 225 PRO B N 1
ATOM 3515 C CA . PRO B 1 225 ? -13.891 1.434 -11.891 1 94.88 225 PRO B CA 1
ATOM 3516 C C . PRO B 1 225 ? -14.398 0.535 -10.766 1 94.88 225 PRO B C 1
ATOM 3518 O O . PRO B 1 225 ? -15.297 0.925 -10.016 1 94.88 225 PRO B O 1
ATOM 3521 N N . TRP B 1 226 ? -13.875 -0.653 -10.625 1 95.31 226 TRP B N 1
ATOM 3522 C CA . TRP B 1 226 ? -14.398 -1.55 -9.602 1 95.31 226 TRP B CA 1
ATOM 3523 C C . TRP B 1 226 ? -14.023 -1.056 -8.203 1 95.31 226 TRP B C 1
ATOM 3525 O O . TRP B 1 226 ? -14.734 -1.335 -7.234 1 95.31 226 TRP B O 1
ATOM 3535 N N . VAL B 1 227 ? -12.93 -0.314 -8.008 1 96.5 227 VAL B N 1
ATOM 3536 C CA . VAL B 1 227 ? -12.602 0.272 -6.711 1 96.5 227 VAL B CA 1
ATOM 3537 C C . VAL B 1 227 ? -13.625 1.355 -6.363 1 96.5 227 VAL B C 1
ATOM 3539 O O . VAL B 1 227 ? -14.156 1.38 -5.254 1 96.5 227 VAL B O 1
ATOM 3542 N N . VAL B 1 228 ? -13.898 2.232 -7.32 1 94.62 228 VAL B N 1
ATOM 3543 C CA . VAL B 1 228 ? -14.852 3.316 -7.113 1 94.62 228 VAL B CA 1
ATOM 3544 C C . VAL B 1 228 ? -16.219 2.74 -6.762 1 94.62 228 VAL B C 1
ATOM 3546 O O . VAL B 1 228 ? -16.922 3.268 -5.891 1 94.62 228 VAL B O 1
ATOM 3549 N N . ARG B 1 229 ? -16.562 1.698 -7.363 1 93.69 229 ARG B N 1
ATOM 3550 C CA . ARG B 1 229 ? -17.859 1.079 -7.141 1 93.69 229 ARG B CA 1
ATOM 3551 C C . ARG B 1 229 ? -17.938 0.419 -5.77 1 93.69 229 ARG B C 1
ATOM 3553 O O . ARG B 1 229 ? -18.984 0.435 -5.117 1 93.69 229 ARG B O 1
ATOM 3560 N N . THR B 1 230 ? -16.859 -0.097 -5.281 1 94.56 230 THR B N 1
ATOM 3561 C CA . THR B 1 230 ? -16.938 -1.019 -4.152 1 94.56 230 THR B CA 1
ATOM 3562 C C . THR B 1 230 ? -16.422 -0.362 -2.879 1 94.56 230 THR B C 1
ATOM 3564 O O . THR B 1 230 ? -16.641 -0.864 -1.775 1 94.56 230 THR B O 1
ATOM 3567 N N . VAL B 1 231 ? -15.672 0.704 -2.951 1 95.12 231 VAL B N 1
ATOM 3568 C CA . VAL B 1 231 ? -15.133 1.392 -1.781 1 95.12 231 VAL B CA 1
ATOM 3569 C C . VAL B 1 231 ? -16.031 2.578 -1.426 1 95.12 231 VAL B C 1
ATOM 3571 O O . VAL B 1 231 ? -16.062 3.574 -2.152 1 95.12 231 VAL B O 1
ATOM 3574 N N . LYS B 1 232 ? -16.625 2.504 -0.275 1 93.5 232 LYS B N 1
ATOM 3575 C CA . LYS B 1 232 ? -17.656 3.467 0.089 1 93.5 232 LYS B CA 1
ATOM 3576 C C . LYS B 1 232 ? -17.234 4.312 1.284 1 93.5 232 LYS B C 1
ATOM 3578 O O . LYS B 1 232 ? -18.078 4.809 2.037 1 93.5 232 LYS B O 1
ATOM 3583 N N . MET B 1 233 ? -15.977 4.43 1.497 1 91.38 233 MET B N 1
ATOM 3584 C CA . MET B 1 233 ? -15.445 5.27 2.566 1 91.38 233 MET B CA 1
ATOM 3585 C C . MET B 1 233 ? -15.906 6.715 2.404 1 91.38 233 MET B C 1
ATOM 3587 O O . MET B 1 233 ? -15.938 7.238 1.29 1 91.38 233 MET B O 1
ATOM 3591 N N . GLY B 1 234 ? -16.203 7.383 3.502 1 84.12 234 GLY B N 1
ATOM 3592 C CA . GLY B 1 234 ? -16.547 8.797 3.512 1 84.12 234 GLY B CA 1
ATOM 3593 C C . GLY B 1 234 ? -17.953 9.078 3.037 1 84.12 234 GLY B C 1
ATOM 3594 O O . GLY B 1 234 ? -18.359 10.234 2.951 1 84.12 234 GLY B O 1
ATOM 3595 N N . GLU B 1 235 ? -18.609 8.055 2.555 1 78.25 235 GLU B N 1
ATOM 3596 C CA . GLU B 1 235 ? -19.969 8.273 2.086 1 78.25 235 GLU B CA 1
ATOM 3597 C C . GLU B 1 235 ? -20.953 8.375 3.254 1 78.25 235 GLU B C 1
ATOM 3599 O O . GLU B 1 235 ? -20.766 7.719 4.281 1 78.25 235 GLU B O 1
ATOM 3604 N N . ASP B 1 236 ? -21.688 9.602 3.178 1 59.03 236 ASP B N 1
ATOM 3605 C CA . ASP B 1 236 ? -22.734 9.797 4.176 1 59.03 236 ASP B CA 1
ATOM 3606 C C . ASP B 1 236 ? -23.734 8.641 4.168 1 59.03 236 ASP B C 1
ATOM 3608 O O . ASP B 1 236 ? -24.047 8.094 3.109 1 59.03 236 ASP B O 1
ATOM 3612 N N . GLU B 1 237 ? -23.875 8.133 5.273 1 45.59 237 GLU B N 1
ATOM 3613 C CA . GLU B 1 237 ? -24.984 7.219 5.492 1 45.59 237 GLU B CA 1
ATOM 3614 C C . GLU B 1 237 ? -26.297 7.805 4.957 1 45.59 237 GLU B C 1
ATOM 3616 O O . GLU B 1 237 ? -26.562 8.992 5.141 1 45.59 237 GLU B O 1
ATOM 3621 N N . GLY B 1 238 ? -26.922 7.355 3.734 1 39.03 238 GLY B N 1
ATOM 3622 C CA . GLY B 1 238 ? -28.172 7.766 3.135 1 39.03 238 GLY B CA 1
ATOM 3623 C C . GLY B 1 238 ? -28.031 8.211 1.691 1 39.03 238 GLY B C 1
ATOM 3624 O O . GLY B 1 238 ? -29.031 8.531 1.034 1 39.03 238 GLY B O 1
ATOM 3625 N N . GLN B 1 239 ? -27.016 8.734 1.253 1 34.22 239 GLN B N 1
ATOM 3626 C CA . GLN B 1 239 ? -26.984 9.172 -0.138 1 34.22 239 GLN B CA 1
ATOM 3627 C C . GLN B 1 239 ? -26.844 7.988 -1.086 1 34.22 239 GLN B C 1
ATOM 3629 O O . GLN B 1 239 ? -25.766 7.387 -1.176 1 34.22 239 GLN B O 1
ATOM 3634 N N . VAL B 1 240 ? -27.547 7.082 -1.126 1 26.03 240 VAL B N 1
ATOM 3635 C CA . VAL B 1 240 ? -27.766 6.203 -2.268 1 26.03 240 VAL B CA 1
ATOM 3636 C C . VAL B 1 240 ? -28.328 7.008 -3.438 1 26.03 240 VAL B C 1
ATOM 3638 O O . VAL B 1 240 ? -29.25 7.809 -3.262 1 26.03 240 VAL B O 1
#

InterPro domains:
  IPR011057 Mss4-like superfamily [SSF51316] (9-77)